Protein 1HY9 (pdb70)

Nearest PDB structures (foldseek):
  1hy9-assembly1_A  TM=1.025E+00  e=4.449E-09  Homo sapiens
  1hy9-assembly1_A  TM=8.790E-01  e=1.823E-05  Homo sapiens
  6e2q-assembly2_B  TM=2.460E-01  e=7.225E+00  Homo sapiens
  1hy9-assembly1_A  TM=9.100E-01  e=3.883E-08  Homo sapiens
  1hy9-assembly1_A  TM=8.271E-01  e=1.217E-05  Homo sapiens

Solvent-accessible surface area: 3141 Å² total; per-residue (Å²): 265,64,155,63,90,162,7,80,53,38,100,50,0,6,46,103,100,91,98,196,73,20,108,66,10,44,20,45,211,82,40,65,54,35,36,150,98,25,61,6,124

Organism: Homo sapiens (NCBI:txid9606)

B-factor: mean 1.32, std 1.23, range [0.26, 9.0]

Radius of gyration: 9.58 Å; Cα contacts (8 Å, |Δi|>4): 85; chains: 1; bounding box: 18×28×23 Å

Secondary structure (DSSP, 8-state):
----PBP-SSS-SEEE-SSSEEE--BPPTT--B-TTT-SB-

Foldseek 3Di:
DPAAAAAEQAGQQWAQDPPDTGGHHAYDVPWHQPSVVSGTD

InterPro domains:
  IPR009106 CART satiety factor [PF06373] (48-116)
  IPR009106 CART satiety factor [PTHR16655] (1-116)
  IPR036722 CART, C-terminal domain superfamily [G3DSA:4.10.40.30] (76-116)
  IPR036722 CART, C-terminal domain superfamily [SSF64546] (76-116)

Sequence (41 aa):
YGQVPMCDAGEQCAVRKGARIGKLCDCPRGTSCNSFLLKCLYGQVPMCDAGEQCAVRKGARIGKLCDCPRGTSCNSFLLKCLYGQVPMCDAGEQCAVRKGARIGKLCDCPRGTSCNSFLLKCLYGQVPMCDAGEQCAVRKGARIGKLCDCPRGTSCNSFLLKCLYGQVPMCDAGEQCAVRKGARIGKLCDCPRGTSCNSFLLKCLYGQVPMCDAGEQCAVRKGARIGKLCDCPRGTSCNSFLLKCLYGQVPMCDAGEQCAVRKGARIGKLCDCPRGTSCNSFLLKCLYGQVPMCDAGEQCAVRKGARIGKLCDCPRGTSCNSFLLKCLYGQVPMCDAGEQCAVRKGARIGKLCDCPRGTSCNSFLLKCLYGQVPMCDAGEQCAVRKGARIGKLCDCPRGTSCNSFLLKCL

CATH classification: 4.10.40.30

Structure (mmCIF, N/CA/C/O backbone):
data_1HY9
#
_entry.id   1HY9
#
_cell.length_a   ?
_cell.length_b   ?
_cell.length_c   ?
_cell.angle_alpha   ?
_cell.angle_beta   ?
_cell.angle_gamma   ?
#
loop_
_atom_site.group_PDB
_atom_site.id
_atom_site.type_symbol
_atom_site.label_atom_id
_atom_site.label_alt_id
_atom_site.label_comp_id
_atom_site.label_asym_id
_atom_site.label_entity_id
_atom_site.label_seq_id
_atom_site.pdbx_PDB_ins_code
_atom_site.Cartn_x
_atom_site.Cartn_y
_atom_site.Cartn_z
_atom_site.occupancy
_atom_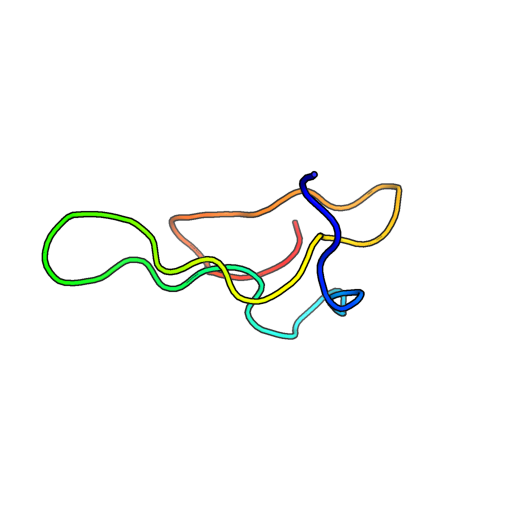site.B_iso_or_equiv
_atom_site.auth_seq_id
_atom_site.auth_comp_id
_atom_site.auth_asym_id
_atom_site.auth_atom_id
_atom_site.pdbx_PDB_model_num
ATOM 1 N N . TYR A 1 1 ? 9.975 -5.399 -15.066 1.00 4.14 49 TYR A N 1
ATOM 2 C CA . TYR A 1 1 ? 9.228 -4.109 -14.981 1.00 3.83 49 TYR A CA 1
ATOM 3 C C . TYR A 1 1 ? 8.015 -4.268 -14.050 1.00 3.21 49 TYR A C 1
ATOM 4 O O . TYR A 1 1 ? 7.092 -5.002 -14.347 1.00 3.59 49 TYR A O 1
ATOM 24 N N . GLY A 1 2 ? 8.007 -3.579 -12.929 1.00 2.70 50 GLY A N 1
ATOM 25 C CA . GLY A 1 2 ? 6.846 -3.679 -11.980 1.00 2.43 50 GLY A CA 1
ATOM 26 C C . GLY A 1 2 ? 7.217 -4.476 -10.717 1.00 2.14 50 GLY A C 1
ATOM 27 O O . GLY A 1 2 ? 6.389 -4.677 -9.851 1.00 2.79 50 GLY A O 1
ATOM 31 N N . GLN A 1 3 ? 8.446 -4.927 -10.601 1.00 1.74 51 GLN A N 1
ATOM 32 C CA . GLN A 1 3 ? 8.855 -5.707 -9.388 1.00 1.63 51 GLN A CA 1
ATOM 33 C C . GLN A 1 3 ? 8.784 -4.811 -8.145 1.00 1.31 51 GLN A C 1
ATOM 34 O O . GLN A 1 3 ? 9.278 -3.697 -8.142 1.00 1.69 51 GLN A O 1
ATOM 48 N N . VAL A 1 4 ? 8.174 -5.293 -7.093 1.00 1.27 52 VAL A N 1
ATOM 49 C CA . VAL A 1 4 ? 8.062 -4.479 -5.840 1.00 1.07 52 VAL A CA 1
ATOM 50 C C . VAL A 1 4 ? 8.201 -5.382 -4.608 1.00 0.87 52 VAL A C 1
ATOM 51 O O . VAL A 1 4 ? 7.987 -6.579 -4.691 1.00 0.81 52 VAL A O 1
ATOM 64 N N . PRO A 1 5 ? 8.541 -4.773 -3.494 1.00 0.82 53 PRO A N 1
ATOM 65 C CA . PRO A 1 5 ? 8.696 -5.482 -2.201 1.00 0.70 53 PRO A CA 1
ATOM 66 C C . PRO A 1 5 ? 7.336 -6.052 -1.773 1.00 0.58 53 PRO A C 1
ATOM 67 O O . PRO A 1 5 ? 6.312 -5.394 -1.888 1.00 0.86 53 PRO A O 1
ATOM 78 N N . MET A 1 6 ? 7.315 -7.268 -1.288 1.00 0.55 54 MET A N 1
ATOM 79 C CA . MET A 1 6 ? 6.023 -7.890 -0.856 1.00 0.55 54 MET A CA 1
ATOM 80 C C . MET A 1 6 ? 5.451 -7.098 0.329 1.00 0.50 54 MET A C 1
ATOM 81 O O . MET A 1 6 ? 6.117 -6.898 1.331 1.00 0.70 54 MET A O 1
ATOM 95 N N . CYS A 1 7 ? 4.230 -6.630 0.214 1.00 0.45 55 CYS A N 1
ATOM 96 C CA . CYS A 1 7 ? 3.615 -5.832 1.327 1.00 0.58 55 CYS A CA 1
ATOM 97 C C . CYS A 1 7 ? 2.858 -6.744 2.303 1.00 0.60 55 CYS A C 1
ATOM 98 O O . CYS A 1 7 ? 2.339 -7.782 1.931 1.00 1.19 55 CYS A O 1
ATOM 105 N N . ASP A 1 8 ? 2.779 -6.344 3.549 1.00 0.57 56 ASP A N 1
ATOM 106 C CA . ASP A 1 8 ? 2.044 -7.156 4.569 1.00 0.53 56 ASP A CA 1
ATOM 107 C C . ASP A 1 8 ? 0.550 -6.754 4.557 1.00 0.49 56 ASP A C 1
ATOM 108 O O . ASP A 1 8 ? 0.144 -5.847 3.855 1.00 0.52 56 ASP A O 1
ATOM 117 N N . ALA A 1 9 ? -0.265 -7.436 5.322 1.00 0.52 57 ALA A N 1
ATOM 118 C CA . ALA A 1 9 ? -1.731 -7.120 5.365 1.00 0.57 57 ALA A CA 1
ATOM 119 C C . ALA A 1 9 ? -1.969 -5.734 6.003 1.00 0.59 57 ALA A C 1
ATOM 120 O O . ALA A 1 9 ? -2.688 -4.913 5.460 1.00 1.25 57 ALA A O 1
ATOM 127 N N . GLY A 1 10 ? -1.373 -5.470 7.144 1.00 0.59 58 GLY A N 1
ATOM 128 C CA . GLY A 1 10 ? -1.565 -4.140 7.820 1.00 0.62 58 GLY A CA 1
ATOM 129 C C . GLY A 1 10 ? -0.525 -3.126 7.319 1.00 0.58 58 GLY A C 1
ATOM 130 O O . GLY A 1 10 ? -0.814 -1.941 7.192 1.00 1.09 58 GLY A O 1
ATOM 134 N N . GLU A 1 11 ? 0.680 -3.577 7.048 1.00 0.51 59 GLU A N 1
ATOM 135 C CA . GLU A 1 11 ? 1.764 -2.659 6.564 1.00 0.42 59 GLU A CA 1
ATOM 136 C C . GLU A 1 11 ? 1.229 -1.718 5.470 1.00 0.36 59 GLU A C 1
ATOM 137 O O . GLU A 1 11 ? 0.320 -2.052 4.726 1.00 0.45 59 GLU A O 1
ATOM 149 N N . GLN A 1 12 ? 1.786 -0.538 5.372 1.00 0.36 60 GLN A N 1
ATOM 150 C CA . GLN A 1 12 ? 1.317 0.440 4.346 1.00 0.37 60 GLN A CA 1
ATOM 151 C C . GLN A 1 12 ? 1.777 0.019 2.943 1.00 0.34 60 GLN A C 1
ATOM 152 O O . GLN A 1 12 ? 2.958 -0.070 2.660 1.00 0.38 60 GLN A O 1
ATOM 166 N N . CYS A 1 13 ? 0.841 -0.224 2.055 1.00 0.33 61 CYS A N 1
ATOM 167 C CA . CYS A 1 13 ? 1.203 -0.626 0.656 1.00 0.35 61 CYS A CA 1
ATOM 168 C C . CYS A 1 13 ? 1.219 0.603 -0.272 1.00 0.33 61 CYS A C 1
ATOM 169 O O . CYS A 1 13 ? 1.688 0.535 -1.402 1.00 0.33 61 CYS A O 1
ATOM 176 N N . ALA A 1 14 ? 0.719 1.722 0.191 1.00 0.33 62 ALA A N 1
ATOM 177 C CA . ALA A 1 14 ? 0.691 2.962 -0.649 1.00 0.34 62 ALA A CA 1
ATOM 178 C C . ALA A 1 14 ? 0.260 4.160 0.214 1.00 0.38 62 ALA A C 1
ATOM 179 O O . ALA A 1 14 ? -0.674 4.067 0.990 1.00 0.45 62 ALA A O 1
ATOM 186 N N . VAL A 1 15 ? 0.937 5.278 0.098 1.00 0.39 63 VAL A N 1
ATOM 187 C CA . VAL A 1 15 ? 0.560 6.469 0.934 1.00 0.42 63 VAL A CA 1
ATOM 188 C C . VAL A 1 15 ? -0.317 7.448 0.141 1.00 0.26 63 VAL A C 1
ATOM 189 O O . VAL A 1 15 ? 0.059 7.920 -0.923 1.00 0.50 63 VAL A O 1
ATOM 202 N N . ARG A 1 16 ? -1.466 7.780 0.675 1.00 0.45 64 ARG A N 1
ATOM 203 C CA . ARG A 1 16 ? -2.375 8.754 -0.004 1.00 0.39 64 ARG A CA 1
ATOM 204 C C . ARG A 1 16 ? -2.180 10.129 0.648 1.00 0.39 64 ARG A C 1
ATOM 205 O O . ARG A 1 16 ? -2.657 10.389 1.743 1.00 0.59 64 ARG A O 1
ATOM 226 N N . LYS A 1 17 ? -1.465 11.003 -0.012 1.00 0.48 65 LYS A N 1
ATOM 227 C CA . LYS A 1 17 ? -1.205 12.358 0.559 1.00 0.63 65 LYS A CA 1
ATOM 228 C C . LYS A 1 17 ? -0.735 13.311 -0.548 1.00 0.86 65 LYS A C 1
ATOM 229 O O . LYS A 1 17 ? -0.249 12.886 -1.585 1.00 1.70 65 LYS A O 1
ATOM 248 N N . GLY A 1 18 ? -0.892 14.595 -0.338 1.00 1.04 66 GLY A N 1
ATOM 249 C CA . GLY A 1 18 ? -0.473 15.594 -1.370 1.00 1.27 66 GLY A CA 1
ATOM 250 C C . GLY A 1 18 ? -1.451 15.551 -2.544 1.00 1.25 66 GLY A C 1
ATOM 251 O O . GLY A 1 18 ? -2.235 16.459 -2.739 1.00 1.76 66 GLY A O 1
ATOM 255 N N . ALA A 1 19 ? -1.414 14.495 -3.317 1.00 1.22 67 ALA A N 1
ATOM 256 C CA . ALA A 1 19 ? -2.343 14.373 -4.482 1.00 1.42 67 ALA A CA 1
ATOM 257 C C . ALA A 1 19 ? -2.354 12.925 -4.990 1.00 0.91 67 ALA A C 1
ATOM 258 O O . ALA A 1 19 ? -3.385 12.280 -5.032 1.00 1.34 67 ALA A O 1
ATOM 265 N N . ARG A 1 20 ? -1.209 12.412 -5.384 1.00 0.53 68 ARG A N 1
ATOM 266 C CA . ARG A 1 20 ? -1.144 11.008 -5.904 1.00 0.80 68 ARG A CA 1
ATOM 267 C C . ARG A 1 20 ? -0.798 10.021 -4.772 1.00 0.71 68 ARG A C 1
ATOM 268 O O . ARG A 1 20 ? -0.470 10.409 -3.654 1.00 1.00 68 ARG A O 1
ATOM 289 N N . ILE A 1 21 ? -0.872 8.744 -5.062 1.00 0.51 69 ILE A N 1
ATOM 290 C CA . ILE A 1 21 ? -0.559 7.706 -4.031 1.00 0.43 69 ILE A CA 1
ATOM 291 C C . ILE A 1 21 ? 0.933 7.354 -4.078 1.00 0.46 69 ILE A C 1
ATOM 292 O O . ILE A 1 21 ? 1.549 7.340 -5.127 1.00 0.60 69 ILE A O 1
ATOM 308 N N . GLY A 1 22 ? 1.510 7.058 -2.940 1.00 0.44 70 GLY A N 1
ATOM 309 C CA . GLY A 1 22 ? 2.959 6.685 -2.890 1.00 0.52 70 GLY A CA 1
ATOM 310 C C . GLY A 1 22 ? 3.065 5.167 -2.774 1.00 0.56 70 GLY A C 1
ATOM 311 O O . GLY A 1 22 ? 2.870 4.617 -1.711 1.00 1.02 70 GLY A O 1
ATOM 315 N N . LYS A 1 23 ? 3.344 4.491 -3.863 1.00 0.40 71 LYS A N 1
ATOM 316 C CA . LYS A 1 23 ? 3.439 2.995 -3.834 1.00 0.38 71 LYS A CA 1
ATOM 317 C C . LYS A 1 23 ? 4.576 2.537 -2.905 1.00 0.36 71 LYS A C 1
ATOM 318 O O . LYS A 1 23 ? 5.666 3.077 -2.929 1.00 0.45 71 LYS A O 1
ATOM 337 N N . LEU A 1 24 ? 4.322 1.537 -2.091 1.00 0.34 72 LEU A N 1
ATOM 338 C CA . LEU A 1 24 ? 5.377 1.024 -1.158 1.00 0.38 72 LEU A CA 1
ATOM 339 C C . LEU A 1 24 ? 5.633 -0.464 -1.445 1.00 0.38 72 LEU A C 1
ATOM 340 O O . LEU A 1 24 ? 6.751 -0.876 -1.699 1.00 0.61 72 LEU A O 1
ATOM 356 N N . CYS A 1 25 ? 4.597 -1.270 -1.401 1.00 0.42 73 CYS A N 1
ATOM 357 C CA . CYS A 1 25 ? 4.747 -2.740 -1.662 1.00 0.41 73 CYS A CA 1
ATOM 358 C C . CYS A 1 25 ? 3.420 -3.301 -2.192 1.00 0.39 73 CYS A C 1
ATOM 359 O O . CYS A 1 25 ? 2.374 -2.687 -2.042 1.00 0.57 73 CYS A O 1
ATOM 366 N N . ASP A 1 26 ? 3.441 -4.458 -2.807 1.00 0.34 74 ASP A N 1
ATOM 367 C CA . ASP A 1 26 ? 2.171 -5.045 -3.341 1.00 0.42 74 ASP A CA 1
ATOM 368 C C . ASP A 1 26 ? 1.443 -5.827 -2.235 1.00 0.42 74 ASP A C 1
ATOM 369 O O . ASP A 1 26 ? 2.058 -6.415 -1.359 1.00 0.88 74 ASP A O 1
ATOM 378 N N . CYS A 1 27 ? 0.136 -5.828 -2.270 1.00 0.54 75 CYS A N 1
ATOM 379 C CA . CYS A 1 27 ? -0.653 -6.555 -1.226 1.00 0.58 75 CYS A CA 1
ATOM 380 C C . CYS A 1 27 ? -0.631 -8.070 -1.484 1.00 0.54 75 CYS A C 1
ATOM 381 O O . CYS A 1 27 ? -0.695 -8.512 -2.615 1.00 0.54 75 CYS A O 1
ATOM 388 N N . PRO A 1 28 ? -0.544 -8.819 -0.407 1.00 0.56 76 PRO A N 1
ATOM 389 C CA . PRO A 1 28 ? -0.507 -10.305 -0.436 1.00 0.58 76 PRO A CA 1
ATOM 390 C C . PRO A 1 28 ? -1.765 -10.864 -1.127 1.00 0.51 76 PRO A C 1
ATOM 391 O O . PRO A 1 28 ? -2.849 -10.310 -1.003 1.00 0.51 76 PRO A O 1
ATOM 402 N N . ARG A 1 29 ? -1.614 -11.951 -1.862 1.00 0.53 77 ARG A N 1
ATOM 403 C CA . ARG A 1 29 ? -2.775 -12.572 -2.589 1.00 0.54 77 ARG A CA 1
ATOM 404 C C . ARG A 1 29 ? -4.014 -12.607 -1.684 1.00 0.49 77 ARG A C 1
ATOM 405 O O . ARG A 1 29 ? -3.978 -13.126 -0.579 1.00 0.53 77 ARG A O 1
ATOM 426 N N . GLY A 1 30 ? -5.105 -12.043 -2.142 1.00 0.55 78 GLY A N 1
ATOM 427 C CA . GLY A 1 30 ? -6.354 -12.017 -1.316 1.00 0.62 78 GLY A CA 1
ATOM 428 C C . GLY A 1 30 ? -6.544 -10.625 -0.699 1.00 0.55 78 GLY A C 1
ATOM 429 O O . GLY A 1 30 ? -7.613 -10.298 -0.224 1.00 0.60 78 GLY A O 1
ATOM 433 N N . THR A 1 31 ? -5.519 -9.800 -0.703 1.00 0.49 79 THR A N 1
ATOM 434 C CA . THR A 1 31 ? -5.647 -8.429 -0.118 1.00 0.47 79 THR A CA 1
ATOM 435 C C . THR A 1 31 ? -5.344 -7.374 -1.190 1.00 0.61 79 THR A C 1
ATOM 436 O O . THR A 1 31 ? -4.426 -7.512 -1.982 1.00 1.16 79 THR A O 1
ATOM 447 N N . SER A 1 32 ? -6.120 -6.326 -1.220 1.00 0.38 80 SER A N 1
ATOM 448 C CA . SER A 1 32 ? -5.917 -5.241 -2.228 1.00 0.46 80 SER A CA 1
ATOM 449 C C . SER A 1 32 ? -5.284 -4.006 -1.557 1.00 0.52 80 SER A C 1
ATOM 450 O O . SER A 1 32 ? -5.049 -3.982 -0.364 1.00 1.46 80 SER A O 1
ATOM 458 N N . CYS A 1 33 ? -5.005 -2.981 -2.324 1.00 0.58 81 CYS A N 1
ATOM 459 C CA . CYS A 1 33 ? -4.383 -1.749 -1.743 1.00 0.43 81 CYS A CA 1
ATOM 460 C C . CYS A 1 33 ? -5.462 -0.686 -1.501 1.00 0.41 81 CYS A C 1
ATOM 461 O O . CYS A 1 33 ? -5.964 -0.076 -2.431 1.00 0.52 81 CYS A O 1
ATOM 468 N N . ASN A 1 34 ? -5.818 -0.457 -0.259 1.00 0.37 82 ASN A N 1
ATOM 469 C CA . ASN A 1 34 ? -6.861 0.570 0.052 1.00 0.50 82 ASN A CA 1
ATOM 470 C C . ASN A 1 34 ? -6.213 1.963 0.098 1.00 0.46 82 ASN A C 1
ATOM 471 O O . ASN A 1 34 ? -5.445 2.270 0.993 1.00 0.44 82 ASN A O 1
ATOM 482 N N . SER A 1 35 ? -6.516 2.807 -0.863 1.00 0.52 83 SER A N 1
ATOM 483 C CA . SER A 1 35 ? -5.923 4.187 -0.891 1.00 0.53 83 SER A CA 1
ATOM 484 C C . SER A 1 35 ? -6.514 5.056 0.234 1.00 0.56 83 SER A C 1
ATOM 485 O O . SER A 1 35 ? -5.948 6.072 0.593 1.00 0.64 83 SER A O 1
ATOM 493 N N . PHE A 1 36 ? -7.636 4.664 0.796 1.00 0.57 84 PHE A N 1
ATOM 494 C CA . PHE A 1 36 ? -8.255 5.463 1.904 1.00 0.61 84 PHE A CA 1
ATOM 495 C C . PHE A 1 36 ? -7.643 5.031 3.242 1.00 0.56 84 PHE A C 1
ATOM 496 O O . PHE A 1 36 ? -7.229 5.850 4.042 1.00 0.56 84 PHE A O 1
ATOM 513 N N . LEU A 1 37 ? -7.604 3.742 3.482 1.00 0.54 85 LEU A N 1
ATOM 514 C CA . LEU A 1 37 ? -7.045 3.205 4.764 1.00 0.54 85 LEU A CA 1
ATOM 515 C C . LEU A 1 37 ? -5.521 3.017 4.661 1.00 0.41 85 LEU A C 1
ATOM 516 O O . LEU A 1 37 ? -4.835 2.969 5.667 1.00 0.41 85 LEU A O 1
ATOM 532 N N . LEU A 1 38 ? -4.994 2.887 3.461 1.00 0.34 86 LEU A N 1
ATOM 533 C CA . LEU A 1 38 ? -3.515 2.677 3.282 1.00 0.29 86 LEU A CA 1
ATOM 534 C C . LEU A 1 38 ? -3.116 1.310 3.875 1.00 0.28 86 LEU A C 1
ATOM 535 O O . LEU A 1 38 ? -2.006 1.110 4.350 1.00 0.36 86 LEU A O 1
ATOM 551 N N . LYS A 1 39 ? -4.023 0.362 3.829 1.00 0.31 87 LYS A N 1
ATOM 552 C CA . LYS A 1 39 ? -3.748 -1.010 4.360 1.00 0.39 87 LYS A CA 1
ATOM 553 C C . LYS A 1 39 ? -4.021 -2.035 3.249 1.00 0.51 87 LYS A C 1
ATOM 554 O O . LYS A 1 39 ? -4.631 -1.715 2.236 1.00 1.07 87 LYS A O 1
ATOM 573 N N . CYS A 1 40 ? -3.588 -3.261 3.420 1.00 0.36 88 CYS A N 1
ATOM 574 C CA . CYS A 1 40 ? -3.838 -4.291 2.366 1.00 0.41 88 CYS A CA 1
ATOM 575 C C . CYS A 1 40 ? -5.219 -4.920 2.581 1.00 0.45 88 CYS A C 1
ATOM 576 O O . CYS A 1 40 ? -5.344 -6.007 3.115 1.00 0.68 88 CYS A O 1
ATOM 583 N N . LEU A 1 41 ? -6.255 -4.238 2.156 1.00 0.44 89 LEU A N 1
ATOM 584 C CA . LEU A 1 41 ? -7.642 -4.770 2.307 1.00 0.58 89 LEU A CA 1
ATOM 585 C C . LEU A 1 41 ? -8.169 -5.175 0.921 1.00 0.94 89 LEU A C 1
ATOM 586 O O . LEU A 1 41 ? -8.538 -4.296 0.150 1.00 1.57 89 LEU A O 1
ATOM 603 N N . TYR A 1 1 ? 15.607 -6.229 -6.865 1.00 4.14 49 TYR A N 2
ATOM 604 C CA . TYR A 1 1 ? 14.494 -5.230 -6.827 1.00 3.83 49 TYR A CA 2
ATOM 605 C C . TYR A 1 1 ? 13.411 -5.626 -7.849 1.00 3.21 49 TYR A C 2
ATOM 606 O O . TYR A 1 1 ? 12.463 -6.310 -7.511 1.00 3.59 49 TYR A O 2
ATOM 626 N N . GLY A 1 2 ? 13.547 -5.208 -9.092 1.00 2.70 50 GLY A N 2
ATOM 627 C CA . GLY A 1 2 ? 12.528 -5.562 -10.134 1.00 2.43 50 GLY A CA 2
ATOM 628 C C . GLY A 1 2 ? 11.242 -4.765 -9.894 1.00 2.14 50 GLY A C 2
ATOM 629 O O . GLY A 1 2 ? 10.914 -3.866 -10.645 1.00 2.79 50 GLY A O 2
ATOM 633 N N . GLN A 1 3 ? 10.523 -5.091 -8.851 1.00 1.74 51 GLN A N 2
ATOM 634 C CA . GLN A 1 3 ? 9.253 -4.363 -8.537 1.00 1.63 51 GLN A CA 2
ATOM 635 C C . GLN A 1 3 ? 9.232 -3.978 -7.045 1.00 1.31 51 GLN A C 2
ATOM 636 O O . GLN A 1 3 ? 10.206 -4.158 -6.333 1.00 1.69 51 GLN A O 2
ATOM 650 N N . VAL A 1 4 ? 8.133 -3.440 -6.568 1.00 1.27 52 VAL A N 2
ATOM 651 C CA . VAL A 1 4 ? 8.050 -3.038 -5.128 1.00 1.07 52 VAL A CA 2
ATOM 652 C C . VAL A 1 4 ? 8.040 -4.288 -4.228 1.00 0.87 52 VAL A C 2
ATOM 653 O O . VAL A 1 4 ? 7.573 -5.339 -4.626 1.00 0.81 52 VAL A O 2
ATOM 666 N N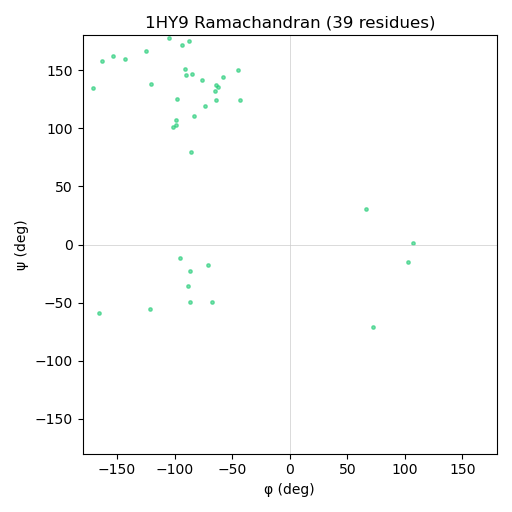 . PRO A 1 5 ? 8.557 -4.129 -3.031 1.00 0.82 53 PRO A N 2
ATOM 667 C CA . PRO A 1 5 ? 8.631 -5.219 -2.026 1.00 0.70 53 PRO A CA 2
ATOM 668 C C . PRO A 1 5 ? 7.224 -5.749 -1.714 1.00 0.58 53 PRO A C 2
ATOM 669 O O . PRO A 1 5 ? 6.303 -4.991 -1.451 1.00 0.86 53 PRO A O 2
ATOM 680 N N . MET A 1 6 ? 7.055 -7.049 -1.744 1.00 0.55 54 MET A N 2
ATOM 681 C CA . MET A 1 6 ? 5.719 -7.655 -1.453 1.00 0.55 54 MET A CA 2
ATOM 682 C C . MET A 1 6 ? 5.328 -7.371 0.005 1.00 0.50 54 MET A C 2
ATOM 683 O O . MET A 1 6 ? 6.058 -7.687 0.927 1.00 0.70 54 MET A O 2
ATOM 697 N N . CYS A 1 7 ? 4.177 -6.786 0.216 1.00 0.45 55 CYS A N 2
ATOM 698 C CA . CYS A 1 7 ? 3.720 -6.490 1.609 1.00 0.58 55 CYS A CA 2
ATOM 699 C C . CYS A 1 7 ? 2.898 -7.676 2.145 1.00 0.60 55 CYS A C 2
ATOM 700 O O . CYS A 1 7 ? 2.611 -8.615 1.423 1.00 1.19 55 CYS A O 2
ATOM 707 N N . ASP A 1 8 ? 2.502 -7.632 3.395 1.00 0.57 56 ASP A N 2
ATOM 708 C CA . ASP A 1 8 ? 1.678 -8.743 3.966 1.00 0.53 56 ASP A CA 2
ATOM 709 C C . ASP A 1 8 ? 0.202 -8.306 4.043 1.00 0.49 56 ASP A C 2
ATOM 710 O O . ASP A 1 8 ? -0.192 -7.307 3.458 1.00 0.52 56 ASP A O 2
ATOM 719 N N . ALA A 1 9 ? -0.618 -9.040 4.755 1.00 0.52 57 ALA A N 2
ATOM 720 C CA . ALA A 1 9 ? -2.060 -8.667 4.871 1.00 0.57 57 ALA A CA 2
ATOM 721 C C . ALA A 1 9 ? -2.245 -7.687 6.042 1.00 0.59 57 ALA A C 2
ATOM 722 O O . ALA A 1 9 ? -1.938 -7.993 7.180 1.00 1.25 57 ALA A O 2
ATOM 729 N N . GLY A 1 10 ? -2.749 -6.509 5.759 1.00 0.59 58 GLY A N 2
ATOM 730 C CA . GLY A 1 10 ? -2.971 -5.484 6.830 1.00 0.62 58 GLY A CA 2
ATOM 731 C C . GLY A 1 10 ? -1.746 -4.564 6.976 1.00 0.58 58 GLY A C 2
ATOM 732 O O . GLY A 1 10 ? -1.586 -3.908 7.987 1.00 1.09 58 GLY A O 2
ATOM 736 N N . GLU A 1 11 ? -0.884 -4.505 5.981 1.00 0.51 59 GLU A N 2
ATOM 737 C CA . GLU A 1 11 ? 0.327 -3.623 6.080 1.00 0.42 59 GLU A CA 2
ATOM 738 C C . GLU A 1 11 ? 0.171 -2.385 5.178 1.00 0.36 59 GLU A C 2
ATOM 739 O O . GLU A 1 11 ? -0.506 -2.419 4.164 1.00 0.45 59 GLU A O 2
ATOM 751 N N . GLN A 1 12 ? 0.802 -1.291 5.546 1.00 0.36 60 GLN A N 2
ATOM 752 C CA . GLN A 1 12 ? 0.713 -0.031 4.732 1.00 0.37 60 GLN A CA 2
ATOM 753 C C . GLN A 1 12 ? 1.506 -0.192 3.423 1.00 0.34 60 GLN A C 2
ATOM 754 O O . GLN A 1 12 ? 2.694 -0.450 3.435 1.00 0.38 60 GLN A O 2
ATOM 768 N N . CYS A 1 13 ? 0.849 -0.048 2.292 1.00 0.33 61 CYS A N 2
ATOM 769 C CA . CYS A 1 13 ? 1.558 -0.203 0.975 1.00 0.35 61 CYS A CA 2
ATOM 770 C C . CYS A 1 13 ? 1.507 1.097 0.153 1.00 0.33 61 CYS A C 2
ATOM 771 O O . CYS A 1 13 ? 2.060 1.165 -0.934 1.00 0.33 61 CYS A O 2
ATOM 778 N N . ALA A 1 14 ? 0.866 2.127 0.648 1.00 0.33 62 ALA A N 2
ATOM 779 C CA . ALA A 1 14 ? 0.792 3.408 -0.126 1.00 0.34 62 ALA A CA 2
ATOM 780 C C . ALA A 1 14 ? 0.342 4.568 0.782 1.00 0.38 62 ALA A C 2
ATOM 781 O O . ALA A 1 14 ? -0.225 4.357 1.840 1.00 0.45 62 ALA A O 2
ATOM 788 N N . VAL A 1 15 ? 0.586 5.793 0.360 1.00 0.39 63 VAL A N 2
ATOM 789 C CA . VAL A 1 15 ? 0.172 6.989 1.170 1.00 0.42 63 VAL A CA 2
ATOM 790 C C . VAL A 1 15 ? -0.575 7.984 0.268 1.00 0.26 63 VAL A C 2
ATOM 791 O O . VAL A 1 15 ? -0.186 8.223 -0.867 1.00 0.50 63 VAL A O 2
ATOM 804 N N . ARG A 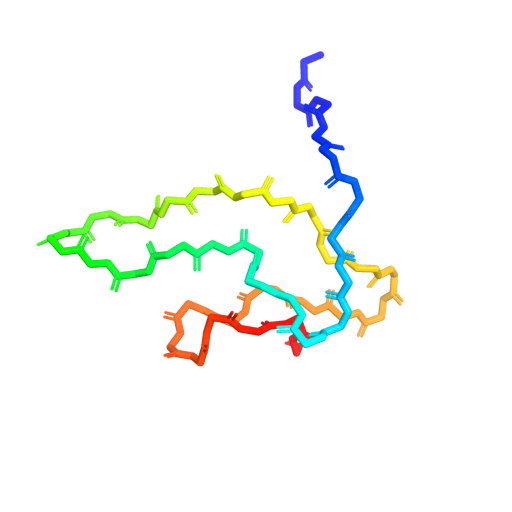1 16 ? -1.647 8.559 0.761 1.00 0.45 64 ARG A N 2
ATOM 805 C CA . ARG A 1 16 ? -2.431 9.537 -0.059 1.00 0.39 64 ARG A CA 2
ATOM 806 C C . ARG A 1 16 ? -1.918 10.965 0.194 1.00 0.39 64 ARG A C 2
ATOM 807 O O . ARG A 1 16 ? -2.183 11.553 1.226 1.00 0.59 64 ARG A O 2
ATOM 828 N N . LYS A 1 17 ? -1.188 11.525 -0.745 1.00 0.48 65 LYS A N 2
ATOM 829 C CA . LYS A 1 17 ? -0.660 12.918 -0.562 1.00 0.63 65 LYS A CA 2
ATOM 830 C C . LYS A 1 17 ? -0.344 13.552 -1.930 1.00 0.86 65 LYS A C 2
ATOM 831 O O . LYS A 1 17 ? 0.659 13.244 -2.554 1.00 1.70 65 LYS A O 2
ATOM 850 N N . GLY A 1 18 ? -1.192 14.438 -2.398 1.00 1.04 66 GLY A N 2
ATOM 851 C CA . GLY A 1 18 ? -0.953 15.106 -3.725 1.00 1.27 66 GLY A CA 2
ATOM 852 C C . GLY A 1 18 ? -1.646 14.325 -4.852 1.00 1.25 66 GLY A C 2
ATOM 853 O O . GLY A 1 18 ? -2.488 13.480 -4.611 1.00 1.76 66 GLY A O 2
ATOM 857 N N . ALA A 1 19 ? -1.291 14.603 -6.087 1.00 1.22 67 ALA A N 2
ATOM 858 C CA . ALA A 1 19 ? -1.922 13.887 -7.246 1.00 1.42 67 ALA A CA 2
ATOM 859 C C . ALA A 1 19 ? -1.151 12.590 -7.568 1.00 0.91 67 ALA A C 2
ATOM 860 O O . ALA A 1 19 ? -1.012 12.205 -8.722 1.00 1.34 67 ALA A O 2
ATOM 867 N N . ARG A 1 20 ? -0.661 11.905 -6.563 1.00 0.53 68 ARG A N 2
ATOM 868 C CA . ARG A 1 20 ? 0.088 10.632 -6.804 1.00 0.80 68 ARG A CA 2
ATOM 869 C C . ARG A 1 20 ? 0.186 9.838 -5.498 1.00 0.71 68 ARG A C 2
ATOM 870 O O . ARG A 1 20 ? 0.706 10.322 -4.504 1.00 1.00 68 ARG A O 2
ATOM 891 N N . ILE A 1 21 ? -0.308 8.628 -5.491 1.00 0.51 69 ILE A N 2
ATOM 892 C CA . ILE A 1 21 ? -0.251 7.797 -4.250 1.00 0.43 69 ILE A CA 2
ATOM 893 C C . ILE A 1 21 ? 1.206 7.398 -3.963 1.00 0.46 69 ILE A C 2
ATOM 894 O O . ILE A 1 21 ? 1.926 6.950 -4.841 1.00 0.60 69 ILE A O 2
ATOM 910 N N . GLY A 1 22 ? 1.640 7.560 -2.736 1.00 0.44 70 GLY A N 2
ATOM 911 C CA . GLY A 1 22 ? 3.048 7.198 -2.374 1.00 0.52 70 GLY A CA 2
ATOM 912 C C . GLY A 1 22 ? 3.160 5.684 -2.203 1.00 0.56 70 GLY A C 2
ATOM 913 O O . GLY A 1 22 ? 3.064 5.171 -1.107 1.00 1.02 70 GLY A O 2
ATOM 917 N N . LYS A 1 23 ? 3.354 4.978 -3.287 1.00 0.40 71 LYS A N 2
ATOM 918 C CA . LYS A 1 23 ? 3.469 3.485 -3.230 1.00 0.38 71 LYS A CA 2
ATOM 919 C C . LYS A 1 23 ? 4.607 3.063 -2.280 1.00 0.36 71 LYS A C 2
ATOM 920 O O . LYS A 1 23 ? 5.723 3.532 -2.388 1.00 0.45 71 LYS A O 2
ATOM 939 N N . LEU A 1 24 ? 4.326 2.166 -1.362 1.00 0.34 72 LEU A N 2
ATOM 940 C CA . LEU A 1 24 ? 5.385 1.689 -0.411 1.00 0.38 72 LEU A CA 2
ATOM 941 C C . LEU A 1 24 ? 5.734 0.222 -0.718 1.00 0.38 72 LEU A C 2
ATOM 942 O O . LEU A 1 24 ? 6.890 -0.149 -0.786 1.00 0.61 72 LEU A O 2
ATOM 958 N N . CYS A 1 25 ? 4.735 -0.614 -0.901 1.00 0.42 73 CYS A N 2
ATOM 959 C CA . CYS A 1 25 ? 4.984 -2.067 -1.204 1.00 0.41 73 CYS A CA 2
ATOM 960 C C . CYS A 1 25 ? 3.802 -2.636 -2.011 1.00 0.39 73 CYS A C 2
ATOM 961 O O . CYS A 1 25 ? 2.893 -1.910 -2.395 1.00 0.57 73 CYS A O 2
ATOM 968 N N . ASP A 1 26 ? 3.808 -3.919 -2.286 1.00 0.34 74 ASP A N 2
ATOM 969 C CA . ASP A 1 26 ? 2.686 -4.526 -3.074 1.00 0.42 74 ASP A CA 2
ATOM 970 C C . ASP A 1 26 ? 1.802 -5.394 -2.159 1.00 0.42 74 ASP A C 2
ATOM 971 O O . ASP A 1 26 ? 2.292 -6.089 -1.287 1.00 0.88 74 ASP A O 2
ATOM 980 N N . CYS A 1 27 ? 0.502 -5.349 -2.354 1.00 0.54 75 CYS A N 2
ATOM 981 C CA . CYS A 1 27 ? -0.430 -6.158 -1.496 1.00 0.58 75 CYS A CA 2
ATOM 982 C C . CYS A 1 27 ? -0.484 -7.616 -1.976 1.00 0.54 75 CYS A C 2
ATOM 983 O O . CYS A 1 27 ? -0.629 -7.872 -3.157 1.00 0.54 75 CYS A O 2
ATOM 990 N N . PRO A 1 28 ? -0.377 -8.530 -1.034 1.00 0.56 76 PRO A N 2
ATOM 991 C CA . PRO A 1 28 ? -0.419 -9.991 -1.299 1.00 0.58 76 PRO A CA 2
ATOM 992 C C . PRO A 1 28 ? -1.746 -10.379 -1.970 1.00 0.51 76 PRO A C 2
ATOM 993 O O . PRO A 1 28 ? -2.799 -9.845 -1.647 1.00 0.51 76 PRO A O 2
ATOM 1004 N N . ARG A 1 29 ? -1.689 -11.312 -2.898 1.00 0.53 77 ARG A N 2
ATOM 1005 C CA . ARG A 1 29 ? -2.924 -11.776 -3.621 1.00 0.54 77 ARG A CA 2
ATOM 1006 C C . ARG A 1 29 ? -4.068 -12.005 -2.620 1.00 0.49 77 ARG A C 2
ATOM 1007 O O . ARG A 1 29 ? -3.973 -12.834 -1.728 1.00 0.53 77 ARG A O 2
ATOM 1028 N N . GLY A 1 30 ? -5.142 -11.268 -2.759 1.00 0.55 78 GLY A N 2
ATOM 1029 C CA . GLY A 1 30 ? -6.299 -11.418 -1.818 1.00 0.62 78 GLY A CA 2
ATOM 1030 C C . GLY A 1 30 ? -6.433 -10.156 -0.955 1.00 0.55 78 GLY A C 2
ATOM 1031 O O . GLY A 1 30 ? -7.489 -9.875 -0.422 1.00 0.60 78 GLY A O 2
ATOM 1035 N N . THR A 1 31 ? -5.369 -9.395 -0.816 1.00 0.49 79 THR A N 2
ATOM 1036 C CA . THR A 1 31 ? -5.422 -8.144 0.011 1.00 0.47 79 THR A CA 2
ATOM 1037 C C . THR A 1 31 ? -5.310 -6.910 -0.898 1.00 0.61 79 THR A C 2
ATOM 1038 O O . THR A 1 31 ? -4.564 -6.900 -1.864 1.00 1.16 79 THR A O 2
ATOM 1049 N N . SER A 1 32 ? -6.050 -5.873 -0.595 1.00 0.38 80 SER A N 2
ATOM 1050 C CA . SER A 1 32 ? -6.012 -4.629 -1.430 1.00 0.46 80 SER A CA 2
ATOM 1051 C C . SER A 1 32 ? -5.422 -3.466 -0.614 1.00 0.52 80 SER A C 2
ATOM 1052 O O . SER A 1 32 ? -5.580 -3.399 0.592 1.00 1.46 80 SER A O 2
ATOM 1060 N N . CYS A 1 33 ? -4.753 -2.538 -1.265 1.00 0.58 81 CYS A N 2
ATOM 1061 C CA . CYS A 1 33 ? -4.167 -1.374 -0.522 1.00 0.43 81 CYS A CA 2
ATOM 1062 C C . CYS A 1 33 ? -5.294 -0.403 -0.167 1.00 0.41 81 CYS A C 2
ATOM 1063 O O . CYS A 1 33 ? -5.594 0.519 -0.906 1.00 0.52 81 CYS A O 2
ATOM 1070 N N . ASN A 1 34 ? -5.929 -0.624 0.960 1.00 0.37 82 ASN A N 2
ATOM 1071 C CA . ASN A 1 34 ? -7.060 0.253 1.398 1.00 0.50 82 ASN A CA 2
ATOM 1072 C C . ASN A 1 34 ? -6.675 1.732 1.253 1.00 0.46 82 ASN A C 2
ATOM 1073 O O . ASN A 1 34 ? -5.757 2.209 1.889 1.00 0.44 82 ASN A O 2
ATOM 1084 N N . SER A 1 35 ? -7.374 2.456 0.415 1.00 0.52 83 SER A N 2
ATOM 1085 C CA . SER A 1 35 ? -7.055 3.908 0.214 1.00 0.53 83 SER A CA 2
ATOM 1086 C C . SER A 1 35 ? -7.494 4.731 1.439 1.00 0.56 83 SER A C 2
ATOM 1087 O O . SER A 1 35 ? -7.000 5.823 1.667 1.00 0.64 83 SER A O 2
ATOM 1095 N N . PHE A 1 36 ? -8.413 4.223 2.226 1.00 0.57 84 PHE A N 2
ATOM 1096 C CA . PHE A 1 36 ? -8.883 4.977 3.433 1.00 0.61 84 PHE A CA 2
ATOM 1097 C C . PHE A 1 36 ? -7.969 4.667 4.632 1.00 0.56 84 PHE A C 2
ATOM 1098 O O . PHE A 1 36 ? -7.627 5.545 5.401 1.00 0.56 84 PHE A O 2
ATOM 1115 N N . LEU A 1 37 ? -7.579 3.422 4.795 1.00 0.54 85 LEU A N 2
ATOM 1116 C CA . LEU A 1 37 ? -6.690 3.037 5.944 1.00 0.54 85 LEU A CA 2
ATOM 1117 C C . LEU A 1 37 ? -5.223 2.941 5.484 1.00 0.41 85 LEU A C 2
ATOM 1118 O O . LEU A 1 37 ? -4.317 2.825 6.301 1.00 0.41 85 LEU A O 2
ATOM 1134 N N . LEU A 1 38 ? -4.985 2.968 4.189 1.00 0.34 86 LEU A N 2
ATOM 1135 C CA . LEU A 1 38 ? -3.592 2.858 3.656 1.00 0.29 86 LEU A CA 2
ATOM 1136 C C . LEU A 1 38 ? -2.983 1.523 4.126 1.00 0.28 86 LEU A C 2
ATOM 1137 O O . LEU A 1 38 ? -1.932 1.487 4.751 1.00 0.36 86 LEU A O 2
ATOM 1153 N N . LYS A 1 39 ? -3.645 0.421 3.849 1.00 0.31 87 LYS A N 2
ATOM 1154 C CA . LYS A 1 39 ? -3.118 -0.912 4.297 1.00 0.39 87 LYS A CA 2
ATOM 1155 C C . LYS A 1 39 ? -3.557 -2.024 3.332 1.00 0.51 87 LYS A C 2
ATOM 1156 O O . LYS A 1 39 ? -4.634 -1.975 2.760 1.00 1.07 87 LYS A O 2
ATOM 1175 N N . CYS A 1 40 ? -2.730 -3.032 3.158 1.00 0.36 88 CYS A N 2
ATOM 1176 C CA . CYS A 1 40 ? -3.090 -4.165 2.245 1.00 0.41 88 CYS A CA 2
ATOM 1177 C C . CYS A 1 40 ? -4.106 -5.070 2.944 1.00 0.45 88 CYS A C 2
ATOM 1178 O O . CYS A 1 40 ? -3.748 -6.073 3.537 1.00 0.68 88 CYS A O 2
ATOM 1185 N N . LEU A 1 41 ? -5.363 -4.724 2.881 1.00 0.44 89 LEU A N 2
ATOM 1186 C CA . LEU A 1 41 ? -6.408 -5.561 3.542 1.00 0.58 89 LEU A CA 2
ATOM 1187 C C . LEU A 1 41 ? -6.966 -6.577 2.537 1.00 0.94 89 LEU A C 2
ATOM 1188 O O . LEU A 1 41 ? -6.808 -7.762 2.782 1.00 1.57 89 LEU A O 2
ATOM 1205 N N . TYR A 1 1 ? 6.973 -6.193 -13.711 1.00 4.14 49 TYR A N 3
ATOM 1206 C CA . TYR A 1 1 ? 6.904 -4.795 -14.248 1.00 3.83 49 TYR A CA 3
ATOM 1207 C C . TYR A 1 1 ? 7.277 -3.805 -13.127 1.00 3.21 49 TYR A C 3
ATOM 1208 O O . TYR A 1 1 ? 7.972 -4.162 -12.191 1.00 3.59 49 TYR A O 3
ATOM 1228 N N . GLY A 1 2 ? 6.825 -2.568 -13.211 1.00 2.70 50 GLY A N 3
ATOM 1229 C CA . GLY A 1 2 ? 7.150 -1.563 -12.145 1.00 2.43 50 GLY A CA 3
ATOM 1230 C C . GLY A 1 2 ? 6.447 -1.960 -10.843 1.00 2.14 50 GLY A C 3
ATOM 1231 O O . GLY A 1 2 ? 5.401 -1.436 -10.508 1.00 2.79 50 GLY A O 3
ATOM 1235 N N . GLN A 1 3 ? 7.010 -2.895 -10.122 1.00 1.74 51 GLN A N 3
ATOM 1236 C CA . GLN A 1 3 ? 6.382 -3.357 -8.848 1.00 1.63 51 GLN A CA 3
ATOM 1237 C C . GLN A 1 3 ? 7.238 -2.947 -7.642 1.00 1.31 51 GLN A C 3
ATOM 1238 O O . GLN A 1 3 ? 8.296 -2.355 -7.778 1.00 1.69 51 GLN A O 3
ATOM 1252 N N . VAL A 1 4 ? 6.777 -3.269 -6.464 1.00 1.27 52 VAL A N 3
ATOM 1253 C CA . VAL A 1 4 ? 7.528 -2.924 -5.217 1.00 1.07 52 VAL A CA 3
ATOM 1254 C C . VAL A 1 4 ? 7.599 -4.170 -4.321 1.00 0.87 52 VAL A C 3
ATOM 1255 O O . VAL A 1 4 ? 6.936 -5.156 -4.589 1.00 0.81 52 VAL A O 3
ATOM 1268 N N . PRO A 1 5 ? 8.393 -4.102 -3.274 1.00 0.82 53 PRO A N 3
ATOM 1269 C CA . PRO A 1 5 ? 8.546 -5.225 -2.321 1.00 0.70 53 PRO A CA 3
ATOM 1270 C C . PRO A 1 5 ? 7.156 -5.640 -1.820 1.00 0.58 53 PRO A C 3
ATOM 1271 O O . PRO A 1 5 ? 6.397 -4.829 -1.324 1.00 0.86 53 PRO A O 3
ATOM 1282 N N . MET A 1 6 ? 6.803 -6.891 -1.983 1.00 0.55 54 MET A N 3
ATOM 1283 C CA . MET A 1 6 ? 5.447 -7.360 -1.553 1.00 0.55 54 MET A CA 3
ATOM 1284 C C . MET A 1 6 ? 5.204 -7.023 -0.074 1.00 0.50 54 MET A C 3
ATOM 1285 O O . MET A 1 6 ? 6.033 -7.276 0.781 1.00 0.70 54 MET A O 3
ATOM 1299 N N . CYS A 1 7 ? 4.062 -6.454 0.221 1.00 0.45 55 CYS A N 3
ATOM 1300 C CA . CYS A 1 7 ? 3.727 -6.090 1.635 1.00 0.58 55 CYS A CA 3
ATOM 1301 C C . CYS A 1 7 ? 3.026 -7.268 2.322 1.00 0.60 55 CYS A C 3
ATOM 1302 O O . CYS A 1 7 ? 2.806 -8.304 1.721 1.00 1.19 55 CYS A O 3
ATOM 1309 N N . ASP A 1 8 ? 2.663 -7.109 3.571 1.00 0.57 56 ASP A N 3
ATOM 1310 C CA . ASP A 1 8 ? 1.964 -8.209 4.299 1.00 0.53 56 ASP A CA 3
ATOM 1311 C C . ASP A 1 8 ? 0.458 -7.898 4.402 1.00 0.49 56 ASP A C 3
ATOM 1312 O O . ASP A 1 8 ? -0.024 -6.912 3.862 1.00 0.52 56 ASP A O 3
ATOM 1321 N N . ALA A 1 9 ? -0.290 -8.736 5.080 1.00 0.52 57 ALA A N 3
ATOM 1322 C CA . ALA A 1 9 ? -1.761 -8.502 5.213 1.00 0.57 57 ALA A CA 3
ATOM 1323 C C . ALA A 1 9 ? -2.032 -7.452 6.302 1.00 0.59 57 ALA A C 3
ATOM 1324 O O . ALA A 1 9 ? -1.511 -7.524 7.402 1.00 1.25 57 ALA A O 3
ATOM 1331 N N . GLY A 1 10 ? -2.843 -6.469 5.994 1.00 0.59 58 GLY A N 3
ATOM 1332 C CA . GLY A 1 10 ? -3.157 -5.397 6.990 1.00 0.62 58 GLY A CA 3
ATOM 1333 C C . GLY A 1 10 ? -1.985 -4.408 7.101 1.00 0.58 58 GLY A C 3
ATOM 1334 O O . GLY A 1 10 ? -1.963 -3.567 7.985 1.00 1.09 58 GLY A O 3
ATOM 1338 N N . GLU A 1 11 ? -1.011 -4.485 6.220 1.00 0.51 59 GLU A N 3
ATOM 1339 C CA . GLU A 1 11 ? 0.139 -3.532 6.300 1.00 0.42 59 GLU A CA 3
ATOM 1340 C C . GLU A 1 11 ? -0.042 -2.391 5.283 1.00 0.36 59 GLU A C 3
ATOM 1341 O O . GLU A 1 11 ? -0.728 -2.534 4.288 1.00 0.45 59 GLU A O 3
ATOM 1353 N N . GLN A 1 12 ? 0.563 -1.256 5.544 1.00 0.36 60 GLN A N 3
ATOM 1354 C CA . GLN A 1 12 ? 0.435 -0.079 4.629 1.00 0.37 60 GLN A CA 3
ATOM 1355 C C . GLN A 1 12 ? 1.199 -0.334 3.324 1.00 0.34 60 GLN A C 3
ATOM 1356 O O . GLN A 1 12 ? 2.358 -0.703 3.333 1.00 0.38 60 GLN A O 3
ATOM 1370 N N . CYS A 1 13 ? 0.551 -0.137 2.205 1.00 0.33 61 CYS A N 3
ATOM 1371 C CA . CYS A 1 13 ? 1.231 -0.368 0.889 1.00 0.35 61 CYS A CA 3
ATOM 1372 C C . CYS A 1 13 ? 1.332 0.938 0.085 1.00 0.33 61 CYS A C 3
ATOM 1373 O O . CYS A 1 13 ? 1.652 0.919 -1.093 1.00 0.33 61 CYS A O 3
ATOM 1380 N N . ALA A 1 14 ? 1.079 2.073 0.700 1.00 0.33 62 ALA A N 3
ATOM 1381 C CA . ALA A 1 14 ? 1.166 3.367 -0.045 1.00 0.34 62 ALA A CA 3
ATOM 1382 C C . ALA A 1 14 ? 1.025 4.564 0.916 1.00 0.38 62 ALA A C 3
ATOM 1383 O O . ALA A 1 14 ? 0.468 4.452 1.997 1.00 0.45 62 ALA A O 3
ATOM 1390 N N . VAL A 1 15 ? 1.523 5.711 0.517 1.00 0.39 63 VAL A N 3
ATOM 1391 C CA . VAL A 1 15 ? 1.423 6.932 1.381 1.00 0.42 63 VAL A CA 3
ATOM 1392 C C . VAL A 1 15 ? 0.509 7.970 0.704 1.00 0.26 63 VAL A C 3
ATOM 1393 O O . VAL A 1 15 ? 0.602 8.215 -0.492 1.00 0.50 63 VAL A O 3
ATOM 1406 N N . ARG A 1 16 ? -0.377 8.579 1.460 1.00 0.45 64 ARG A N 3
ATOM 1407 C CA . ARG A 1 16 ? -1.303 9.597 0.871 1.00 0.39 64 ARG A CA 3
ATOM 1408 C C . ARG A 1 16 ? -0.704 11.003 1.026 1.00 0.39 64 ARG A C 3
ATOM 1409 O O . ARG A 1 16 ? -0.946 11.694 2.005 1.00 0.59 64 ARG A O 3
ATOM 1430 N N . LYS A 1 17 ? 0.060 11.435 0.055 1.00 0.48 65 LYS A N 3
ATOM 1431 C CA . LYS A 1 17 ? 0.668 12.802 0.115 1.00 0.63 65 LYS A CA 3
ATOM 1432 C C . LYS A 1 17 ? 0.403 13.516 -1.218 1.00 0.86 65 LYS A C 3
ATOM 1433 O O . LYS A 1 17 ? 1.170 13.403 -2.166 1.00 1.70 65 LYS A O 3
ATOM 1452 N N . GLY A 1 18 ? -0.693 14.233 -1.298 1.00 1.04 66 GLY A N 3
ATOM 1453 C CA . GLY A 1 18 ? -1.050 14.952 -2.562 1.00 1.27 66 GLY A CA 3
ATOM 1454 C C . GLY A 1 18 ? -2.081 14.134 -3.355 1.00 1.25 66 GLY A C 3
ATOM 1455 O O . GLY A 1 18 ? -2.664 13.190 -2.850 1.00 1.76 66 GLY A O 3
ATOM 1459 N N . ALA A 1 19 ? -2.306 14.492 -4.597 1.00 1.22 67 ALA A N 3
ATOM 1460 C CA . ALA A 1 19 ? -3.295 13.744 -5.441 1.00 1.42 67 ALA A CA 3
ATOM 1461 C C . ALA A 1 19 ? -2.690 12.414 -5.931 1.00 0.91 67 ALA A C 3
ATOM 1462 O O . ALA A 1 19 ? -3.408 11.489 -6.272 1.00 1.34 67 ALA A O 3
ATOM 1469 N N . ARG A 1 20 ? -1.381 12.310 -5.973 1.00 0.53 68 ARG A N 3
ATOM 1470 C CA . ARG A 1 20 ? -0.736 11.044 -6.438 1.00 0.80 68 ARG A CA 3
ATOM 1471 C C . ARG A 1 20 ? -0.325 10.204 -5.220 1.00 0.71 68 ARG A C 3
ATOM 1472 O O . ARG A 1 20 ? 0.523 10.601 -4.434 1.00 1.00 68 ARG A O 3
ATOM 1493 N N . ILE A 1 21 ? -0.932 9.053 -5.058 1.00 0.51 69 ILE A N 3
ATOM 1494 C CA . ILE A 1 21 ? -0.614 8.166 -3.890 1.00 0.43 69 ILE A CA 3
ATOM 1495 C C . ILE A 1 21 ? 0.807 7.590 -4.033 1.00 0.46 69 ILE A C 3
ATOM 1496 O O . ILE A 1 21 ? 1.248 7.266 -5.121 1.00 0.60 69 ILE A O 3
ATOM 1512 N N . GLY A 1 22 ? 1.523 7.464 -2.936 1.00 0.44 70 GLY A N 3
ATOM 1513 C CA . GLY A 1 22 ? 2.918 6.914 -2.997 1.00 0.52 70 GLY A CA 3
ATOM 1514 C C . GLY A 1 22 ? 2.910 5.417 -2.670 1.00 0.56 70 GLY A C 3
ATOM 1515 O O . GLY A 1 22 ? 2.941 5.039 -1.517 1.00 1.02 70 GLY A O 3
ATOM 1519 N N . LYS A 1 23 ? 2.878 4.570 -3.675 1.00 0.40 71 LYS A N 3
ATOM 1520 C CA . LYS A 1 23 ? 2.878 3.086 -3.429 1.00 0.38 71 LYS A CA 3
ATOM 1521 C C . LYS A 1 23 ? 4.159 2.681 -2.676 1.00 0.36 71 LYS A C 3
ATOM 1522 O O . LYS A 1 23 ? 5.235 3.183 -2.947 1.00 0.45 71 LYS A O 3
ATOM 1541 N N . LEU A 1 24 ? 4.043 1.782 -1.725 1.00 0.34 72 LEU A N 3
ATOM 1542 C CA . LEU A 1 24 ? 5.244 1.345 -0.937 1.00 0.38 72 LEU A CA 3
ATOM 1543 C C . LEU A 1 24 ? 5.531 -0.138 -1.185 1.00 0.38 72 LEU A C 3
ATOM 1544 O O . LEU A 1 24 ? 6.662 -0.532 -1.407 1.00 0.61 72 LEU A O 3
ATOM 1560 N N . CYS A 1 25 ? 4.522 -0.967 -1.122 1.00 0.42 73 CYS A N 3
ATOM 1561 C CA . CYS A 1 25 ? 4.729 -2.433 -1.325 1.00 0.41 73 CYS A CA 3
ATOM 1562 C C . CYS A 1 25 ? 3.486 -3.048 -1.979 1.00 0.39 73 CYS A C 3
ATOM 1563 O O . CYS A 1 25 ? 2.379 -2.602 -1.757 1.00 0.57 73 CYS A O 3
ATOM 1570 N N . ASP A 1 26 ? 3.657 -4.068 -2.781 1.00 0.34 74 ASP A N 3
ATOM 1571 C CA . ASP A 1 26 ? 2.476 -4.704 -3.443 1.00 0.42 74 ASP A CA 3
ATOM 1572 C C . ASP A 1 26 ? 1.721 -5.571 -2.417 1.00 0.42 74 ASP A C 3
ATOM 1573 O O . ASP A 1 26 ? 2.315 -6.332 -1.671 1.00 0.88 74 ASP A O 3
ATOM 1582 N N . CYS A 1 27 ? 0.415 -5.431 -2.356 1.00 0.54 75 CYS A N 3
ATOM 1583 C CA . CYS A 1 27 ? -0.395 -6.216 -1.363 1.00 0.58 75 CYS A CA 3
ATOM 1584 C C . CYS A 1 27 ? -0.341 -7.715 -1.674 1.00 0.54 75 CYS A C 3
ATOM 1585 O O . CYS A 1 27 ? -0.457 -8.114 -2.819 1.00 0.54 75 CYS A O 3
ATOM 1592 N N . PRO A 1 28 ? -0.186 -8.505 -0.631 1.00 0.56 76 PRO A N 3
ATOM 1593 C CA . PRO A 1 28 ? -0.135 -9.986 -0.722 1.00 0.58 76 PRO A CA 3
ATOM 1594 C C . PRO A 1 28 ? -1.440 -10.527 -1.325 1.00 0.51 76 PRO A C 3
ATOM 1595 O O . PRO A 1 28 ? -2.510 -9.959 -1.135 1.00 0.51 76 PRO A O 3
ATOM 1606 N N . ARG A 1 29 ? -1.351 -11.627 -2.038 1.00 0.53 77 ARG A N 3
ATOM 1607 C CA . ARG A 1 29 ? -2.564 -12.250 -2.663 1.00 0.54 77 ARG A CA 3
ATOM 1608 C C . ARG A 1 29 ? -3.714 -12.307 -1.646 1.00 0.49 77 ARG A C 3
ATOM 1609 O O . ARG A 1 29 ? -3.581 -12.864 -0.568 1.00 0.53 77 ARG A O 3
ATOM 1630 N N . GLY A 1 30 ? -4.842 -11.731 -1.984 1.00 0.55 78 GLY A N 3
ATOM 1631 C CA . GLY A 1 30 ? -6.010 -11.743 -1.046 1.00 0.62 78 GLY A CA 3
ATOM 1632 C C . GLY A 1 30 ? -6.192 -10.363 -0.401 1.00 0.55 78 GLY A C 3
ATOM 1633 O O . GLY A 1 30 ? -7.292 -9.985 -0.050 1.00 0.60 78 GLY A O 3
ATOM 1637 N N . THR A 1 31 ? -5.128 -9.608 -0.240 1.00 0.49 79 THR A N 3
ATOM 1638 C CA . THR A 1 31 ? -5.252 -8.249 0.389 1.00 0.47 79 THR A CA 3
ATOM 1639 C C . THR A 1 31 ? -5.221 -7.158 -0.693 1.00 0.61 79 THR A C 3
ATOM 1640 O O . THR A 1 31 ? -4.527 -7.268 -1.689 1.00 1.16 79 THR A O 3
ATOM 1651 N N . SER A 1 32 ? -5.981 -6.111 -0.501 1.00 0.38 80 SER A N 3
ATOM 1652 C CA . SER A 1 32 ? -6.037 -4.999 -1.499 1.00 0.46 80 SER A CA 3
ATOM 1653 C C . SER A 1 32 ? -5.416 -3.711 -0.925 1.00 0.52 80 SER A C 3
ATOM 1654 O O . SER A 1 32 ? -5.358 -3.514 0.277 1.00 1.46 80 SER A O 3
ATOM 1662 N N . CYS A 1 33 ? -4.966 -2.828 -1.789 1.00 0.58 81 CYS A N 3
ATOM 1663 C CA . CYS A 1 33 ? -4.360 -1.536 -1.325 1.00 0.43 81 CYS A CA 3
ATOM 1664 C C . CYS A 1 33 ? -5.476 -0.502 -1.132 1.00 0.41 81 CYS A C 3
ATOM 1665 O O . CYS A 1 33 ? -5.711 0.334 -1.988 1.00 0.52 81 CYS A O 3
ATOM 1672 N N . ASN A 1 34 ? -6.174 -0.552 -0.019 1.00 0.37 82 ASN A N 3
ATOM 1673 C CA . ASN A 1 34 ? -7.282 0.431 0.220 1.00 0.50 82 ASN A CA 3
ATOM 1674 C C . ASN A 1 34 ? -6.750 1.867 0.060 1.00 0.46 82 ASN A C 3
ATOM 1675 O O . ASN A 1 34 ? -5.814 2.267 0.719 1.00 0.44 82 ASN A O 3
ATOM 1686 N N . SER A 1 35 ? -7.340 2.638 -0.822 1.00 0.52 83 SER A N 3
ATOM 1687 C CA . SER A 1 35 ? -6.867 4.049 -1.047 1.00 0.53 83 SER A CA 3
ATOM 1688 C C . SER A 1 35 ? -7.278 4.970 0.118 1.00 0.56 83 SER A C 3
ATOM 1689 O O . SER A 1 35 ? -6.758 6.062 0.262 1.00 0.64 83 SER A O 3
ATOM 1697 N N . PHE A 1 36 ? -8.203 4.542 0.949 1.00 0.57 84 PHE A N 3
ATOM 1698 C CA . PHE A 1 36 ? -8.644 5.388 2.104 1.00 0.61 84 PHE A CA 3
ATOM 1699 C C . PHE A 1 36 ? -7.680 5.192 3.281 1.00 0.56 84 PHE A C 3
ATOM 1700 O O . PHE A 1 36 ? -7.186 6.148 3.851 1.00 0.56 84 PHE A O 3
ATOM 1717 N N . LEU A 1 37 ? -7.407 3.961 3.645 1.00 0.54 85 LEU A N 3
ATOM 1718 C CA . LEU A 1 37 ? -6.466 3.698 4.789 1.00 0.54 85 LEU A CA 3
ATOM 1719 C C . LEU A 1 37 ? -5.064 3.318 4.266 1.00 0.41 85 LEU A C 3
ATOM 1720 O O . LEU A 1 37 ? -4.105 3.319 5.015 1.00 0.41 85 LEU A O 3
ATOM 1736 N N . LEU A 1 38 ? -4.938 3.004 2.990 1.00 0.34 86 LEU A N 3
ATOM 1737 C CA . LEU A 1 38 ? -3.602 2.632 2.395 1.00 0.29 86 LEU A CA 3
ATOM 1738 C C . LEU A 1 38 ? -3.044 1.345 3.036 1.00 0.28 86 LEU A C 3
ATOM 1739 O O . LEU A 1 38 ? -1.846 1.110 3.022 1.00 0.36 86 LEU A O 3
ATOM 1755 N N . LYS A 1 39 ? -3.897 0.509 3.583 1.00 0.31 87 LYS A N 3
ATOM 1756 C CA . LYS A 1 39 ? -3.419 -0.760 4.220 1.00 0.39 87 LYS A CA 3
ATOM 1757 C C . LYS A 1 39 ? -3.798 -1.971 3.343 1.00 0.51 87 LYS A C 3
ATOM 1758 O O . LYS A 1 39 ? -4.857 -2.007 2.740 1.00 1.07 87 LYS A O 3
ATOM 1777 N N . CYS A 1 40 ? -2.929 -2.956 3.268 1.00 0.36 88 CYS A N 3
ATOM 1778 C CA . CYS A 1 40 ? -3.211 -4.175 2.437 1.00 0.41 88 CYS A CA 3
ATOM 1779 C C . CYS A 1 40 ? -4.314 -5.013 3.099 1.00 0.45 88 CYS A C 3
ATOM 1780 O O . CYS A 1 40 ? -4.038 -5.921 3.867 1.00 0.68 88 CYS A O 3
ATOM 1787 N N . LEU A 1 41 ? -5.556 -4.718 2.807 1.00 0.44 89 LEU A N 3
ATOM 1788 C CA . LEU A 1 41 ? -6.683 -5.491 3.417 1.00 0.58 89 LEU A CA 3
ATOM 1789 C C . LEU A 1 41 ? -7.480 -6.214 2.324 1.00 0.94 89 LEU A C 3
ATOM 1790 O O . LEU A 1 41 ? -7.694 -7.405 2.471 1.00 1.57 89 LEU A O 3
ATOM 1807 N N . TYR A 1 1 ? 12.923 -6.372 -7.756 1.00 4.14 49 TYR A N 4
ATOM 1808 C CA . TYR A 1 1 ? 13.395 -5.201 -8.559 1.00 3.83 49 TYR A CA 4
ATOM 1809 C C . TYR A 1 1 ? 12.273 -4.737 -9.507 1.00 3.21 49 TYR A C 4
ATOM 1810 O O . TYR A 1 1 ? 11.342 -5.474 -9.778 1.00 3.59 49 TYR A O 4
ATOM 1830 N N . GLY A 1 2 ? 12.355 -3.522 -10.002 1.00 2.70 50 GLY A N 4
ATOM 1831 C CA . GLY A 1 2 ? 11.295 -3.001 -10.927 1.00 2.43 50 GLY A CA 4
ATOM 1832 C C . GLY A 1 2 ? 10.069 -2.576 -10.115 1.00 2.14 50 GLY A C 4
ATOM 1833 O O . GLY A 1 2 ? 9.752 -1.405 -10.026 1.00 2.79 50 GLY A O 4
ATOM 1837 N N . GLN A 1 3 ? 9.382 -3.519 -9.518 1.00 1.74 51 GLN A N 4
ATOM 1838 C CA . GLN A 1 3 ? 8.173 -3.178 -8.701 1.00 1.63 51 GLN A CA 4
ATOM 1839 C C . GLN A 1 3 ? 8.552 -3.068 -7.214 1.00 1.31 51 GLN A C 4
ATOM 1840 O O . GLN A 1 3 ? 9.668 -3.365 -6.819 1.00 1.69 51 GLN A O 4
ATOM 1854 N N . VAL A 1 4 ? 7.619 -2.646 -6.392 1.00 1.27 52 VAL A N 4
ATOM 1855 C CA . VAL A 1 4 ? 7.888 -2.511 -4.921 1.00 1.07 52 VAL A CA 4
ATOM 1856 C C . VAL A 1 4 ? 7.910 -3.901 -4.260 1.00 0.87 52 VAL A C 4
ATOM 1857 O O . VAL A 1 4 ? 7.374 -4.854 -4.802 1.00 0.81 52 VAL A O 4
ATOM 1870 N N . PRO A 1 5 ? 8.518 -3.969 -3.094 1.00 0.82 53 PRO A N 4
ATOM 1871 C CA . PRO A 1 5 ? 8.621 -5.222 -2.303 1.00 0.70 53 PRO A CA 4
ATOM 1872 C C . PRO A 1 5 ? 7.217 -5.725 -1.938 1.00 0.58 53 PRO A C 4
ATOM 1873 O O . PRO A 1 5 ? 6.267 -4.964 -1.883 1.00 0.86 53 PRO A O 4
ATOM 1884 N N . MET A 1 6 ? 7.071 -7.000 -1.684 1.00 0.55 54 MET A N 4
ATOM 1885 C CA . MET A 1 6 ? 5.722 -7.537 -1.321 1.00 0.55 54 MET A CA 4
ATOM 1886 C C . MET A 1 6 ? 5.414 -7.208 0.147 1.00 0.50 54 MET A C 4
ATOM 1887 O O . MET A 1 6 ? 6.211 -7.466 1.030 1.00 0.70 54 MET A O 4
ATOM 1901 N N . CYS A 1 7 ? 4.261 -6.641 0.405 1.00 0.45 55 CYS A N 4
ATOM 1902 C CA . CYS A 1 7 ? 3.877 -6.292 1.809 1.00 0.58 55 CYS A CA 4
ATOM 1903 C C . CYS A 1 7 ? 3.101 -7.453 2.447 1.00 0.60 55 CYS A C 4
ATOM 1904 O O . CYS A 1 7 ? 2.796 -8.440 1.801 1.00 1.19 55 CYS A O 4
ATOM 1911 N N . ASP A 1 8 ? 2.767 -7.333 3.709 1.00 0.57 56 ASP A N 4
ATOM 1912 C CA . ASP A 1 8 ? 1.999 -8.419 4.390 1.00 0.53 56 ASP A CA 4
ATOM 1913 C C . ASP A 1 8 ? 0.503 -8.057 4.439 1.00 0.49 56 ASP A C 4
ATOM 1914 O O . ASP A 1 8 ? 0.074 -7.030 3.928 1.00 0.52 56 ASP A O 4
ATOM 1923 N N . ALA A 1 9 ? -0.292 -8.902 5.049 1.00 0.52 57 ALA A N 4
ATOM 1924 C CA . ALA A 1 9 ? -1.758 -8.637 5.139 1.00 0.57 57 ALA A CA 4
ATOM 1925 C C . ALA A 1 9 ? -2.028 -7.525 6.164 1.00 0.59 57 ALA A C 4
ATOM 1926 O O . ALA A 1 9 ? -1.499 -7.529 7.261 1.00 1.25 57 ALA A O 4
ATOM 1933 N N . GLY A 1 10 ? -2.861 -6.574 5.810 1.00 0.59 58 GLY A N 4
ATOM 1934 C CA . GLY A 1 10 ? -3.192 -5.456 6.750 1.00 0.62 58 GLY A CA 4
ATOM 1935 C C . GLY A 1 10 ? -1.981 -4.537 6.964 1.00 0.58 58 GLY A C 4
ATOM 1936 O O . GLY A 1 10 ? -1.875 -3.880 7.990 1.00 1.09 58 GLY A O 4
ATOM 1940 N N . GLU A 1 11 ? -1.071 -4.463 6.017 1.00 0.51 59 GLU A N 4
ATOM 1941 C CA . GLU A 1 11 ? 0.113 -3.564 6.196 1.00 0.42 59 GLU A CA 4
ATOM 1942 C C . GLU A 1 11 ? 0.098 -2.421 5.164 1.00 0.36 59 GLU A C 4
ATOM 1943 O O . GLU A 1 11 ? -0.482 -2.533 4.098 1.00 0.45 59 GLU A O 4
ATOM 1955 N N . GLN A 1 12 ? 0.720 -1.313 5.499 1.00 0.36 60 GLN A N 4
ATOM 1956 C CA . GLN A 1 12 ? 0.753 -0.119 4.590 1.00 0.37 60 GLN A CA 4
ATOM 1957 C C . GLN A 1 12 ? 1.426 -0.469 3.255 1.00 0.34 60 GLN A C 4
ATOM 1958 O O . GLN A 1 12 ? 2.586 -0.828 3.207 1.00 0.38 60 GLN A O 4
ATOM 1972 N N . CYS A 1 13 ? 0.694 -0.364 2.171 1.00 0.33 61 CYS A N 4
ATOM 1973 C CA . CYS A 1 13 ? 1.273 -0.689 0.828 1.00 0.35 61 CYS A CA 4
ATOM 1974 C C . CYS A 1 13 ? 1.490 0.584 -0.005 1.00 0.33 61 CYS A C 4
ATOM 1975 O O . CYS A 1 13 ? 2.204 0.562 -0.994 1.00 0.33 61 CYS A O 4
ATOM 1982 N N . ALA A 1 14 ? 0.886 1.683 0.379 1.00 0.33 62 ALA A N 4
ATOM 1983 C CA . ALA A 1 14 ? 1.046 2.954 -0.395 1.00 0.34 62 ALA A CA 4
ATOM 1984 C C . ALA A 1 14 ? 0.713 4.175 0.488 1.00 0.38 62 ALA A C 4
ATOM 1985 O O . ALA A 1 14 ? -0.012 4.075 1.466 1.00 0.45 62 ALA A O 4
ATOM 1992 N N . VAL A 1 15 ? 1.234 5.326 0.135 1.00 0.39 63 VAL A N 4
ATOM 1993 C CA . VAL A 1 15 ? 0.960 6.574 0.919 1.00 0.42 63 VAL A CA 4
ATOM 1994 C C . VAL A 1 15 ? 0.104 7.531 0.074 1.00 0.26 63 VAL A C 4
ATOM 1995 O O . VAL A 1 15 ? 0.149 7.506 -1.145 1.00 0.50 63 VAL A O 4
ATOM 2008 N N . ARG A 1 16 ? -0.663 8.382 0.711 1.00 0.45 64 ARG A N 4
ATOM 2009 C CA . ARG A 1 16 ? -1.512 9.351 -0.052 1.00 0.39 64 ARG A CA 4
ATOM 2010 C C . ARG A 1 16 ? -0.895 10.756 0.043 1.00 0.39 64 ARG A C 4
ATOM 2011 O O . ARG A 1 16 ? -0.950 11.407 1.071 1.00 0.59 64 ARG A O 4
ATOM 2032 N N . LYS A 1 17 ? -0.318 11.230 -1.034 1.00 0.48 65 LYS A N 4
ATOM 2033 C CA . LYS A 1 17 ? 0.300 12.596 -1.026 1.00 0.63 65 LYS A CA 4
ATOM 2034 C C . LYS A 1 17 ? -0.690 13.610 -1.626 1.00 0.86 65 LYS A C 4
ATOM 2035 O O . LYS A 1 17 ? -0.413 14.277 -2.612 1.00 1.70 65 LYS A O 4
ATOM 2054 N N . GLY A 1 18 ? -1.844 13.734 -1.009 1.00 1.04 66 GLY A N 4
ATOM 2055 C CA . GLY A 1 18 ? -2.884 14.705 -1.481 1.00 1.27 66 GLY A CA 4
ATOM 2056 C C . GLY A 1 18 ? -3.257 14.465 -2.952 1.00 1.25 66 GLY A C 4
ATOM 2057 O O . GLY A 1 18 ? -4.099 13.644 -3.261 1.00 1.76 66 GLY A O 4
ATOM 2061 N N . ALA A 1 19 ? -2.649 15.204 -3.851 1.00 1.22 67 ALA A N 4
ATOM 2062 C CA . ALA A 1 19 ? -2.969 15.068 -5.311 1.00 1.42 67 ALA A CA 4
ATOM 2063 C C . ALA A 1 19 ? -2.367 13.787 -5.919 1.00 0.91 67 ALA A C 4
ATOM 2064 O O . ALA A 1 19 ? -2.712 13.414 -7.030 1.00 1.34 67 ALA A O 4
ATOM 2071 N N . ARG A 1 20 ? -1.474 13.113 -5.229 1.00 0.53 68 ARG A N 4
ATOM 2072 C CA . ARG A 1 20 ? -0.869 11.870 -5.810 1.00 0.80 68 ARG A CA 4
ATOM 2073 C C . ARG A 1 20 ? -0.724 10.776 -4.739 1.00 0.71 68 ARG A C 4
ATOM 2074 O O . ARG A 1 20 ? -0.874 11.018 -3.556 1.00 1.00 68 ARG A O 4
ATOM 2095 N N . ILE A 1 21 ? -0.431 9.572 -5.163 1.00 0.51 69 ILE A N 4
ATOM 2096 C CA . ILE A 1 21 ? -0.270 8.431 -4.203 1.00 0.43 69 ILE A CA 4
ATOM 2097 C C . ILE A 1 21 ? 1.180 7.915 -4.254 1.00 0.46 69 ILE A C 4
ATOM 2098 O O . ILE A 1 21 ? 1.924 8.197 -5.186 1.00 0.60 69 ILE A O 4
ATOM 2114 N N . GLY A 1 22 ? 1.598 7.171 -3.257 1.00 0.44 70 GLY A N 4
ATOM 2115 C CA . GLY A 1 22 ? 3.000 6.636 -3.239 1.00 0.52 70 GLY A CA 4
ATOM 2116 C C . GLY A 1 22 ? 2.989 5.145 -2.896 1.00 0.56 70 GLY A C 4
ATOM 2117 O O . GLY A 1 22 ? 2.758 4.774 -1.764 1.00 1.02 70 GLY A O 4
ATOM 2121 N N . LYS A 1 23 ? 3.249 4.289 -3.859 1.00 0.40 71 LYS A N 4
ATOM 2122 C CA . LYS A 1 23 ? 3.265 2.815 -3.579 1.00 0.38 71 LYS A CA 4
ATOM 2123 C C . LYS A 1 23 ? 4.518 2.458 -2.762 1.00 0.36 71 LYS A C 4
ATOM 2124 O O . LYS A 1 23 ? 5.606 2.929 -3.038 1.00 0.45 71 LYS A O 4
ATOM 2143 N N . LEU A 1 24 ? 4.361 1.635 -1.756 1.00 0.34 72 LEU A N 4
ATOM 2144 C CA . LEU A 1 24 ? 5.527 1.241 -0.899 1.00 0.38 72 LEU A CA 4
ATOM 2145 C C . LEU A 1 24 ? 5.817 -0.256 -1.077 1.00 0.38 72 LEU A C 4
ATOM 2146 O O . LEU A 1 24 ? 6.956 -0.667 -1.196 1.00 0.61 72 LEU A O 4
ATOM 2162 N N . CYS A 1 25 ? 4.789 -1.070 -1.089 1.00 0.42 73 CYS A N 4
ATOM 2163 C CA . CYS A 1 25 ? 4.982 -2.546 -1.252 1.00 0.41 73 CYS A CA 4
ATOM 2164 C C . CYS A 1 25 ? 3.730 -3.157 -1.894 1.00 0.39 73 CYS A C 4
ATOM 2165 O O . CYS A 1 25 ? 2.664 -2.569 -1.875 1.00 0.57 73 CYS A O 4
ATOM 2172 N N . ASP A 1 26 ? 3.846 -4.327 -2.465 1.00 0.34 74 ASP A N 4
ATOM 2173 C CA . ASP A 1 26 ? 2.656 -4.958 -3.110 1.00 0.42 74 ASP A CA 4
ATOM 2174 C C . ASP A 1 26 ? 1.818 -5.697 -2.058 1.00 0.42 74 ASP A C 4
ATOM 2175 O O . ASP A 1 26 ? 2.346 -6.294 -1.137 1.00 0.88 74 ASP A O 4
ATOM 2184 N N . CYS A 1 27 ? 0.515 -5.663 -2.193 1.00 0.54 75 CYS A N 4
ATOM 2185 C CA . CYS A 1 27 ? -0.363 -6.365 -1.204 1.00 0.58 75 CYS A CA 4
ATOM 2186 C C . CYS A 1 27 ? -0.459 -7.851 -1.560 1.00 0.54 75 CYS A C 4
ATOM 2187 O O . CYS A 1 27 ? -0.682 -8.196 -2.707 1.00 0.54 75 CYS A O 4
ATOM 2194 N N . PRO A 1 28 ? -0.303 -8.688 -0.563 1.00 0.56 76 PRO A N 4
ATOM 2195 C CA . PRO A 1 28 ? -0.382 -10.161 -0.716 1.00 0.58 76 PRO A CA 4
ATOM 2196 C C .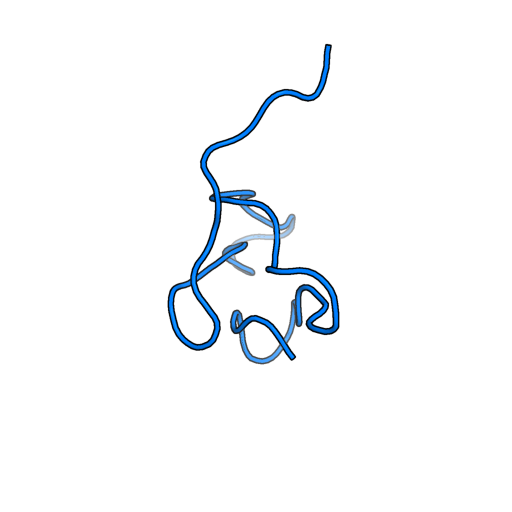 PRO A 1 28 ? -1.752 -10.559 -1.284 1.00 0.51 76 PRO A C 4
ATOM 2197 O O . PRO A 1 28 ? -2.773 -10.006 -0.899 1.00 0.51 76 PRO A O 4
ATOM 2208 N N . ARG A 1 29 ? -1.777 -11.514 -2.193 1.00 0.53 77 ARG A N 4
ATOM 2209 C CA . ARG A 1 29 ? -3.075 -11.970 -2.798 1.00 0.54 77 ARG A CA 4
ATOM 2210 C C . ARG A 1 29 ? -4.111 -12.165 -1.686 1.00 0.49 77 ARG A C 4
ATOM 2211 O O . ARG A 1 29 ? -3.876 -12.860 -0.713 1.00 0.53 77 ARG A O 4
ATOM 2232 N N . GLY A 1 30 ? -5.242 -11.518 -1.809 1.00 0.55 78 GLY A N 4
ATOM 2233 C CA . GLY A 1 30 ? -6.291 -11.611 -0.748 1.00 0.62 78 GLY A CA 4
ATOM 2234 C C . GLY A 1 30 ? -6.390 -10.250 -0.050 1.00 0.55 78 GLY A C 4
ATOM 2235 O O . GLY A 1 30 ? -7.432 -9.871 0.444 1.00 0.60 78 GLY A O 4
ATOM 2239 N N . THR A 1 31 ? -5.306 -9.506 -0.029 1.00 0.49 79 THR A N 4
ATOM 2240 C CA . THR A 1 31 ? -5.317 -8.153 0.609 1.00 0.47 79 THR A CA 4
ATOM 2241 C C . THR A 1 31 ? -5.213 -7.086 -0.490 1.00 0.61 79 THR A C 4
ATOM 2242 O O . THR A 1 31 ? -4.395 -7.186 -1.393 1.00 1.16 79 THR A O 4
ATOM 2253 N N . SER A 1 32 ? -6.044 -6.075 -0.436 1.00 0.38 80 SER A N 4
ATOM 2254 C CA . SER A 1 32 ? -6.009 -5.010 -1.489 1.00 0.46 80 SER A CA 4
ATOM 2255 C C . SER A 1 32 ? -5.352 -3.728 -0.957 1.00 0.52 80 SER A C 4
ATOM 2256 O O . SER A 1 32 ? -5.240 -3.513 0.238 1.00 1.46 80 SER A O 4
ATOM 2264 N N . CYS A 1 33 ? -4.922 -2.871 -1.853 1.00 0.58 81 CYS A N 4
ATOM 2265 C CA . CYS A 1 33 ? -4.268 -1.587 -1.437 1.00 0.43 81 CYS A CA 4
ATOM 2266 C C . CYS A 1 33 ? -5.346 -0.528 -1.175 1.00 0.41 81 CYS A C 4
ATOM 2267 O O . CYS A 1 33 ? -5.735 0.209 -2.066 1.00 0.52 81 CYS A O 4
ATOM 2274 N N . ASN A 1 34 ? -5.832 -0.444 0.042 1.00 0.37 82 ASN A N 4
ATOM 2275 C CA . ASN A 1 34 ? -6.887 0.570 0.368 1.00 0.50 82 ASN A CA 4
ATOM 2276 C C . ASN A 1 34 ? -6.294 1.987 0.280 1.00 0.46 82 ASN A C 4
ATOM 2277 O O . ASN A 1 34 ? -5.500 2.388 1.109 1.00 0.44 82 ASN A O 4
ATOM 2288 N N . SER A 1 35 ? -6.675 2.749 -0.720 1.00 0.52 83 SER A N 4
ATOM 2289 C CA . SER A 1 35 ? -6.137 4.145 -0.868 1.00 0.53 83 SER A CA 4
ATOM 2290 C C . SER A 1 35 ? -6.634 5.037 0.282 1.00 0.56 83 SER A C 4
ATOM 2291 O O . SER A 1 35 ? -5.998 6.017 0.643 1.00 0.64 83 SER A O 4
ATOM 2299 N N . PHE A 1 36 ? -7.763 4.713 0.864 1.00 0.57 84 PHE A N 4
ATOM 2300 C CA . PHE A 1 36 ? -8.293 5.542 1.990 1.00 0.61 84 PHE A CA 4
ATOM 2301 C C . PHE A 1 36 ? -7.534 5.189 3.275 1.00 0.56 84 PHE A C 4
ATOM 2302 O O . PHE A 1 36 ? -6.971 6.050 3.929 1.00 0.56 84 PHE A O 4
ATOM 2319 N N . LEU A 1 37 ? -7.513 3.930 3.633 1.00 0.54 85 LEU A N 4
ATOM 2320 C CA . LEU A 1 37 ? -6.801 3.493 4.879 1.00 0.54 85 LEU A CA 4
ATOM 2321 C C . LEU A 1 37 ? -5.287 3.359 4.636 1.00 0.41 85 LEU A C 4
ATOM 2322 O O . LEU A 1 37 ? -4.506 3.437 5.565 1.00 0.41 85 LEU A O 4
ATOM 2338 N N . LEU A 1 38 ? -4.874 3.142 3.406 1.00 0.34 86 LEU A N 4
ATOM 2339 C CA . LEU A 1 38 ? -3.414 2.984 3.084 1.00 0.29 86 LEU A CA 4
ATOM 2340 C C . LEU A 1 38 ? -2.867 1.697 3.735 1.00 0.28 86 LEU A C 4
ATOM 2341 O O . LEU A 1 38 ? -1.787 1.683 4.299 1.00 0.36 86 LEU A O 4
ATOM 2357 N N . LYS A 1 39 ? -3.605 0.615 3.649 1.00 0.31 87 LYS A N 4
ATOM 2358 C CA . LYS A 1 39 ? -3.147 -0.681 4.251 1.00 0.39 87 LYS A CA 4
ATOM 2359 C C . LYS A 1 39 ? -3.588 -1.853 3.349 1.00 0.51 87 LYS A C 4
ATOM 2360 O O . LYS A 1 39 ? -4.573 -1.759 2.633 1.00 1.07 87 LYS A O 4
ATOM 2379 N N . CYS A 1 40 ? -2.858 -2.949 3.365 1.00 0.36 88 CYS A N 4
ATOM 2380 C CA . CYS A 1 40 ? -3.225 -4.122 2.500 1.00 0.41 88 CYS A CA 4
ATOM 2381 C C . CYS A 1 40 ? -4.458 -4.833 3.072 1.00 0.45 88 CYS A C 4
ATOM 2382 O O . CYS A 1 40 ? -4.345 -5.775 3.841 1.00 0.68 88 CYS A O 4
ATOM 2389 N N . LEU A 1 41 ? -5.628 -4.394 2.692 1.00 0.44 89 LEU A N 4
ATOM 2390 C CA . LEU A 1 41 ? -6.879 -5.032 3.187 1.00 0.58 89 LEU A CA 4
ATOM 2391 C C . LEU A 1 41 ? -7.939 -4.971 2.074 1.00 0.94 89 LEU A C 4
ATOM 2392 O O . LEU A 1 41 ? -8.073 -5.958 1.369 1.00 1.57 89 LEU A O 4
ATOM 2409 N N . TYR A 1 1 ? 8.399 -8.647 -12.062 1.00 4.14 49 TYR A N 5
ATOM 2410 C CA . TYR A 1 1 ? 8.079 -7.599 -13.082 1.00 3.83 49 TYR A CA 5
ATOM 2411 C C . TYR A 1 1 ? 8.173 -6.213 -12.426 1.00 3.21 49 TYR A C 5
ATOM 2412 O O . TYR A 1 1 ? 8.813 -6.054 -11.401 1.00 3.59 49 TYR A O 5
ATOM 2432 N N . GLY A 1 2 ? 7.537 -5.213 -12.997 1.00 2.70 50 GLY A N 5
ATOM 2433 C CA . GLY A 1 2 ? 7.583 -3.841 -12.394 1.00 2.43 50 GLY A CA 5
ATOM 2434 C C . GLY A 1 2 ? 6.767 -3.837 -11.100 1.00 2.14 50 GLY A C 5
ATOM 2435 O O . GLY A 1 2 ? 5.687 -3.280 -11.037 1.00 2.79 50 GLY A O 5
ATOM 2439 N N . GLN A 1 3 ? 7.271 -4.476 -10.075 1.00 1.74 51 GLN A N 5
ATOM 2440 C CA . GLN A 1 3 ? 6.530 -4.541 -8.777 1.00 1.63 51 GLN A CA 5
ATOM 2441 C C . GLN A 1 3 ? 7.388 -3.959 -7.639 1.00 1.31 51 GLN A C 5
ATOM 2442 O O . GLN A 1 3 ? 8.469 -3.437 -7.857 1.00 1.69 51 GLN A O 5
ATOM 2456 N N . VAL A 1 4 ? 6.901 -4.051 -6.428 1.00 1.27 52 VAL A N 5
ATOM 2457 C CA . VAL A 1 4 ? 7.648 -3.517 -5.243 1.00 1.07 52 VAL A CA 5
ATOM 2458 C C . VAL A 1 4 ? 7.734 -4.624 -4.171 1.00 0.87 52 VAL A C 5
ATOM 2459 O O . VAL A 1 4 ? 7.129 -5.671 -4.329 1.00 0.81 52 VAL A O 5
ATOM 2472 N N . PRO A 1 5 ? 8.473 -4.382 -3.105 1.00 0.82 53 PRO A N 5
ATOM 2473 C CA . PRO A 1 5 ? 8.626 -5.370 -2.009 1.00 0.70 53 PRO A CA 5
ATOM 2474 C C . PRO A 1 5 ? 7.243 -5.833 -1.521 1.00 0.58 53 PRO A C 5
ATOM 2475 O O . PRO A 1 5 ? 6.368 -5.032 -1.246 1.00 0.86 53 PRO A O 5
ATOM 2486 N N . MET A 1 6 ? 7.039 -7.125 -1.442 1.00 0.55 54 MET A N 5
ATOM 2487 C CA . MET A 1 6 ? 5.713 -7.669 -1.004 1.00 0.55 54 MET A CA 5
ATOM 2488 C C . MET A 1 6 ? 5.373 -7.200 0.419 1.00 0.50 54 MET A C 5
ATOM 2489 O O . MET A 1 6 ? 6.161 -7.340 1.338 1.00 0.70 54 MET A O 5
ATOM 2503 N N . CYS A 1 7 ? 4.195 -6.656 0.600 1.00 0.45 55 CYS A N 5
ATOM 2504 C CA . CYS A 1 7 ? 3.767 -6.185 1.954 1.00 0.58 55 CYS A CA 5
ATOM 2505 C C . CYS A 1 7 ? 3.032 -7.312 2.687 1.00 0.60 55 CYS A C 5
ATOM 2506 O O . CYS A 1 7 ? 2.528 -8.241 2.074 1.00 1.19 55 CYS A O 5
ATOM 2513 N N . ASP A 1 8 ? 2.952 -7.234 3.990 1.00 0.57 56 ASP A N 5
ATOM 2514 C CA . ASP A 1 8 ? 2.235 -8.293 4.760 1.00 0.53 56 ASP A CA 5
ATOM 2515 C C . ASP A 1 8 ? 0.711 -8.072 4.654 1.00 0.49 56 ASP A C 5
ATOM 2516 O O . ASP A 1 8 ? 0.246 -7.210 3.922 1.00 0.52 56 ASP A O 5
ATOM 2525 N N . ALA A 1 9 ? -0.070 -8.849 5.366 1.00 0.52 57 ALA A N 5
ATOM 2526 C CA . ALA A 1 9 ? -1.557 -8.695 5.296 1.00 0.57 57 ALA A CA 5
ATOM 2527 C C . ALA A 1 9 ? -2.031 -7.653 6.319 1.00 0.59 57 ALA A C 5
ATOM 2528 O O . ALA A 1 9 ? -1.904 -7.837 7.517 1.00 1.25 57 ALA A O 5
ATOM 2535 N N . GLY A 1 10 ? -2.587 -6.562 5.848 1.00 0.59 58 GLY A N 5
ATOM 2536 C CA . GLY A 1 10 ? -3.087 -5.495 6.774 1.00 0.62 58 GLY A CA 5
ATOM 2537 C C . GLY A 1 10 ? -2.009 -4.427 7.009 1.00 0.58 58 GLY A C 5
ATOM 2538 O O . GLY A 1 10 ? -2.126 -3.623 7.920 1.00 1.09 58 GLY A O 5
ATOM 2542 N N . GLU A 1 11 ? -0.966 -4.396 6.205 1.00 0.51 59 GLU A N 5
ATOM 2543 C CA . GLU A 1 11 ? 0.106 -3.366 6.400 1.00 0.42 59 GLU A CA 5
ATOM 2544 C C . GLU A 1 11 ? -0.025 -2.248 5.350 1.00 0.36 59 GLU A C 5
ATOM 2545 O O . GLU A 1 11 ? -0.707 -2.399 4.350 1.00 0.45 59 GLU A O 5
ATOM 2557 N N . GLN A 1 12 ? 0.622 -1.124 5.580 1.00 0.36 60 GLN A N 5
ATOM 2558 C CA . GLN A 1 12 ? 0.544 0.028 4.619 1.00 0.37 60 GLN A CA 5
ATOM 2559 C C . GLN A 1 12 ? 1.294 -0.307 3.323 1.00 0.34 60 GLN A C 5
ATOM 2560 O O . GLN A 1 12 ? 2.422 -0.758 3.347 1.00 0.38 60 GLN A O 5
ATOM 2574 N N . CYS A 1 13 ? 0.667 -0.087 2.193 1.00 0.33 61 CYS A N 5
ATOM 2575 C CA . CYS A 1 13 ? 1.328 -0.396 0.882 1.00 0.35 61 CYS A CA 5
ATOM 2576 C C . CYS A 1 13 ? 1.374 0.849 -0.025 1.00 0.33 61 CYS A C 5
ATOM 2577 O O . CYS A 1 13 ? 1.671 0.747 -1.205 1.00 0.33 61 CYS A O 5
ATOM 2584 N N . ALA A 1 14 ? 1.096 2.021 0.504 1.00 0.33 62 ALA A N 5
ATOM 2585 C CA . ALA A 1 14 ? 1.130 3.259 -0.341 1.00 0.34 62 ALA A CA 5
ATOM 2586 C C . ALA A 1 14 ? 1.160 4.515 0.549 1.00 0.38 62 ALA A C 5
ATOM 2587 O O . ALA A 1 14 ? 0.721 4.492 1.684 1.00 0.45 62 ALA A O 5
ATOM 2594 N N . VAL A 1 15 ? 1.678 5.611 0.039 1.00 0.39 63 VAL A N 5
ATOM 2595 C CA . VAL A 1 15 ? 1.743 6.880 0.841 1.00 0.42 63 VAL A CA 5
ATOM 2596 C C . VAL A 1 15 ? 0.797 7.932 0.237 1.00 0.26 63 VAL A C 5
ATOM 2597 O O . VAL A 1 15 ? 0.770 8.142 -0.966 1.00 0.50 63 VAL A O 5
ATOM 2610 N N . ARG A 1 16 ? 0.023 8.592 1.067 1.00 0.45 64 ARG A N 5
ATOM 2611 C CA . ARG A 1 16 ? -0.926 9.636 0.562 1.00 0.39 64 ARG A CA 5
ATOM 2612 C C . ARG A 1 16 ? -0.206 10.988 0.459 1.00 0.39 64 ARG A C 5
ATOM 2613 O O . ARG A 1 16 ? 0.272 11.522 1.444 1.00 0.59 64 ARG A O 5
ATOM 2634 N N . LYS A 1 17 ? -0.133 11.546 -0.724 1.00 0.48 65 LYS A N 5
ATOM 2635 C CA . LYS A 1 17 ? 0.549 12.867 -0.901 1.00 0.63 65 LYS A CA 5
ATOM 2636 C C . LYS A 1 17 ? -0.367 13.811 -1.692 1.00 0.86 65 LYS A C 5
ATOM 2637 O O . LYS A 1 17 ? -0.557 13.654 -2.888 1.00 1.70 65 LYS A O 5
ATOM 2656 N N . GLY A 1 18 ? -0.939 14.790 -1.028 1.00 1.04 66 GLY A N 5
ATOM 2657 C CA . GLY A 1 18 ? -1.849 15.759 -1.721 1.00 1.27 66 GLY A CA 5
ATOM 2658 C C . GLY A 1 18 ? -2.968 15.007 -2.444 1.00 1.25 66 GLY A C 5
ATOM 2659 O O . GLY A 1 18 ? -3.799 14.368 -1.826 1.00 1.76 66 GLY A O 5
ATOM 2663 N N . ALA A 1 19 ? -2.994 15.079 -3.751 1.00 1.22 67 ALA A N 5
ATOM 2664 C CA . ALA A 1 19 ? -4.057 14.371 -4.525 1.00 1.42 67 ALA A CA 5
ATOM 2665 C C . ALA A 1 19 ? -3.462 13.152 -5.259 1.00 0.91 67 ALA A C 5
ATOM 2666 O O . ALA A 1 19 ? -3.975 12.724 -6.283 1.00 1.34 67 ALA A O 5
ATOM 2673 N N . ARG A 1 20 ? -2.390 12.585 -4.747 1.00 0.53 68 ARG A N 5
ATOM 2674 C CA . ARG A 1 20 ? -1.770 11.394 -5.414 1.00 0.80 68 ARG A CA 5
ATOM 2675 C C . ARG A 1 20 ? -1.302 10.382 -4.351 1.00 0.71 68 ARG A C 5
ATOM 2676 O O . ARG A 1 20 ? -1.036 10.735 -3.213 1.00 1.00 68 ARG A O 5
ATOM 2697 N N . ILE A 1 21 ? -1.212 9.123 -4.718 1.00 0.51 69 ILE A N 5
ATOM 2698 C CA . ILE A 1 21 ? -0.779 8.072 -3.741 1.00 0.43 69 ILE A CA 5
ATOM 2699 C C . ILE A 1 21 ? 0.543 7.429 -4.203 1.00 0.46 69 ILE A C 5
ATOM 2700 O O . ILE A 1 21 ? 0.747 7.176 -5.378 1.00 0.60 69 ILE A O 5
ATOM 2716 N N . GLY A 1 22 ? 1.440 7.166 -3.278 1.00 0.44 70 GLY A N 5
ATOM 2717 C CA . GLY A 1 22 ? 2.756 6.537 -3.636 1.00 0.52 70 GLY A CA 5
ATOM 2718 C C . GLY A 1 22 ? 2.768 5.068 -3.206 1.00 0.56 70 GLY A C 5
ATOM 2719 O O . GLY A 1 22 ? 2.847 4.775 -2.034 1.00 1.02 70 GLY A O 5
ATOM 2723 N N . LYS A 1 23 ? 2.697 4.146 -4.141 1.00 0.40 71 LYS A N 5
ATOM 2724 C CA . LYS A 1 23 ? 2.712 2.684 -3.771 1.00 0.38 71 LYS A CA 5
ATOM 2725 C C . LYS A 1 23 ? 4.014 2.354 -3.015 1.00 0.36 71 LYS A C 5
ATOM 2726 O O . LYS A 1 23 ? 5.064 2.903 -3.305 1.00 0.45 71 LYS A O 5
ATOM 2745 N N . LEU A 1 24 ? 3.951 1.473 -2.041 1.00 0.34 72 LEU A N 5
ATOM 2746 C CA . LEU A 1 24 ? 5.182 1.119 -1.256 1.00 0.38 72 LEU A CA 5
ATOM 2747 C C . LEU A 1 24 ? 5.489 -0.376 -1.396 1.00 0.38 72 LEU A C 5
ATOM 2748 O O . LEU A 1 24 ? 6.515 -0.760 -1.925 1.00 0.61 72 LEU A O 5
ATOM 2764 N N . CYS A 1 25 ? 4.612 -1.223 -0.915 1.00 0.42 73 CYS A N 5
ATOM 2765 C CA . CYS A 1 25 ? 4.850 -2.700 -1.003 1.00 0.41 73 CYS A CA 5
ATOM 2766 C C . CYS A 1 25 ? 3.635 -3.387 -1.643 1.00 0.39 73 CYS A C 5
ATOM 2767 O O . CYS A 1 25 ? 2.505 -2.969 -1.454 1.00 0.57 73 CYS A O 5
ATOM 2774 N N . ASP A 1 26 ? 3.862 -4.436 -2.402 1.00 0.34 74 ASP A N 5
ATOM 2775 C CA . ASP A 1 26 ? 2.733 -5.155 -3.073 1.00 0.42 74 ASP A CA 5
ATOM 2776 C C . ASP A 1 26 ? 1.891 -5.906 -2.029 1.00 0.42 74 ASP A C 5
ATOM 2777 O O . ASP A 1 26 ? 2.415 -6.561 -1.144 1.00 0.88 74 ASP A O 5
ATOM 2786 N N . CYS A 1 27 ? 0.587 -5.798 -2.123 1.00 0.54 75 CYS A N 5
ATOM 2787 C CA . CYS A 1 27 ? -0.311 -6.483 -1.135 1.00 0.58 75 CYS A CA 5
ATOM 2788 C C . CYS A 1 27 ? -0.365 -7.992 -1.406 1.00 0.54 75 CYS A C 5
ATOM 2789 O O . CYS A 1 27 ? -0.393 -8.414 -2.549 1.00 0.54 75 CYS A O 5
ATOM 2796 N N . PRO A 1 28 ? -0.390 -8.760 -0.337 1.00 0.56 76 PRO A N 5
ATOM 2797 C CA . PRO A 1 28 ? -0.458 -10.245 -0.393 1.00 0.58 76 PRO A CA 5
ATOM 2798 C C . PRO A 1 28 ? -1.737 -10.698 -1.120 1.00 0.51 76 PRO A C 5
ATOM 2799 O O . PRO A 1 28 ? -2.764 -10.034 -1.066 1.00 0.51 76 PRO A O 5
ATOM 2810 N N . ARG A 1 29 ? -1.662 -11.823 -1.797 1.00 0.53 77 ARG A N 5
ATOM 2811 C CA . ARG A 1 29 ? -2.834 -12.381 -2.565 1.00 0.54 77 ARG A CA 5
ATOM 2812 C C . ARG A 1 29 ? -4.165 -12.157 -1.824 1.00 0.49 77 ARG A C 5
ATOM 2813 O O . ARG A 1 29 ? -4.319 -12.517 -0.668 1.00 0.53 77 ARG A O 5
ATOM 2834 N N . GLY A 1 30 ? -5.136 -11.581 -2.492 1.00 0.55 78 GLY A N 5
ATOM 2835 C CA . GLY A 1 30 ? -6.472 -11.350 -1.851 1.00 0.62 78 GLY A CA 5
ATOM 2836 C C . GLY A 1 30 ? -6.524 -9.975 -1.177 1.00 0.55 78 GLY A C 5
ATOM 2837 O O . GLY A 1 30 ? -7.496 -9.257 -1.313 1.00 0.60 78 GLY A O 5
ATOM 2841 N N . THR A 1 31 ? -5.499 -9.603 -0.447 1.00 0.49 79 THR A N 5
ATOM 2842 C CA . THR A 1 31 ? -5.512 -8.269 0.238 1.00 0.47 79 THR A CA 5
ATOM 2843 C C . THR A 1 31 ? -5.298 -7.151 -0.791 1.00 0.61 79 THR A C 5
ATOM 2844 O O . THR A 1 31 ? -4.399 -7.208 -1.614 1.00 1.16 79 THR A O 5
ATOM 2855 N N . SER A 1 32 ? -6.119 -6.136 -0.746 1.00 0.38 80 SER A N 5
ATOM 2856 C CA . SER A 1 32 ? -5.989 -5.002 -1.711 1.00 0.46 80 SER A CA 5
ATOM 2857 C C . SER A 1 32 ? -5.410 -3.772 -0.993 1.00 0.52 80 SER A C 5
ATOM 2858 O O . SER A 1 32 ? -5.594 -3.591 0.197 1.00 1.46 80 SER A O 5
ATOM 2866 N N . CYS A 1 33 ? -4.724 -2.918 -1.716 1.00 0.58 81 CYS A N 5
ATOM 2867 C CA . CYS A 1 33 ? -4.141 -1.690 -1.090 1.00 0.43 81 CYS A CA 5
ATOM 2868 C C . CYS A 1 33 ? -5.221 -0.611 -1.016 1.00 0.41 81 CYS A C 5
ATOM 2869 O O . CYS A 1 33 ? -5.471 0.097 -1.976 1.00 0.52 81 CYS A O 5
ATOM 2876 N N . ASN A 1 34 ? -5.869 -0.485 0.115 1.00 0.37 82 ASN A N 5
ATOM 2877 C CA . ASN A 1 34 ? -6.944 0.545 0.262 1.00 0.50 82 ASN A CA 5
ATOM 2878 C C . ASN A 1 34 ? -6.360 1.944 0.017 1.00 0.46 82 ASN A C 5
ATOM 2879 O O . ASN A 1 34 ? -5.488 2.391 0.729 1.00 0.44 82 ASN A O 5
ATOM 2890 N N . SER A 1 35 ? -6.835 2.632 -0.987 1.00 0.52 83 SER A N 5
ATOM 2891 C CA . SER A 1 35 ? -6.312 4.005 -1.295 1.00 0.53 83 SER A CA 5
ATOM 2892 C C . SER A 1 35 ? -6.526 4.943 -0.095 1.00 0.56 83 SER A C 5
ATOM 2893 O O . SER A 1 35 ? -5.666 5.739 0.247 1.00 0.64 83 SER A O 5
ATOM 2901 N N . PHE A 1 36 ? -7.668 4.858 0.533 1.00 0.57 84 PHE A N 5
ATOM 2902 C CA . PHE A 1 36 ? -7.972 5.742 1.702 1.00 0.61 84 PHE A CA 5
ATOM 2903 C C . PHE A 1 36 ? -7.109 5.355 2.911 1.00 0.56 84 PHE A C 5
ATOM 2904 O O . PHE A 1 36 ? -6.430 6.188 3.488 1.00 0.56 84 PHE A O 5
ATOM 2921 N N . LEU A 1 37 ? -7.142 4.105 3.298 1.00 0.54 85 LEU A N 5
ATOM 2922 C CA . LEU A 1 37 ? -6.344 3.643 4.486 1.00 0.54 85 LEU A CA 5
ATOM 2923 C C . LEU A 1 37 ? -4.866 3.428 4.107 1.00 0.41 85 LEU A C 5
ATOM 2924 O O . LEU A 1 37 ? -3.989 3.515 4.946 1.00 0.41 85 LEU A O 5
ATOM 2940 N N . LEU A 1 38 ? -4.595 3.133 2.853 1.00 0.34 86 LEU A N 5
ATOM 2941 C CA . LEU A 1 38 ? -3.187 2.894 2.376 1.00 0.29 86 LEU A CA 5
ATOM 2942 C C . LEU A 1 38 ? -2.644 1.546 2.905 1.00 0.28 86 LEU A C 5
ATOM 2943 O O . LEU A 1 38 ? -1.465 1.259 2.776 1.00 0.36 86 LEU A O 5
ATOM 2959 N N . LYS A 1 39 ? -3.486 0.718 3.485 1.00 0.31 87 LYS A N 5
ATOM 2960 C CA . LYS A 1 39 ? -3.015 -0.604 4.016 1.00 0.39 87 LYS A CA 5
ATOM 2961 C C . LYS A 1 39 ? -3.596 -1.759 3.181 1.00 0.51 87 LYS A C 5
ATOM 2962 O O . LYS A 1 39 ? -4.667 -1.652 2.603 1.00 1.07 87 LYS A O 5
ATOM 2981 N N . CYS A 1 40 ? -2.889 -2.865 3.120 1.00 0.36 88 CYS A N 5
ATOM 2982 C CA . CYS A 1 40 ? -3.375 -4.048 2.331 1.00 0.41 88 CYS A CA 5
ATOM 2983 C C . CYS A 1 40 ? -4.546 -4.721 3.056 1.00 0.45 88 CYS A C 5
ATOM 2984 O O . CYS A 1 40 ? -4.362 -5.383 4.062 1.00 0.68 88 CYS A O 5
ATOM 2991 N N . LEU A 1 41 ? -5.740 -4.566 2.542 1.00 0.44 89 LEU A N 5
ATOM 2992 C CA . LEU A 1 41 ? -6.933 -5.199 3.181 1.00 0.58 89 LEU A CA 5
ATOM 2993 C C . LEU A 1 41 ? -7.331 -6.448 2.381 1.00 0.94 89 LEU A C 5
ATOM 2994 O O . LEU A 1 41 ? -7.172 -7.536 2.905 1.00 1.57 89 LEU A O 5
ATOM 3011 N N . TYR A 1 1 ? 1.324 -5.974 -8.840 1.00 4.14 49 TYR A N 6
ATOM 3012 C CA . TYR A 1 1 ? 0.582 -4.698 -9.095 1.00 3.83 49 TYR A CA 6
ATOM 3013 C C . TYR A 1 1 ? 1.573 -3.587 -9.481 1.00 3.21 49 TYR A C 6
ATOM 3014 O O . TYR A 1 1 ? 1.375 -2.893 -10.459 1.00 3.59 49 TYR A O 6
ATOM 3034 N N . GLY A 1 2 ? 2.636 -3.419 -8.721 1.00 2.70 50 GLY A N 6
ATOM 3035 C CA . GLY A 1 2 ? 3.648 -2.357 -9.046 1.00 2.43 50 GLY A CA 6
ATOM 3036 C C . GLY A 1 2 ? 5.061 -2.856 -8.702 1.00 2.14 50 GLY A C 6
ATOM 3037 O O . GLY A 1 2 ? 5.231 -3.899 -8.095 1.00 2.79 50 GLY A O 6
ATOM 3041 N N . GLN A 1 3 ? 6.075 -2.115 -9.083 1.00 1.74 51 GLN A N 6
ATOM 3042 C CA . GLN A 1 3 ? 7.485 -2.541 -8.782 1.00 1.63 51 GLN A CA 6
ATOM 3043 C C . GLN A 1 3 ? 7.841 -2.197 -7.322 1.00 1.31 51 GLN A C 6
ATOM 3044 O O . GLN A 1 3 ? 8.618 -1.297 -7.048 1.00 1.69 51 GLN A O 6
ATOM 3058 N N . VAL A 1 4 ? 7.275 -2.913 -6.382 1.00 1.27 52 VAL A N 6
ATOM 3059 C CA . VAL A 1 4 ? 7.567 -2.641 -4.934 1.00 1.07 52 VAL A CA 6
ATOM 3060 C C . VAL A 1 4 ? 7.670 -3.962 -4.159 1.00 0.87 52 VAL A C 6
ATOM 3061 O O . VAL A 1 4 ? 7.175 -4.982 -4.608 1.00 0.81 52 VAL A O 6
ATOM 3074 N N . PRO A 1 5 ? 8.298 -3.900 -3.007 1.00 0.82 53 PRO A N 6
ATOM 3075 C CA . PRO A 1 5 ? 8.475 -5.075 -2.124 1.00 0.70 53 PRO A CA 6
ATOM 3076 C C . PRO A 1 5 ? 7.100 -5.636 -1.739 1.00 0.58 53 PRO A C 6
ATOM 3077 O O . PRO A 1 5 ? 6.189 -4.899 -1.395 1.00 0.86 53 PRO A O 6
ATOM 3088 N N . MET A 1 6 ? 6.939 -6.932 -1.812 1.00 0.55 54 MET A N 6
ATOM 3089 C CA . MET A 1 6 ? 5.623 -7.555 -1.470 1.00 0.55 54 MET A CA 6
ATOM 3090 C C . MET A 1 6 ? 5.252 -7.233 -0.014 1.00 0.50 54 MET A C 6
ATOM 3091 O O . MET A 1 6 ? 6.019 -7.466 0.902 1.00 0.70 54 MET A O 6
ATOM 3105 N N . CYS A 1 7 ? 4.080 -6.692 0.192 1.00 0.45 55 CYS A N 6
ATOM 3106 C CA . CYS A 1 7 ? 3.626 -6.337 1.573 1.00 0.58 55 CYS A CA 6
ATOM 3107 C C . CYS A 1 7 ? 2.857 -7.500 2.207 1.00 0.60 55 CYS A C 6
ATOM 3108 O O . CYS A 1 7 ? 2.506 -8.464 1.551 1.00 1.19 55 CYS A O 6
ATOM 3115 N N . ASP A 1 8 ? 2.564 -7.387 3.477 1.00 0.57 56 ASP A N 6
ATOM 3116 C CA . ASP A 1 8 ? 1.781 -8.446 4.180 1.00 0.53 56 ASP A CA 6
ATOM 3117 C C . ASP A 1 8 ? 0.324 -7.963 4.336 1.00 0.49 56 ASP A C 6
ATOM 3118 O O . ASP A 1 8 ? -0.038 -6.888 3.877 1.00 0.52 56 ASP A O 6
ATOM 3127 N N . ALA A 1 9 ? -0.511 -8.736 4.986 1.00 0.52 57 ALA A N 6
ATOM 3128 C CA . ALA A 1 9 ? -1.933 -8.317 5.182 1.00 0.57 57 ALA A CA 6
ATOM 3129 C C . ALA A 1 9 ? -2.019 -7.358 6.382 1.00 0.59 57 ALA A C 6
ATOM 3130 O O . ALA A 1 9 ? -1.683 -7.710 7.497 1.00 1.25 57 ALA A O 6
ATOM 3137 N N . GLY A 1 10 ? -2.470 -6.148 6.154 1.00 0.59 58 GLY A N 6
ATOM 3138 C CA . GLY A 1 10 ? -2.585 -5.154 7.269 1.00 0.62 58 GLY A CA 6
ATOM 3139 C C . GLY A 1 10 ? -1.333 -4.263 7.330 1.00 0.58 58 GLY A C 6
ATOM 3140 O O . GLY A 1 10 ? -1.001 -3.728 8.376 1.00 1.09 58 GLY A O 6
ATOM 3144 N N . GLU A 1 11 ? -0.645 -4.075 6.225 1.00 0.51 59 GLU A N 6
ATOM 3145 C CA . GLU A 1 11 ? 0.570 -3.199 6.240 1.00 0.42 59 GLU A CA 6
ATOM 3146 C C . GLU A 1 11 ? 0.412 -2.023 5.260 1.00 0.36 59 GLU A C 6
ATOM 3147 O O . GLU A 1 11 ? -0.298 -2.112 4.274 1.00 0.45 59 GLU A O 6
ATOM 3159 N N . GLN A 1 12 ? 1.073 -0.920 5.535 1.00 0.36 60 GLN A N 6
ATOM 3160 C CA . GLN A 1 12 ? 0.980 0.285 4.647 1.00 0.37 60 GLN A CA 6
ATOM 3161 C C . GLN A 1 12 ? 1.463 -0.067 3.230 1.00 0.34 60 GLN A C 6
ATOM 3162 O O . GLN A 1 12 ? 2.640 -0.272 2.999 1.00 0.38 60 GLN A O 6
ATOM 3176 N N . CYS A 1 13 ? 0.556 -0.135 2.282 1.00 0.33 61 CYS A N 6
ATOM 3177 C CA . CYS A 1 13 ? 0.951 -0.479 0.875 1.00 0.35 61 CYS A CA 6
ATOM 3178 C C . CYS A 1 13 ? 1.155 0.790 0.034 1.00 0.33 61 CYS A C 6
ATOM 3179 O O . CYS A 1 13 ? 1.826 0.762 -0.987 1.00 0.33 61 CYS A O 6
ATOM 3186 N N . ALA A 1 14 ? 0.584 1.895 0.447 1.00 0.33 62 ALA A N 6
ATOM 3187 C CA . ALA A 1 14 ? 0.730 3.165 -0.331 1.00 0.34 62 ALA A CA 6
ATOM 3188 C C . ALA A 1 14 ? 0.399 4.379 0.554 1.00 0.38 62 ALA A C 6
ATOM 3189 O O . ALA A 1 14 ? -0.246 4.254 1.583 1.00 0.45 62 ALA A O 6
ATOM 3196 N N . VAL A 1 15 ? 0.839 5.549 0.151 1.00 0.39 63 VAL A N 6
ATOM 3197 C CA . VAL A 1 15 ? 0.566 6.792 0.946 1.00 0.42 63 VAL A CA 6
ATOM 3198 C C . VAL A 1 15 ? -0.212 7.805 0.089 1.00 0.26 63 VAL A C 6
ATOM 3199 O O . VAL A 1 15 ? 0.107 8.032 -1.069 1.00 0.50 63 VAL A O 6
ATOM 3212 N N . ARG A 1 16 ? -1.228 8.419 0.649 1.00 0.45 64 ARG A N 6
ATOM 3213 C CA . ARG A 1 16 ? -2.025 9.423 -0.127 1.00 0.39 64 ARG A CA 6
ATOM 3214 C C . ARG A 1 16 ? -1.703 10.841 0.373 1.00 0.39 64 ARG A C 6
ATOM 3215 O O . ARG A 1 16 ? -2.304 11.345 1.306 1.00 0.59 64 ARG A O 6
ATOM 3236 N N . LYS A 1 17 ? -0.753 11.488 -0.257 1.00 0.48 65 LYS A N 6
ATOM 3237 C CA . LYS A 1 17 ? -0.369 12.876 0.150 1.00 0.63 65 LYS A CA 6
ATOM 3238 C C . LYS A 1 17 ? -0.292 13.758 -1.102 1.00 0.86 65 LYS A C 6
ATOM 3239 O O . LYS A 1 17 ? 0.473 13.490 -2.015 1.00 1.70 65 LYS A O 6
ATOM 3258 N N . GLY A 1 18 ? -1.082 14.800 -1.159 1.00 1.04 66 GLY A N 6
ATOM 3259 C CA . GLY A 1 18 ? -1.067 15.697 -2.356 1.00 1.27 66 GLY A CA 6
ATOM 3260 C C . GLY A 1 18 ? -2.029 15.157 -3.420 1.00 1.25 66 GLY A C 6
ATOM 3261 O O . GLY A 1 18 ? -3.232 15.273 -3.290 1.00 1.76 66 GLY A O 6
ATOM 3265 N N . ALA A 1 19 ? -1.504 14.573 -4.475 1.00 1.22 67 ALA A N 6
ATOM 3266 C CA . ALA A 1 19 ? -2.384 14.025 -5.560 1.00 1.42 67 ALA A CA 6
ATOM 3267 C C . ALA A 1 19 ? -1.925 12.612 -5.963 1.00 0.91 67 ALA A C 6
ATOM 3268 O O . ALA A 1 19 ? -2.704 11.678 -5.954 1.00 1.34 67 ALA A O 6
ATOM 3275 N N . ARG A 1 20 ? -0.670 12.449 -6.323 1.00 0.53 68 ARG A N 6
ATOM 3276 C CA . ARG A 1 20 ? -0.168 11.096 -6.734 1.00 0.80 68 ARG A CA 6
ATOM 3277 C C . ARG A 1 20 ? -0.009 10.197 -5.497 1.00 0.71 68 ARG A C 6
ATOM 3278 O O . ARG A 1 20 ? 0.667 10.548 -4.542 1.00 1.00 68 ARG A O 6
ATOM 3299 N N . ILE A 1 21 ? -0.621 9.036 -5.517 1.00 0.51 69 ILE A N 6
ATOM 3300 C CA . ILE A 1 21 ? -0.511 8.094 -4.358 1.00 0.43 69 ILE A CA 6
ATOM 3301 C C . ILE A 1 21 ? 0.907 7.504 -4.328 1.00 0.46 69 ILE A C 6
ATOM 3302 O O . ILE A 1 21 ? 1.467 7.166 -5.360 1.00 0.60 69 ILE A O 6
ATOM 3318 N N . GLY A 1 22 ? 1.492 7.392 -3.157 1.00 0.44 70 GLY A N 6
ATOM 3319 C CA . GLY A 1 22 ? 2.880 6.840 -3.046 1.00 0.52 70 GLY A CA 6
ATOM 3320 C C . GLY A 1 22 ? 2.828 5.341 -2.756 1.00 0.56 70 GLY A C 6
ATOM 3321 O O . GLY A 1 22 ? 2.524 4.937 -1.651 1.00 1.02 70 GLY A O 6
ATOM 3325 N N . LYS A 1 23 ? 3.131 4.517 -3.728 1.00 0.40 71 LYS A N 6
ATOM 3326 C CA . LYS A 1 23 ? 3.106 3.038 -3.495 1.00 0.38 71 LYS A CA 6
ATOM 3327 C C . LYS A 1 23 ? 4.331 2.630 -2.659 1.00 0.36 71 LYS A C 6
ATOM 3328 O O . LYS A 1 23 ? 5.438 3.080 -2.900 1.00 0.45 71 LYS A O 6
ATOM 3347 N N . LEU A 1 24 ? 4.130 1.789 -1.671 1.00 0.34 72 LEU A N 6
ATOM 3348 C CA . LEU A 1 24 ? 5.266 1.348 -0.797 1.00 0.38 72 LEU A CA 6
ATOM 3349 C C . LEU A 1 24 ? 5.521 -0.150 -0.998 1.00 0.38 72 LEU A C 6
ATOM 3350 O O . LEU A 1 24 ? 6.606 -0.558 -1.362 1.00 0.61 72 LEU A O 6
ATOM 3366 N N . CYS A 1 25 ? 4.527 -0.974 -0.763 1.00 0.42 73 CYS A N 6
ATOM 3367 C CA . CYS A 1 25 ? 4.710 -2.449 -0.946 1.00 0.41 73 CYS A CA 6
ATOM 3368 C C . CYS A 1 25 ? 3.465 -3.043 -1.611 1.00 0.39 73 CYS A C 6
ATOM 3369 O O . CYS A 1 25 ? 2.356 -2.578 -1.407 1.00 0.57 73 CYS A O 6
ATOM 3376 N N . ASP A 1 26 ? 3.641 -4.059 -2.414 1.00 0.34 74 ASP A N 6
ATOM 3377 C CA . ASP A 1 26 ? 2.476 -4.681 -3.114 1.00 0.42 74 ASP A CA 6
ATOM 3378 C C . ASP A 1 26 ? 1.701 -5.590 -2.151 1.00 0.42 74 ASP A C 6
ATOM 3379 O O . ASP A 1 26 ? 2.271 -6.417 -1.460 1.00 0.88 74 ASP A O 6
ATOM 3388 N N . CYS A 1 27 ? 0.401 -5.430 -2.098 1.00 0.54 75 CYS A N 6
ATOM 3389 C CA . CYS A 1 27 ? -0.434 -6.268 -1.177 1.00 0.58 75 CYS A CA 6
ATOM 3390 C C . CYS A 1 27 ? -0.450 -7.728 -1.663 1.00 0.54 75 CYS A C 6
ATOM 3391 O O . CYS A 1 27 ? -0.509 -7.980 -2.852 1.00 0.54 75 CYS A O 6
ATOM 3398 N N . PRO A 1 28 ? -0.392 -8.646 -0.719 1.00 0.56 76 PRO A N 6
ATOM 3399 C CA . PRO A 1 28 ? -0.394 -10.108 -0.995 1.00 0.58 76 PRO A CA 6
ATOM 3400 C C . PRO A 1 28 ? -1.692 -10.533 -1.704 1.00 0.51 76 PRO A C 6
ATOM 3401 O O . PRO A 1 28 ? -2.721 -9.881 -1.589 1.00 0.51 76 PRO A O 6
ATOM 3412 N N . ARG A 1 29 ? -1.648 -11.633 -2.424 1.00 0.53 77 ARG A N 6
ATOM 3413 C CA . ARG A 1 29 ? -2.868 -12.133 -3.142 1.00 0.54 77 ARG A CA 6
ATOM 3414 C C . ARG A 1 29 ? -4.055 -12.208 -2.167 1.00 0.49 77 ARG A C 6
ATOM 3415 O O . ARG A 1 29 ? -3.921 -12.651 -1.036 1.00 0.53 77 ARG A O 6
ATOM 3436 N N . GLY A 1 30 ? -5.213 -11.766 -2.590 1.00 0.55 78 GLY A N 6
ATOM 3437 C CA . GLY A 1 30 ? -6.412 -11.793 -1.692 1.00 0.62 78 GLY A CA 6
ATOM 3438 C C . GLY A 1 30 ? -6.565 -10.431 -1.010 1.00 0.55 78 GLY A C 6
ATOM 3439 O O . GLY A 1 30 ? -7.655 -9.908 -0.890 1.00 0.60 78 GLY A O 6
ATOM 3443 N N . THR A 1 31 ? -5.473 -9.852 -0.575 1.00 0.49 79 THR A N 6
ATOM 3444 C CA . THR A 1 31 ? -5.532 -8.512 0.089 1.00 0.47 79 THR A CA 6
ATOM 3445 C C . THR A 1 31 ? -5.648 -7.411 -0.979 1.00 0.61 79 THR A C 6
ATOM 3446 O O . THR A 1 31 ? -5.550 -7.667 -2.172 1.00 1.16 79 THR A O 6
ATOM 3457 N N . SER A 1 32 ? -5.858 -6.189 -0.562 1.00 0.38 80 SER A N 6
ATOM 3458 C CA . SER A 1 32 ? -5.988 -5.065 -1.541 1.00 0.46 80 SER A CA 6
ATOM 3459 C C . SER A 1 32 ? -5.280 -3.808 -1.018 1.00 0.52 80 SER A C 6
ATOM 3460 O O . SER A 1 32 ? -5.062 -3.641 0.174 1.00 1.46 80 SER A O 6
ATOM 3468 N N . CYS A 1 33 ? -4.928 -2.915 -1.910 1.00 0.58 81 CYS A N 6
ATOM 3469 C CA . CYS A 1 33 ? -4.244 -1.654 -1.493 1.00 0.43 81 CYS A CA 6
ATOM 3470 C C . CYS A 1 33 ? -5.303 -0.644 -1.037 1.00 0.41 81 CYS A C 6
ATOM 3471 O O . CYS A 1 33 ? -5.652 0.277 -1.758 1.00 0.52 81 CYS A O 6
ATOM 3478 N N . ASN A 1 34 ? -5.828 -0.826 0.153 1.00 0.37 82 ASN A N 6
ATOM 3479 C CA . ASN A 1 34 ? -6.879 0.104 0.671 1.00 0.50 82 ASN A CA 6
ATOM 3480 C C . ASN A 1 34 ? -6.356 1.551 0.628 1.00 0.46 82 ASN A C 6
ATOM 3481 O O . ASN A 1 34 ? -5.561 1.959 1.451 1.00 0.44 82 ASN A O 6
ATOM 3492 N N . SER A 1 35 ? -6.798 2.324 -0.335 1.00 0.52 83 SER A N 6
ATOM 3493 C CA . SER A 1 35 ? -6.331 3.748 -0.459 1.00 0.53 83 SER A CA 6
ATOM 3494 C C . SER A 1 35 ? -6.917 4.614 0.667 1.00 0.56 83 SER A C 6
ATOM 3495 O O . SER A 1 35 ? -6.315 5.595 1.071 1.00 0.64 83 SER A O 6
ATOM 3503 N N . PHE A 1 36 ? -8.076 4.270 1.178 1.00 0.57 84 PHE A N 6
ATOM 3504 C CA . PHE A 1 36 ? -8.687 5.088 2.282 1.00 0.61 84 PHE A CA 6
ATOM 3505 C C . PHE A 1 36 ? -7.907 4.845 3.583 1.00 0.56 84 PHE A C 6
ATOM 3506 O O . PHE A 1 36 ? -7.543 5.778 4.284 1.00 0.56 84 PHE A O 6
ATOM 3523 N N . LEU A 1 37 ? -7.660 3.595 3.907 1.00 0.54 85 LEU A N 6
ATOM 3524 C CA . LEU A 1 37 ? -6.913 3.252 5.163 1.00 0.54 85 LEU A CA 6
ATOM 3525 C C . LEU A 1 37 ? -5.392 3.232 4.904 1.00 0.41 85 LEU A C 6
ATOM 3526 O O . LEU A 1 37 ? -4.611 3.479 5.802 1.00 0.41 85 LEU A O 6
ATOM 3542 N N . LEU A 1 38 ? -4.980 2.938 3.683 1.00 0.34 86 LEU A N 6
ATOM 3543 C CA . LEU A 1 38 ? -3.517 2.893 3.314 1.00 0.29 86 LEU A CA 6
ATOM 3544 C C . LEU A 1 38 ? -2.857 1.581 3.783 1.00 0.28 86 LEU A C 6
ATOM 3545 O O . LEU A 1 38 ? -1.659 1.411 3.642 1.00 0.36 86 LEU A O 6
ATOM 3561 N N . LYS A 1 39 ? -3.615 0.652 4.326 1.00 0.31 87 LYS A N 6
ATOM 3562 C CA . LYS A 1 39 ? -3.017 -0.643 4.791 1.00 0.39 87 LYS A CA 6
ATOM 3563 C C . LYS A 1 39 ? -3.463 -1.795 3.866 1.00 0.51 87 LYS A C 6
ATOM 3564 O O . LYS A 1 39 ? -4.606 -1.857 3.448 1.00 1.07 87 LYS A O 6
ATOM 3583 N N . CYS A 1 40 ? -2.557 -2.695 3.539 1.00 0.36 88 CYS A N 6
ATOM 3584 C CA . CYS A 1 40 ? -2.895 -3.854 2.634 1.00 0.41 88 CYS A CA 6
ATOM 3585 C C . CYS A 1 40 ? -4.058 -4.660 3.221 1.00 0.45 88 CYS A C 6
ATOM 3586 O O . CYS A 1 40 ? -3.876 -5.457 4.126 1.00 0.68 88 CYS A O 6
ATOM 3593 N N . LEU A 1 41 ? -5.240 -4.463 2.700 1.00 0.44 89 LEU A N 6
ATOM 3594 C CA . LEU A 1 41 ? -6.437 -5.202 3.196 1.00 0.58 89 LEU A CA 6
ATOM 3595 C C . LEU A 1 41 ? -7.416 -5.398 2.030 1.00 0.94 89 LEU A C 6
ATOM 3596 O O . LEU A 1 41 ? -7.898 -4.406 1.501 1.00 1.57 89 LEU A O 6
ATOM 3613 N N . TYR A 1 1 ? 2.822 -3.847 -15.360 1.00 4.14 49 TYR A N 7
ATOM 3614 C CA . TYR A 1 1 ? 2.452 -3.346 -13.995 1.00 3.83 49 TYR A CA 7
ATOM 3615 C C . TYR A 1 1 ? 3.727 -3.112 -13.169 1.00 3.21 49 TYR A C 7
ATOM 3616 O O . TYR A 1 1 ? 4.675 -3.870 -13.256 1.00 3.59 49 TYR A O 7
ATOM 3636 N N . GLY A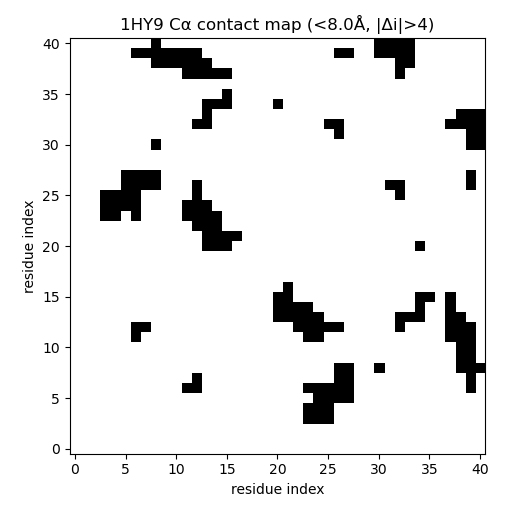 1 2 ? 3.750 -2.073 -12.365 1.00 2.70 50 GLY A N 7
ATOM 3637 C CA . GLY A 1 2 ? 4.956 -1.792 -11.523 1.00 2.43 50 GLY A CA 7
ATOM 3638 C C . GLY A 1 2 ? 4.854 -2.595 -10.226 1.00 2.14 50 GLY A C 7
ATOM 3639 O O . GLY A 1 2 ? 4.304 -2.128 -9.238 1.00 2.79 50 GLY A O 7
ATOM 3643 N N . GLN A 1 3 ? 5.364 -3.802 -10.224 1.00 1.74 51 GLN A N 7
ATOM 3644 C CA . GLN A 1 3 ? 5.289 -4.654 -8.998 1.00 1.63 51 GLN A CA 7
ATOM 3645 C C . GLN A 1 3 ? 6.443 -4.324 -8.043 1.00 1.31 51 GLN A C 7
ATOM 3646 O O . GLN A 1 3 ? 7.588 -4.194 -8.441 1.00 1.69 51 GLN A O 7
ATOM 3660 N N . VAL A 1 4 ? 6.134 -4.206 -6.781 1.00 1.27 52 VAL A N 7
ATOM 3661 C CA . VAL A 1 4 ? 7.178 -3.905 -5.755 1.00 1.07 52 VAL A CA 7
ATOM 3662 C C . VAL A 1 4 ? 7.159 -5.052 -4.714 1.00 0.87 52 VAL A C 7
ATOM 3663 O O . VAL A 1 4 ? 6.391 -5.989 -4.866 1.00 0.81 52 VAL A O 7
ATOM 3676 N N . PRO A 1 5 ? 7.996 -4.983 -3.694 1.00 0.82 53 PRO A N 7
ATOM 3677 C CA . PRO A 1 5 ? 8.063 -6.043 -2.654 1.00 0.70 53 PRO A CA 7
ATOM 3678 C C . PRO A 1 5 ? 6.671 -6.292 -2.060 1.00 0.58 53 PRO A C 7
ATOM 3679 O O . PRO A 1 5 ? 5.945 -5.363 -1.739 1.00 0.86 53 PRO A O 7
ATOM 3690 N N . MET A 1 6 ? 6.292 -7.542 -1.929 1.00 0.55 54 MET A N 7
ATOM 3691 C CA . MET A 1 6 ? 4.942 -7.875 -1.376 1.00 0.55 54 MET A CA 7
ATOM 3692 C C . MET A 1 6 ? 4.834 -7.410 0.085 1.00 0.50 54 MET A C 7
ATOM 3693 O O . MET A 1 6 ? 5.683 -7.690 0.909 1.00 0.70 54 MET A O 7
ATOM 3707 N N . CYS A 1 7 ? 3.779 -6.702 0.392 1.00 0.45 55 CYS A N 7
ATOM 3708 C CA . CYS A 1 7 ? 3.558 -6.191 1.785 1.00 0.58 55 CYS A CA 7
ATOM 3709 C C . CYS A 1 7 ? 2.750 -7.207 2.604 1.00 0.60 55 CYS A C 7
ATOM 3710 O O . CYS A 1 7 ? 2.268 -8.198 2.085 1.00 1.19 55 CYS A O 7
ATOM 3717 N N . ASP A 1 8 ? 2.575 -6.947 3.879 1.00 0.57 56 ASP A N 7
ATOM 3718 C CA . ASP A 1 8 ? 1.771 -7.873 4.733 1.00 0.53 56 ASP A CA 7
ATOM 3719 C C . ASP A 1 8 ? 0.311 -7.374 4.784 1.00 0.49 56 ASP A C 7
ATOM 3720 O O . ASP A 1 8 ? -0.086 -6.508 4.018 1.00 0.52 56 ASP A O 7
ATOM 3729 N N . ALA A 1 9 ? -0.493 -7.919 5.667 1.00 0.52 57 ALA A N 7
ATOM 3730 C CA . ALA A 1 9 ? -1.923 -7.489 5.759 1.00 0.57 57 ALA A CA 7
ATOM 3731 C C . ALA A 1 9 ? -2.030 -6.127 6.466 1.00 0.59 57 ALA A C 7
ATOM 3732 O O . ALA A 1 9 ? -2.459 -5.149 5.876 1.00 1.25 57 ALA A O 7
ATOM 3739 N N . GLY A 1 10 ? -1.649 -6.054 7.721 1.00 0.59 58 GLY A N 7
ATOM 3740 C CA . GLY A 1 10 ? -1.739 -4.757 8.470 1.00 0.62 58 GLY A CA 7
ATOM 3741 C C . GLY A 1 10 ? -0.504 -3.892 8.203 1.00 0.58 58 GLY A C 7
ATOM 3742 O O . GLY A 1 10 ? 0.177 -3.481 9.124 1.00 1.09 58 GLY A O 7
ATOM 3746 N N . GLU A 1 11 ? -0.212 -3.604 6.957 1.00 0.51 59 GLU A N 7
ATOM 3747 C CA . GLU A 1 11 ? 0.980 -2.757 6.634 1.00 0.42 59 GLU A CA 7
ATOM 3748 C C . GLU A 1 11 ? 0.595 -1.640 5.651 1.00 0.36 59 GLU A C 7
ATOM 3749 O O . GLU A 1 11 ? -0.455 -1.672 5.032 1.00 0.45 59 GLU A O 7
ATOM 3761 N N . GLN A 1 12 ? 1.443 -0.651 5.505 1.00 0.36 60 GLN A N 7
ATOM 3762 C CA . GLN A 1 12 ? 1.141 0.469 4.563 1.00 0.37 60 GLN A CA 7
ATOM 3763 C C . GLN A 1 12 ? 1.705 0.135 3.173 1.00 0.34 60 GLN A C 7
ATOM 3764 O O . GLN A 1 12 ? 2.901 0.175 2.950 1.00 0.38 60 GLN A O 7
ATOM 3778 N N . CYS A 1 13 ? 0.848 -0.203 2.237 1.00 0.33 61 CYS A N 7
ATOM 3779 C CA . CYS A 1 13 ? 1.329 -0.550 0.854 1.00 0.35 61 CYS A CA 7
ATOM 3780 C C . CYS A 1 13 ? 1.428 0.703 -0.034 1.00 0.33 61 CYS A C 7
ATOM 3781 O O . CYS A 1 13 ? 1.951 0.645 -1.136 1.00 0.33 61 CYS A O 7
ATOM 3788 N N . ALA A 1 14 ? 0.947 1.829 0.435 1.00 0.33 62 ALA A N 7
ATOM 3789 C CA . ALA A 1 14 ? 1.007 3.092 -0.370 1.00 0.34 62 ALA A CA 7
ATOM 3790 C C . ALA A 1 14 ? 0.692 4.298 0.538 1.00 0.38 62 ALA A C 7
ATOM 3791 O O . ALA A 1 14 ? -0.026 4.171 1.511 1.00 0.45 62 ALA A O 7
ATOM 3798 N N . VAL A 1 15 ? 1.232 5.461 0.237 1.00 0.39 63 VAL A N 7
ATOM 3799 C CA . VAL A 1 15 ? 0.968 6.670 1.095 1.00 0.42 63 VAL A CA 7
ATOM 3800 C C . VAL A 1 15 ? 0.077 7.688 0.350 1.00 0.26 63 VAL A C 7
ATOM 3801 O O . VAL A 1 15 ? 0.276 7.971 -0.822 1.00 0.50 63 VAL A O 7
ATOM 3814 N N . ARG A 1 16 ? -0.905 8.239 1.033 1.00 0.45 64 ARG A N 7
ATOM 3815 C CA . ARG A 1 16 ? -1.825 9.238 0.395 1.00 0.39 64 ARG A CA 7
ATOM 3816 C C . ARG A 1 16 ? -1.420 10.668 0.807 1.00 0.39 64 ARG A C 7
ATOM 3817 O O . ARG A 1 16 ? -1.698 11.111 1.911 1.00 0.59 64 ARG A O 7
ATOM 3838 N N . LYS A 1 17 ? -0.782 11.394 -0.080 1.00 0.48 65 LYS A N 7
ATOM 3839 C CA . LYS A 1 17 ? -0.365 12.800 0.242 1.00 0.63 65 LYS A CA 7
ATOM 3840 C C . LYS A 1 17 ? -0.447 13.666 -1.026 1.00 0.86 65 LYS A C 7
ATOM 3841 O O . LYS A 1 17 ? 0.108 13.326 -2.060 1.00 1.70 65 LYS A O 7
ATOM 3860 N N . GLY A 1 18 ? -1.139 14.778 -0.957 1.00 1.04 66 GLY A N 7
ATOM 3861 C CA . GLY A 1 18 ? -1.270 15.671 -2.154 1.00 1.27 66 GLY A CA 7
ATOM 3862 C C . GLY A 1 18 ? -2.401 15.165 -3.054 1.00 1.25 66 GLY A C 7
ATOM 3863 O O . GLY A 1 18 ? -3.507 15.669 -3.013 1.00 1.76 66 GLY A O 7
ATOM 3867 N N . ALA A 1 19 ? -2.129 14.168 -3.860 1.00 1.22 67 ALA A N 7
ATOM 3868 C CA . ALA A 1 19 ? -3.182 13.611 -4.767 1.00 1.42 67 ALA A CA 7
ATOM 3869 C C . ALA A 1 19 ? -2.827 12.166 -5.156 1.00 0.91 67 ALA A C 7
ATOM 3870 O O . ALA A 1 19 ? -3.555 11.240 -4.849 1.00 1.34 67 ALA A O 7
ATOM 3877 N N . ARG A 1 20 ? -1.712 11.971 -5.825 1.00 0.53 68 ARG A N 7
ATOM 3878 C CA . ARG A 1 20 ? -1.304 10.589 -6.234 1.00 0.80 68 ARG A CA 7
ATOM 3879 C C . ARG A 1 20 ? -0.894 9.774 -4.997 1.00 0.71 68 ARG A C 7
ATOM 3880 O O . ARG A 1 20 ? -0.179 10.254 -4.129 1.00 1.00 68 ARG A O 7
ATOM 3901 N N . ILE A 1 21 ? -1.322 8.538 -4.931 1.00 0.51 69 ILE A N 7
ATOM 3902 C CA . ILE A 1 21 ? -0.949 7.666 -3.776 1.00 0.43 69 ILE A CA 7
ATOM 3903 C C . ILE A 1 21 ? 0.474 7.129 -4.002 1.00 0.46 69 ILE A C 7
ATOM 3904 O O . ILE A 1 21 ? 0.799 6.637 -5.071 1.00 0.60 69 ILE A O 7
ATOM 3920 N N . GLY A 1 22 ? 1.323 7.226 -3.010 1.00 0.44 70 GLY A N 7
ATOM 3921 C CA . GLY A 1 22 ? 2.729 6.727 -3.160 1.00 0.52 70 GLY A CA 7
ATOM 3922 C C . GLY A 1 22 ? 2.786 5.244 -2.799 1.00 0.56 70 GLY A C 7
ATOM 3923 O O . GLY A 1 22 ? 2.824 4.897 -1.639 1.00 1.02 70 GLY A O 7
ATOM 3927 N N . LYS A 1 23 ? 2.789 4.369 -3.778 1.00 0.40 71 LYS A N 7
ATOM 3928 C CA . LYS A 1 23 ? 2.845 2.898 -3.480 1.00 0.38 71 LYS A CA 7
ATOM 3929 C C . LYS A 1 23 ? 4.207 2.537 -2.866 1.00 0.36 71 LYS A C 7
ATOM 3930 O O . LYS A 1 23 ? 5.228 3.108 -3.208 1.00 0.45 71 LYS A O 7
ATOM 3949 N N . LEU A 1 24 ? 4.217 1.589 -1.962 1.00 0.34 72 LEU A N 7
ATOM 3950 C CA . LEU A 1 24 ? 5.497 1.170 -1.306 1.00 0.38 72 LEU A CA 7
ATOM 3951 C C . LEU A 1 24 ? 5.691 -0.342 -1.479 1.00 0.38 72 LEU A C 7
ATOM 3952 O O . LEU A 1 24 ? 6.693 -0.793 -2.004 1.00 0.61 72 LEU A O 7
ATOM 3968 N N . CYS A 1 25 ? 4.732 -1.128 -1.043 1.00 0.42 73 CYS A N 7
ATOM 3969 C CA . CYS A 1 25 ? 4.844 -2.617 -1.175 1.00 0.41 73 CYS A CA 7
ATOM 3970 C C . CYS A 1 25 ? 3.548 -3.183 -1.778 1.00 0.39 73 CYS A C 7
ATOM 3971 O O . CYS A 1 25 ? 2.465 -2.684 -1.521 1.00 0.57 73 CYS A O 7
ATOM 3978 N N . ASP A 1 26 ? 3.648 -4.219 -2.579 1.00 0.34 74 ASP A N 7
ATOM 3979 C CA . ASP A 1 26 ? 2.427 -4.811 -3.206 1.00 0.42 74 ASP A CA 7
ATOM 3980 C C . ASP A 1 26 ? 1.693 -5.688 -2.181 1.00 0.42 74 ASP A C 7
ATOM 3981 O O . ASP A 1 26 ? 2.277 -6.549 -1.549 1.00 0.88 74 ASP A O 7
ATOM 3990 N N . CYS A 1 27 ? 0.421 -5.451 -2.002 1.00 0.54 75 CYS A N 7
ATOM 3991 C CA . CYS A 1 27 ? -0.377 -6.236 -1.004 1.00 0.58 75 CYS A CA 7
ATOM 3992 C C . CYS A 1 27 ? -0.325 -7.742 -1.305 1.00 0.54 75 CYS A C 7
ATOM 3993 O O . CYS A 1 27 ? -0.218 -8.148 -2.450 1.00 0.54 75 CYS A O 7
ATOM 4000 N N . PRO A 1 28 ? -0.426 -8.527 -0.252 1.00 0.56 76 PRO A N 7
ATOM 4001 C CA . PRO A 1 28 ? -0.418 -10.011 -0.330 1.00 0.58 76 PRO A CA 7
ATOM 4002 C C . PRO A 1 28 ? -1.539 -10.491 -1.269 1.00 0.51 76 PRO A C 7
ATOM 4003 O O . PRO A 1 28 ? -2.638 -9.953 -1.256 1.00 0.51 76 PRO A O 7
ATOM 4014 N N . ARG A 1 29 ? -1.257 -11.486 -2.089 1.00 0.53 77 ARG A N 7
ATOM 4015 C CA . ARG A 1 29 ? -2.278 -12.013 -3.062 1.00 0.54 77 ARG A CA 7
ATOM 4016 C C . ARG A 1 29 ? -3.673 -12.082 -2.413 1.00 0.49 77 ARG A C 7
ATOM 4017 O O . ARG A 1 29 ? -3.851 -12.614 -1.328 1.00 0.53 77 ARG A O 7
ATOM 4038 N N . GLY A 1 30 ? -4.661 -11.525 -3.071 1.00 0.55 78 GLY A N 7
ATOM 4039 C CA . GLY A 1 30 ? -6.050 -11.524 -2.513 1.00 0.62 78 GLY A CA 7
ATOM 4040 C C . GLY A 1 30 ? -6.343 -10.165 -1.867 1.00 0.55 78 GLY A C 7
ATOM 4041 O O . GLY A 1 30 ? -7.416 -9.616 -2.026 1.00 0.60 78 GLY A O 7
ATOM 4045 N N . THR A 1 31 ? -5.391 -9.623 -1.142 1.00 0.49 79 THR A N 7
ATOM 4046 C CA . THR A 1 31 ? -5.596 -8.293 -0.476 1.00 0.47 79 THR A CA 7
ATOM 4047 C C . THR A 1 31 ? -5.246 -7.152 -1.443 1.00 0.61 79 THR A C 7
ATOM 4048 O O . THR A 1 31 ? -4.383 -7.283 -2.296 1.00 1.16 79 THR A O 7
ATOM 4059 N N . SER A 1 32 ? -5.910 -6.032 -1.303 1.00 0.38 80 SER A N 7
ATOM 4060 C CA . SER A 1 32 ? -5.644 -4.859 -2.191 1.00 0.46 80 SER A CA 7
ATOM 4061 C C . SER A 1 32 ? -5.059 -3.699 -1.369 1.00 0.52 80 SER A C 7
ATOM 4062 O O . SER A 1 32 ? -5.092 -3.703 -0.149 1.00 1.46 80 SER A O 7
ATOM 4070 N N . CYS A 1 33 ? -4.543 -2.694 -2.035 1.00 0.58 81 CYS A N 7
ATOM 4071 C CA . CYS A 1 33 ? -3.973 -1.517 -1.308 1.00 0.43 81 CYS A CA 7
ATOM 4072 C C . CYS A 1 33 ? -5.096 -0.501 -1.063 1.00 0.41 81 CYS A C 7
ATOM 4073 O O . CYS A 1 33 ? -5.432 0.292 -1.927 1.00 0.52 81 CYS A O 7
ATOM 4080 N N . ASN A 1 34 ? -5.688 -0.532 0.107 1.00 0.37 82 ASN A N 7
ATOM 4081 C CA . ASN A 1 34 ? -6.804 0.416 0.424 1.00 0.50 82 ASN A CA 7
ATOM 4082 C C . ASN A 1 34 ? -6.281 1.860 0.406 1.00 0.46 82 ASN A C 7
ATOM 4083 O O . ASN A 1 34 ? -5.907 2.404 1.421 1.00 0.44 82 ASN A O 7
ATOM 4094 N N . SER A 1 35 ? -6.246 2.472 -0.752 1.00 0.52 83 SER A N 7
ATOM 4095 C CA . SER A 1 35 ? -5.734 3.883 -0.889 1.00 0.53 83 SER A CA 7
ATOM 4096 C C . SER A 1 35 ? -6.246 4.799 0.239 1.00 0.56 83 SER A C 7
ATOM 4097 O O . SER A 1 35 ? -5.506 5.619 0.747 1.00 0.64 83 SER A O 7
ATOM 4105 N N . PHE A 1 36 ? -7.499 4.688 0.615 1.00 0.57 84 PHE A N 7
ATOM 4106 C CA . PHE A 1 36 ? -8.053 5.583 1.693 1.00 0.61 84 PHE A CA 7
ATOM 4107 C C . PHE A 1 36 ? -7.435 5.254 3.063 1.00 0.56 84 PHE A C 7
ATOM 4108 O O . PHE A 1 36 ? -7.234 6.136 3.876 1.00 0.56 84 PHE A O 7
ATOM 4125 N N . LEU A 1 37 ? -7.138 4.004 3.327 1.00 0.54 85 LEU A N 7
ATOM 4126 C CA . LEU A 1 37 ? -6.537 3.630 4.654 1.00 0.54 85 LEU A CA 7
ATOM 4127 C C . LEU A 1 37 ? -5.045 3.286 4.493 1.00 0.41 85 LEU A C 7
ATOM 4128 O O . LEU A 1 37 ? -4.320 3.145 5.471 1.00 0.41 85 LEU A O 7
ATOM 4144 N N . LEU A 1 38 ? -4.591 3.121 3.272 1.00 0.34 86 LEU A N 7
ATOM 4145 C CA . LEU A 1 38 ? -3.167 2.756 3.021 1.00 0.29 86 LEU A CA 7
ATOM 4146 C C . LEU A 1 38 ? -2.883 1.395 3.681 1.00 0.28 86 LEU A C 7
ATOM 4147 O O . LEU A 1 38 ? -1.824 1.176 4.249 1.00 0.36 86 LEU A O 7
ATOM 4163 N N . LYS A 1 39 ? -3.830 0.484 3.624 1.00 0.31 87 LYS A N 7
ATOM 4164 C CA . LYS A 1 39 ? -3.634 -0.866 4.252 1.00 0.39 87 LYS A CA 7
ATOM 4165 C C . LYS A 1 39 ? -3.926 -1.966 3.219 1.00 0.51 87 LYS A C 7
ATOM 4166 O O . LYS A 1 39 ? -4.555 -1.725 2.200 1.00 1.07 87 LYS A O 7
ATOM 4185 N N . CYS A 1 40 ? -3.482 -3.174 3.480 1.00 0.36 88 CYS A N 7
ATOM 4186 C CA . CYS A 1 40 ? -3.736 -4.299 2.525 1.00 0.41 88 CYS A CA 7
ATOM 4187 C C . CYS A 1 40 ? -5.015 -5.037 2.933 1.00 0.45 88 CYS A C 7
ATOM 4188 O O . CYS A 1 40 ? -5.018 -5.832 3.855 1.00 0.68 88 CYS A O 7
ATOM 4195 N N . LEU A 1 41 ? -6.099 -4.772 2.247 1.00 0.44 89 LEU A N 7
ATOM 4196 C CA . LEU A 1 41 ? -7.395 -5.445 2.580 1.00 0.58 89 LEU A CA 7
ATOM 4197 C C . LEU A 1 41 ? -7.853 -6.308 1.393 1.00 0.94 89 LEU A C 7
ATOM 4198 O O . LEU A 1 41 ? -7.932 -5.785 0.291 1.00 1.57 89 LEU A O 7
ATOM 4215 N N . TYR A 1 1 ? 9.085 -9.422 -12.541 1.00 4.14 49 TYR A N 8
ATOM 4216 C CA . TYR A 1 1 ? 8.454 -8.234 -13.198 1.00 3.83 49 TYR A CA 8
ATOM 4217 C C . TYR A 1 1 ? 8.774 -6.962 -12.394 1.00 3.21 49 TYR A C 8
ATOM 4218 O O . TYR A 1 1 ? 9.512 -7.002 -11.425 1.00 3.59 49 TYR A O 8
ATOM 4238 N N . GLY A 1 2 ? 8.211 -5.837 -12.784 1.00 2.70 50 GLY A N 8
ATOM 4239 C CA . GLY A 1 2 ? 8.463 -4.560 -12.039 1.00 2.43 50 GLY A CA 8
ATOM 4240 C C . GLY A 1 2 ? 7.698 -4.597 -10.715 1.00 2.14 50 GLY A C 8
ATOM 4241 O O . GLY A 1 2 ? 6.731 -3.883 -10.525 1.00 2.79 50 GLY A O 8
ATOM 4245 N N . GLN A 1 3 ? 8.121 -5.438 -9.808 1.00 1.74 51 GLN A N 8
ATOM 4246 C CA . GLN A 1 3 ? 7.424 -5.552 -8.490 1.00 1.63 51 GLN A CA 8
ATOM 4247 C C . GLN A 1 3 ? 8.384 -5.212 -7.340 1.00 1.31 51 GLN A C 8
ATOM 4248 O O . GLN A 1 3 ? 9.568 -4.992 -7.539 1.00 1.69 51 GLN A O 8
ATOM 4262 N N . VAL A 1 4 ? 7.866 -5.160 -6.143 1.00 1.27 52 VAL A N 8
ATOM 4263 C CA . VAL A 1 4 ? 8.703 -4.826 -4.947 1.00 1.07 52 VAL A CA 8
ATOM 4264 C C . VAL A 1 4 ? 8.468 -5.893 -3.858 1.00 0.87 52 VAL A C 8
ATOM 4265 O O . VAL A 1 4 ? 7.616 -6.750 -4.022 1.00 0.81 52 VAL A O 8
ATOM 4278 N N . PRO A 1 5 ? 9.214 -5.825 -2.769 1.00 0.82 53 PRO A N 8
ATOM 4279 C CA . PRO A 1 5 ? 9.069 -6.790 -1.651 1.00 0.70 53 PRO A CA 8
ATOM 4280 C C . PRO A 1 5 ? 7.595 -6.868 -1.221 1.00 0.58 53 PRO A C 8
ATOM 4281 O O . PRO A 1 5 ? 6.998 -5.889 -0.796 1.00 0.86 53 PRO A O 8
ATOM 4292 N N . MET A 1 6 ? 6.998 -8.027 -1.375 1.00 0.55 54 MET A N 8
ATOM 4293 C CA . MET A 1 6 ? 5.550 -8.210 -1.027 1.00 0.55 54 MET A CA 8
ATOM 4294 C C . MET A 1 6 ? 5.254 -7.730 0.402 1.00 0.50 54 MET A C 8
ATOM 4295 O O . MET A 1 6 ? 6.009 -7.975 1.327 1.00 0.70 54 MET A O 8
ATOM 4309 N N . CYS A 1 7 ? 4.143 -7.060 0.578 1.00 0.45 55 CYS A N 8
ATOM 4310 C CA . CYS A 1 7 ? 3.750 -6.560 1.931 1.00 0.58 55 CYS A CA 8
ATOM 4311 C C . CYS A 1 7 ? 2.898 -7.623 2.639 1.00 0.60 55 CYS A C 8
ATOM 4312 O O . CYS A 1 7 ? 2.494 -8.603 2.039 1.00 1.19 55 CYS A O 8
ATOM 4319 N N . ASP A 1 8 ? 2.610 -7.431 3.902 1.00 0.57 56 ASP A N 8
ATOM 4320 C CA . ASP A 1 8 ? 1.771 -8.424 4.640 1.00 0.53 56 ASP A CA 8
ATOM 4321 C C . ASP A 1 8 ? 0.287 -8.007 4.585 1.00 0.49 56 ASP A C 8
ATOM 4322 O O . ASP A 1 8 ? -0.083 -7.051 3.917 1.00 0.52 56 ASP A O 8
ATOM 4331 N N . ALA A 1 9 ? -0.566 -8.727 5.275 1.00 0.52 57 ALA A N 8
ATOM 4332 C CA . ALA A 1 9 ? -2.024 -8.392 5.265 1.00 0.57 57 ALA A CA 8
ATOM 4333 C C . ALA A 1 9 ? -2.294 -7.175 6.164 1.00 0.59 57 ALA A C 8
ATOM 4334 O O . ALA A 1 9 ? -1.880 -7.125 7.309 1.00 1.25 57 ALA A O 8
ATOM 4341 N N . GLY A 1 10 ? -3.000 -6.197 5.650 1.00 0.59 58 GLY A N 8
ATOM 4342 C CA . GLY A 1 10 ? -3.323 -4.979 6.456 1.00 0.62 58 GLY A CA 8
ATOM 4343 C C . GLY A 1 10 ? -2.061 -4.155 6.740 1.00 0.58 58 GLY A C 8
ATOM 4344 O O . GLY A 1 10 ? -1.974 -3.505 7.763 1.00 1.09 58 GLY A O 8
ATOM 4348 N N . GLU A 1 11 ? -1.091 -4.160 5.850 1.00 0.51 59 GLU A N 8
ATOM 4349 C CA . GLU A 1 11 ? 0.151 -3.349 6.092 1.00 0.42 59 GLU A CA 8
ATOM 4350 C C . GLU A 1 11 ? 0.203 -2.165 5.107 1.00 0.36 59 GLU A C 8
ATOM 4351 O O . GLU A 1 11 ? -0.459 -2.174 4.087 1.00 0.45 59 GLU A O 8
ATOM 4363 N N . GLN A 1 12 ? 0.969 -1.141 5.418 1.00 0.36 60 GLN A N 8
ATOM 4364 C CA . GLN A 1 12 ? 1.047 0.061 4.521 1.00 0.37 60 GLN A CA 8
ATOM 4365 C C . GLN A 1 12 ? 1.639 -0.310 3.156 1.00 0.34 60 GLN A C 8
ATOM 4366 O O . GLN A 1 12 ? 2.742 -0.818 3.061 1.00 0.38 60 GLN A O 8
ATOM 4380 N N . CYS A 1 13 ? 0.910 -0.052 2.096 1.00 0.33 61 CYS A N 8
ATOM 4381 C CA . CYS A 1 13 ? 1.418 -0.383 0.724 1.00 0.35 61 CYS A CA 8
ATOM 4382 C C . CYS A 1 13 ? 1.547 0.880 -0.143 1.00 0.33 61 CYS A C 8
ATOM 4383 O O . CYS A 1 13 ? 2.167 0.851 -1.194 1.00 0.33 61 CYS A O 8
ATOM 4390 N N . ALA A 1 14 ? 0.977 1.981 0.280 1.00 0.33 62 ALA A N 8
ATOM 4391 C CA . ALA A 1 14 ? 1.067 3.236 -0.526 1.00 0.34 62 ALA A CA 8
ATOM 4392 C C . ALA A 1 14 ? 0.772 4.459 0.357 1.00 0.38 62 ALA A C 8
ATOM 4393 O O . ALA A 1 14 ? -0.042 4.398 1.261 1.00 0.45 62 ALA A O 8
ATOM 4400 N N . VAL A 1 15 ? 1.426 5.565 0.094 1.00 0.39 63 VAL A N 8
ATOM 4401 C CA . VAL A 1 15 ? 1.183 6.800 0.909 1.00 0.42 63 VAL A CA 8
ATOM 4402 C C . VAL A 1 15 ? 0.232 7.744 0.155 1.00 0.26 63 VAL A C 8
ATOM 4403 O O . VAL A 1 15 ? 0.230 7.797 -1.065 1.00 0.50 63 VAL A O 8
ATOM 4416 N N . ARG A 1 16 ? -0.572 8.490 0.877 1.00 0.45 64 ARG A N 8
ATOM 4417 C CA . ARG A 1 16 ? -1.527 9.442 0.223 1.00 0.39 64 ARG A CA 8
ATOM 4418 C C . ARG A 1 16 ? -1.061 10.885 0.468 1.00 0.39 64 ARG A C 8
ATOM 4419 O O . ARG A 1 16 ? -0.867 11.301 1.597 1.00 0.59 64 ARG A O 8
ATOM 4440 N N . LYS A 1 17 ? -0.876 11.652 -0.581 1.00 0.48 65 LYS A N 8
ATOM 4441 C CA . LYS A 1 17 ? -0.418 13.071 -0.406 1.00 0.63 65 LYS A CA 8
ATOM 4442 C C . LYS A 1 17 ? -1.141 13.987 -1.407 1.00 0.86 65 LYS A C 8
ATOM 4443 O O . LYS A 1 17 ? -1.016 13.830 -2.612 1.00 1.70 65 LYS A O 8
ATOM 4462 N N . GLY A 1 18 ? -1.889 14.949 -0.905 1.00 1.04 66 GLY A N 8
ATOM 4463 C CA . GLY A 1 18 ? -2.630 15.906 -1.795 1.00 1.27 66 GLY A CA 8
ATOM 4464 C C . GLY A 1 18 ? -3.568 15.141 -2.733 1.00 1.25 66 GLY A C 8
ATOM 4465 O O . GLY A 1 18 ? -4.700 14.849 -2.392 1.00 1.76 66 GLY A O 8
ATOM 4469 N N . ALA A 1 19 ? -3.095 14.819 -3.909 1.00 1.22 67 ALA A N 8
ATOM 4470 C CA . ALA A 1 19 ? -3.932 14.067 -4.891 1.00 1.42 67 ALA A CA 8
ATOM 4471 C C . ALA A 1 19 ? -3.081 12.981 -5.578 1.00 0.91 67 ALA A C 8
ATOM 4472 O O . ALA A 1 19 ? -3.358 12.577 -6.698 1.00 1.34 67 ALA A O 8
ATOM 4479 N N . ARG A 1 20 ? -2.043 12.504 -4.924 1.00 0.53 68 ARG A N 8
ATOM 4480 C CA . ARG A 1 20 ? -1.178 11.449 -5.546 1.00 0.80 68 ARG A CA 8
ATOM 4481 C C . ARG A 1 20 ? -0.958 10.288 -4.562 1.00 0.71 68 ARG A C 8
ATOM 4482 O O . ARG A 1 20 ? -0.927 10.475 -3.356 1.00 1.00 68 ARG A O 8
ATOM 4503 N N . ILE A 1 21 ? -0.802 9.091 -5.080 1.00 0.51 69 ILE A N 8
ATOM 4504 C CA . ILE A 1 21 ? -0.576 7.899 -4.201 1.00 0.43 69 ILE A CA 8
ATOM 4505 C C . ILE A 1 21 ? 0.883 7.432 -4.337 1.00 0.46 69 ILE A C 8
ATOM 4506 O O . ILE A 1 21 ? 1.400 7.295 -5.433 1.00 0.60 69 ILE A O 8
ATOM 4522 N N . GLY A 1 22 ? 1.548 7.192 -3.231 1.00 0.44 70 GLY A N 8
ATOM 4523 C CA . GLY A 1 22 ? 2.976 6.738 -3.279 1.00 0.52 70 GLY A CA 8
ATOM 4524 C C . GLY A 1 22 ? 3.058 5.234 -3.005 1.00 0.56 70 GLY A C 8
ATOM 4525 O O . GLY A 1 22 ? 3.073 4.813 -1.866 1.00 1.02 70 GLY A O 8
ATOM 4529 N N . LYS A 1 23 ? 3.116 4.432 -4.043 1.00 0.40 71 LYS A N 8
ATOM 4530 C CA . LYS A 1 23 ? 3.204 2.942 -3.871 1.00 0.38 71 LYS A CA 8
ATOM 4531 C C . LYS A 1 23 ? 4.489 2.576 -3.103 1.00 0.36 71 LYS A C 8
ATOM 4532 O O . LYS A 1 23 ? 5.550 3.119 -3.358 1.00 0.45 71 LYS A O 8
ATOM 4551 N N . LEU A 1 24 ? 4.396 1.665 -2.158 1.00 0.34 72 LEU A N 8
ATOM 4552 C CA . LEU A 1 24 ? 5.606 1.269 -1.360 1.00 0.38 72 LEU A CA 8
ATOM 4553 C C . LEU A 1 24 ? 5.922 -0.223 -1.570 1.00 0.38 72 LEU A C 8
ATOM 4554 O O . LEU A 1 24 ? 7.007 -0.581 -1.986 1.00 0.61 72 LEU A O 8
ATOM 4570 N N . CYS A 1 25 ? 4.987 -1.091 -1.267 1.00 0.42 73 CYS A N 8
ATOM 4571 C CA . CYS A 1 25 ? 5.227 -2.567 -1.424 1.00 0.41 73 CYS A CA 8
ATOM 4572 C C . CYS A 1 25 ? 4.070 -3.208 -2.202 1.00 0.39 73 CYS A C 8
ATOM 4573 O O . CYS A 1 25 ? 3.166 -2.524 -2.659 1.00 0.57 73 CYS A O 8
ATOM 4580 N N . ASP A 1 26 ? 4.089 -4.510 -2.369 1.00 0.34 74 ASP A N 8
ATOM 4581 C CA . ASP A 1 26 ? 2.987 -5.192 -3.120 1.00 0.42 74 ASP A CA 8
ATOM 4582 C C . ASP A 1 26 ? 2.069 -5.920 -2.124 1.00 0.42 74 ASP A C 8
ATOM 4583 O O . ASP A 1 26 ? 2.528 -6.617 -1.236 1.00 0.88 74 ASP A O 8
ATOM 4592 N N . CYS A 1 27 ? 0.774 -5.741 -2.250 1.00 0.54 75 CYS A N 8
ATOM 4593 C CA . CYS A 1 27 ? -0.184 -6.399 -1.295 1.00 0.58 75 CYS A CA 8
ATOM 4594 C C . CYS A 1 27 ? -0.316 -7.901 -1.587 1.00 0.54 75 CYS A C 8
ATOM 4595 O O . CYS A 1 27 ? -0.406 -8.306 -2.731 1.00 0.54 75 CYS A O 8
ATOM 4602 N N . PRO A 1 28 ? -0.341 -8.683 -0.525 1.00 0.56 76 PRO A N 8
ATOM 4603 C CA . PRO A 1 28 ? -0.483 -10.160 -0.595 1.00 0.58 76 PRO A CA 8
ATOM 4604 C C . PRO A 1 28 ? -1.825 -10.530 -1.242 1.00 0.51 76 PRO A C 8
ATOM 4605 O O . PRO A 1 28 ? -2.822 -9.839 -1.068 1.00 0.51 76 PRO A O 8
ATOM 4616 N N . ARG A 1 29 ? -1.853 -11.618 -1.978 1.00 0.53 77 ARG A N 8
ATOM 4617 C CA . ARG A 1 29 ? -3.115 -12.066 -2.649 1.00 0.54 77 ARG A CA 8
ATOM 4618 C C . ARG A 1 29 ? -4.285 -12.047 -1.647 1.00 0.49 77 ARG A C 8
ATOM 4619 O O . ARG A 1 29 ? -4.181 -12.547 -0.536 1.00 0.53 77 ARG A O 8
ATOM 4640 N N . GLY A 1 30 ? -5.391 -11.454 -2.030 1.00 0.55 78 GLY A N 8
ATOM 4641 C CA . GLY A 1 30 ? -6.570 -11.373 -1.109 1.00 0.62 78 GLY A CA 8
ATOM 4642 C C . GLY A 1 30 ? -6.630 -9.985 -0.456 1.00 0.55 78 GLY A C 8
ATOM 4643 O O . GLY A 1 30 ? -7.677 -9.547 -0.022 1.00 0.60 78 GLY A O 8
ATOM 4647 N N . THR A 1 31 ? -5.515 -9.291 -0.387 1.00 0.49 79 THR A N 8
ATOM 4648 C CA . THR A 1 31 ? -5.496 -7.926 0.233 1.00 0.47 79 THR A CA 8
ATOM 4649 C C . THR A 1 31 ? -5.244 -6.875 -0.856 1.00 0.61 79 THR A C 8
ATOM 4650 O O . THR A 1 31 ? -4.385 -7.044 -1.705 1.00 1.16 79 THR A O 8
ATOM 4661 N N . SER A 1 32 ? -5.985 -5.795 -0.841 1.00 0.38 80 SER A N 8
ATOM 4662 C CA . SER A 1 32 ? -5.791 -4.731 -1.879 1.00 0.46 80 SER A CA 8
ATOM 4663 C C . SER A 1 32 ? -5.120 -3.495 -1.264 1.00 0.52 80 SER A C 8
ATOM 4664 O O . SER A 1 32 ? -5.050 -3.342 -0.058 1.00 1.46 80 SER A O 8
ATOM 4672 N N . CYS A 1 33 ? -4.640 -2.601 -2.096 1.00 0.58 81 CYS A N 8
ATOM 4673 C CA . CYS A 1 33 ? -3.986 -1.359 -1.576 1.00 0.43 81 CYS A CA 8
ATOM 4674 C C . CYS A 1 33 ? -5.075 -0.372 -1.145 1.00 0.41 81 CYS A C 8
ATOM 4675 O O . CYS A 1 33 ? -5.484 0.492 -1.902 1.00 0.52 81 CYS A O 8
ATOM 4682 N N . ASN A 1 34 ? -5.553 -0.510 0.067 1.00 0.37 82 ASN A N 8
ATOM 4683 C CA . ASN A 1 34 ? -6.627 0.399 0.570 1.00 0.50 82 ASN A CA 8
ATOM 4684 C C . ASN A 1 34 ? -6.155 1.858 0.486 1.00 0.46 82 ASN A C 8
ATOM 4685 O O . ASN A 1 34 ? -5.338 2.304 1.264 1.00 0.44 82 ASN A O 8
ATOM 4696 N N . SER A 1 35 ? -6.663 2.598 -0.467 1.00 0.52 83 SER A N 8
ATOM 4697 C CA . SER A 1 35 ? -6.251 4.031 -0.634 1.00 0.53 83 SER A CA 8
ATOM 4698 C C . SER A 1 35 ? -6.755 4.877 0.551 1.00 0.56 83 SER A C 8
ATOM 4699 O O . SER A 1 35 ? -6.143 5.866 0.915 1.00 0.64 83 SER A O 8
ATOM 4707 N N . PHE A 1 36 ? -7.859 4.497 1.152 1.00 0.57 84 PHE A N 8
ATOM 4708 C CA . PHE A 1 36 ? -8.402 5.278 2.312 1.00 0.61 84 PHE A CA 8
ATOM 4709 C C . PHE A 1 36 ? -7.682 4.877 3.608 1.00 0.56 84 PHE A C 8
ATOM 4710 O O . PHE A 1 36 ? -7.510 5.684 4.504 1.00 0.56 84 PHE A O 8
ATOM 4727 N N . LEU A 1 37 ? -7.270 3.637 3.712 1.00 0.54 85 LEU A N 8
ATOM 4728 C CA . LEU A 1 37 ? -6.562 3.165 4.945 1.00 0.54 85 LEU A CA 8
ATOM 4729 C C . LEU A 1 37 ? -5.039 3.134 4.707 1.00 0.41 85 LEU A C 8
ATOM 4730 O O . LEU A 1 37 ? -4.265 3.042 5.642 1.00 0.41 85 LEU A O 8
ATOM 4746 N N . LEU A 1 38 ? -4.613 3.197 3.462 1.00 0.34 86 LEU A N 8
ATOM 4747 C CA . LEU A 1 38 ? -3.153 3.161 3.123 1.00 0.29 86 LEU A CA 8
ATOM 4748 C C . LEU A 1 38 ? -2.537 1.813 3.535 1.00 0.28 86 LEU A C 8
ATOM 4749 O O . LEU A 1 38 ? -1.342 1.713 3.742 1.00 0.36 86 LEU A O 8
ATOM 4765 N N . LYS A 1 39 ? -3.336 0.772 3.642 1.00 0.31 87 LYS A N 8
ATOM 4766 C CA . LYS A 1 39 ? -2.785 -0.563 4.037 1.00 0.39 87 LYS A CA 8
ATOM 4767 C C . LYS A 1 39 ? -3.337 -1.675 3.121 1.00 0.51 87 LYS A C 8
ATOM 4768 O O . LYS A 1 39 ? -4.360 -1.521 2.475 1.00 1.07 87 LYS A O 8
ATOM 4787 N N . CYS A 1 40 ? -2.643 -2.792 3.054 1.00 0.36 88 CYS A N 8
ATOM 4788 C CA . CYS A 1 40 ? -3.085 -3.930 2.180 1.00 0.41 88 CYS A CA 8
ATOM 4789 C C . CYS A 1 40 ? -4.328 -4.605 2.770 1.00 0.45 88 CYS A C 8
ATOM 4790 O O . CYS A 1 40 ? -4.233 -5.565 3.520 1.00 0.68 88 CYS A O 8
ATOM 4797 N N . LEU A 1 41 ? -5.487 -4.120 2.418 1.00 0.44 89 LEU A N 8
ATOM 4798 C CA . LEU A 1 41 ? -6.754 -4.718 2.923 1.00 0.58 89 LEU A CA 8
ATOM 4799 C C . LEU A 1 41 ? -7.780 -4.744 1.780 1.00 0.94 89 LEU A C 8
ATOM 4800 O O . LEU A 1 41 ? -7.874 -5.773 1.132 1.00 1.57 89 LEU A O 8
ATOM 4817 N N . TYR A 1 1 ? 10.693 -1.618 -11.605 1.00 4.14 49 TYR A N 9
ATOM 4818 C CA . TYR A 1 1 ? 9.694 -0.597 -11.153 1.00 3.83 49 TYR A CA 9
ATOM 4819 C C . TYR A 1 1 ? 8.290 -1.225 -11.114 1.00 3.21 49 TYR A C 9
ATOM 4820 O O . TYR A 1 1 ? 8.053 -2.273 -11.691 1.00 3.59 49 TYR A O 9
ATOM 4840 N N . GLY A 1 2 ? 7.358 -0.587 -10.440 1.00 2.70 50 GLY A N 9
ATOM 4841 C CA . GLY A 1 2 ? 5.961 -1.131 -10.358 1.00 2.43 50 GLY A CA 9
ATOM 4842 C C . GLY A 1 2 ? 5.891 -2.260 -9.325 1.00 2.14 50 GLY A C 9
ATOM 4843 O O . GLY A 1 2 ? 5.174 -2.169 -8.338 1.00 2.79 50 GLY A O 9
ATOM 4847 N N . GLN A 1 3 ? 6.633 -3.321 -9.545 1.00 1.74 51 GLN A N 9
ATOM 4848 C CA . GLN A 1 3 ? 6.625 -4.463 -8.582 1.00 1.63 51 GLN A CA 9
ATOM 4849 C C . GLN A 1 3 ? 7.499 -4.119 -7.369 1.00 1.31 51 GLN A C 9
ATOM 4850 O O . GLN A 1 3 ? 8.539 -3.491 -7.491 1.00 1.69 51 GLN A O 9
ATOM 4864 N N . VAL A 1 4 ? 7.068 -4.520 -6.203 1.00 1.27 52 VAL A N 9
ATOM 4865 C CA . VAL A 1 4 ? 7.832 -4.226 -4.947 1.00 1.07 52 VAL A CA 9
ATOM 4866 C C . VAL A 1 4 ? 7.730 -5.426 -3.996 1.00 0.87 52 VAL A C 9
ATOM 4867 O O . VAL A 1 4 ? 6.984 -6.355 -4.258 1.00 0.81 52 VAL A O 9
ATOM 4880 N N . PRO A 1 5 ? 8.452 -5.366 -2.893 1.00 0.82 53 PRO A N 9
ATOM 4881 C CA . PRO A 1 5 ? 8.418 -6.433 -1.869 1.00 0.70 53 PRO A CA 9
ATOM 4882 C C . PRO A 1 5 ? 6.966 -6.635 -1.423 1.00 0.58 53 PRO A C 9
ATOM 4883 O O . PRO A 1 5 ? 6.253 -5.683 -1.151 1.00 0.86 53 PRO A O 9
ATOM 4894 N N . MET A 1 6 ? 6.513 -7.863 -1.387 1.00 0.55 54 MET A N 9
ATOM 4895 C CA . MET A 1 6 ? 5.094 -8.137 -1.003 1.00 0.55 54 MET A CA 9
ATOM 4896 C C . MET A 1 6 ? 4.765 -7.516 0.369 1.00 0.50 54 MET A C 9
ATOM 4897 O O . MET A 1 6 ? 5.451 -7.729 1.352 1.00 0.70 54 MET A O 9
ATOM 4911 N N . CYS A 1 7 ? 3.707 -6.744 0.416 1.00 0.45 55 CYS A N 9
ATOM 4912 C CA . CYS A 1 7 ? 3.271 -6.070 1.683 1.00 0.58 55 CYS A CA 9
ATOM 4913 C C . CYS A 1 7 ? 2.270 -6.948 2.454 1.00 0.60 55 CYS A C 9
ATOM 4914 O O . CYS A 1 7 ? 2.111 -8.123 2.176 1.00 1.19 55 CYS A O 9
ATOM 4921 N N . ASP A 1 8 ? 1.584 -6.358 3.414 1.00 0.57 56 ASP A N 9
ATOM 4922 C CA . ASP A 1 8 ? 0.567 -7.109 4.219 1.00 0.53 56 ASP A CA 9
ATOM 4923 C C . ASP A 1 8 ? -0.516 -6.137 4.733 1.00 0.49 56 ASP A C 9
ATOM 4924 O O . ASP A 1 8 ? -0.479 -4.947 4.465 1.00 0.52 56 ASP A O 9
ATOM 4933 N N . ALA A 1 9 ? -1.472 -6.635 5.484 1.00 0.52 57 ALA A N 9
ATOM 4934 C CA . ALA A 1 9 ? -2.554 -5.756 6.039 1.00 0.57 57 ALA A CA 9
ATOM 4935 C C . ALA A 1 9 ? -1.965 -4.825 7.113 1.00 0.59 57 ALA A C 9
ATOM 4936 O O . ALA A 1 9 ? -2.503 -3.763 7.396 1.00 1.25 57 ALA A O 9
ATOM 4943 N N . GLY A 1 10 ? -0.865 -5.219 7.718 1.00 0.59 58 GLY A N 9
ATOM 4944 C CA . GLY A 1 10 ? -0.228 -4.381 8.780 1.00 0.62 58 GLY A CA 9
ATOM 4945 C C . GLY A 1 10 ? 0.590 -3.246 8.149 1.00 0.58 58 GLY A C 9
ATOM 4946 O O . GLY A 1 10 ? 0.342 -2.081 8.419 1.00 1.09 58 GLY A O 9
ATOM 4950 N N . GLU A 1 11 ? 1.565 -3.580 7.333 1.00 0.51 59 GLU A N 9
ATOM 4951 C CA . GLU A 1 11 ? 2.431 -2.531 6.691 1.00 0.42 59 GLU A CA 9
ATOM 4952 C C . GLU A 1 11 ? 1.624 -1.654 5.715 1.00 0.36 59 GLU A C 9
ATOM 4953 O O . GLU A 1 11 ? 0.513 -1.977 5.326 1.00 0.45 59 GLU A O 9
ATOM 4965 N N . GLN A 1 12 ? 2.203 -0.550 5.309 1.00 0.36 60 GLN A N 9
ATOM 4966 C CA . GLN A 1 12 ? 1.528 0.380 4.348 1.00 0.37 60 GLN A CA 9
ATOM 4967 C C . GLN A 1 12 ? 1.890 -0.029 2.913 1.00 0.34 60 GLN A C 9
ATOM 4968 O O . GLN A 1 12 ? 3.049 -0.051 2.539 1.00 0.38 60 GLN A O 9
ATOM 4982 N N . CYS A 1 13 ? 0.913 -0.355 2.102 1.00 0.33 61 CYS A N 9
ATOM 4983 C CA . CYS A 1 13 ? 1.219 -0.766 0.690 1.00 0.35 61 CYS A CA 9
ATOM 4984 C C . CYS A 1 13 ? 1.413 0.468 -0.205 1.00 0.33 61 CYS A C 9
ATOM 4985 O O . CYS A 1 13 ? 1.989 0.380 -1.278 1.00 0.33 61 CYS A O 9
ATOM 4992 N N . ALA A 1 14 ? 0.952 1.615 0.232 1.00 0.33 62 ALA A N 9
ATOM 4993 C CA . ALA A 1 14 ? 1.106 2.866 -0.575 1.00 0.34 62 ALA A CA 9
ATOM 4994 C C . ALA A 1 14 ? 0.692 4.088 0.262 1.00 0.38 62 ALA A C 9
ATOM 4995 O O . ALA A 1 14 ? -0.192 4.006 1.097 1.00 0.45 62 ALA A O 9
ATOM 5002 N N . VAL A 1 15 ? 1.317 5.221 0.036 1.00 0.39 63 VAL A N 9
ATOM 5003 C CA . VAL A 1 15 ? 0.951 6.456 0.805 1.00 0.42 63 VAL A CA 9
ATOM 5004 C C . VAL A 1 15 ? 0.001 7.321 -0.035 1.00 0.26 63 VAL A C 9
ATOM 5005 O O . VAL A 1 15 ? 0.096 7.366 -1.250 1.00 0.50 63 VAL A O 9
ATOM 5018 N N . ARG A 1 16 ? -0.913 8.004 0.609 1.00 0.45 64 ARG A N 9
ATOM 5019 C CA . ARG A 1 16 ? -1.888 8.871 -0.128 1.00 0.39 64 ARG A CA 9
ATOM 5020 C C . ARG A 1 16 ? -1.927 10.265 0.523 1.00 0.39 64 ARG A C 9
ATOM 5021 O O . ARG A 1 16 ? -2.667 10.501 1.465 1.00 0.59 64 ARG A O 9
ATOM 5042 N N . LYS A 1 17 ? -1.139 11.185 0.022 1.00 0.48 65 LYS A N 9
ATOM 5043 C CA . LYS A 1 17 ? -1.123 12.568 0.598 1.00 0.63 65 LYS A CA 9
ATOM 5044 C C . LYS A 1 17 ? -1.470 13.584 -0.500 1.00 0.86 65 LYS A C 9
ATOM 5045 O O . LYS A 1 17 ? -0.723 13.779 -1.445 1.00 1.70 65 LYS A O 9
ATOM 5064 N N . GLY A 1 18 ? -2.612 14.221 -0.386 1.00 1.04 66 GLY A N 9
ATOM 5065 C CA . GLY A 1 18 ? -3.037 15.217 -1.421 1.00 1.27 66 GLY A CA 9
ATOM 5066 C C . GLY A 1 18 ? -3.334 14.491 -2.737 1.00 1.25 66 GLY A C 9
ATOM 5067 O O . GLY A 1 18 ? -3.960 13.447 -2.750 1.00 1.76 66 GLY A O 9
ATOM 5071 N N . ALA A 1 19 ? -2.886 15.031 -3.841 1.00 1.22 67 ALA A N 9
ATOM 5072 C CA . ALA A 1 19 ? -3.140 14.374 -5.162 1.00 1.42 67 ALA A CA 9
ATOM 5073 C C . ALA A 1 19 ? -1.908 13.543 -5.577 1.00 0.91 67 ALA A C 9
ATOM 5074 O O . ALA A 1 19 ? -1.401 13.667 -6.680 1.00 1.34 67 ALA A O 9
ATOM 5081 N N . ARG A 1 20 ? -1.422 12.696 -4.701 1.00 0.53 68 ARG A N 9
ATOM 5082 C CA . ARG A 1 20 ? -0.229 11.860 -5.042 1.00 0.80 68 ARG A CA 9
ATOM 5083 C C . ARG A 1 20 ? -0.228 10.561 -4.218 1.00 0.71 68 ARG A C 9
ATOM 5084 O O . ARG A 1 20 ? -0.237 10.584 -2.997 1.00 1.00 68 ARG A O 9
ATOM 5105 N N . ILE A 1 21 ? -0.203 9.430 -4.885 1.00 0.51 69 ILE A N 9
ATOM 5106 C CA . ILE A 1 21 ? -0.182 8.120 -4.162 1.00 0.43 69 ILE A CA 9
ATOM 5107 C C . ILE A 1 21 ? 1.208 7.485 -4.329 1.00 0.46 69 ILE A C 9
ATOM 5108 O O . ILE A 1 21 ? 1.715 7.360 -5.430 1.00 0.60 69 ILE A O 9
ATOM 5124 N N . GLY A 1 22 ? 1.826 7.097 -3.241 1.00 0.44 70 GLY A N 9
ATOM 5125 C CA . GLY A 1 22 ? 3.192 6.483 -3.318 1.00 0.52 70 GLY A CA 9
ATOM 5126 C C . GLY A 1 22 ? 3.120 5.002 -2.949 1.00 0.56 70 GLY A C 9
ATOM 5127 O O . GLY A 1 22 ? 3.004 4.657 -1.789 1.00 1.02 70 GLY A O 9
ATOM 5131 N N . LYS A 1 23 ? 3.202 4.127 -3.924 1.00 0.40 71 LYS A N 9
ATOM 5132 C CA . LYS A 1 23 ? 3.153 2.660 -3.634 1.00 0.38 71 LYS A CA 9
ATOM 5133 C C . LYS A 1 23 ? 4.416 2.249 -2.862 1.00 0.36 71 LYS A C 9
ATOM 5134 O O . LYS A 1 23 ? 5.499 2.750 -3.113 1.00 0.45 71 LYS A O 9
ATOM 5153 N N . LEU A 1 24 ? 4.281 1.353 -1.916 1.00 0.34 72 LEU A N 9
ATOM 5154 C CA . LEU A 1 24 ? 5.466 0.918 -1.108 1.00 0.38 72 LEU A CA 9
ATOM 5155 C C . LEU A 1 24 ? 5.726 -0.585 -1.309 1.00 0.38 72 LEU A C 9
ATOM 5156 O O . LEU A 1 24 ? 6.827 -0.992 -1.626 1.00 0.61 72 LEU A O 9
ATOM 5172 N N . CYS A 1 25 ? 4.721 -1.409 -1.119 1.00 0.42 73 CYS A N 9
ATOM 5173 C CA . CYS A 1 25 ? 4.905 -2.889 -1.284 1.00 0.41 73 CYS A CA 9
ATOM 5174 C C . CYS A 1 25 ? 3.663 -3.503 -1.952 1.00 0.39 73 CYS A C 9
ATOM 5175 O O . CYS A 1 25 ? 2.554 -3.025 -1.778 1.00 0.57 73 CYS A O 9
ATOM 5182 N N . ASP A 1 26 ? 3.844 -4.558 -2.716 1.00 0.34 74 ASP A N 9
ATOM 5183 C CA . ASP A 1 26 ? 2.688 -5.215 -3.411 1.00 0.42 74 ASP A CA 9
ATOM 5184 C C . ASP A 1 26 ? 1.794 -5.921 -2.381 1.00 0.42 74 ASP A C 9
ATOM 5185 O O . ASP A 1 26 ? 2.273 -6.626 -1.515 1.00 0.88 74 ASP A O 9
ATOM 5194 N N . CYS A 1 27 ? 0.499 -5.735 -2.464 1.00 0.54 75 CYS A N 9
ATOM 5195 C CA . CYS A 1 27 ? -0.419 -6.396 -1.476 1.00 0.58 75 CYS A CA 9
ATOM 5196 C C . CYS A 1 27 ? -0.453 -7.914 -1.703 1.00 0.54 75 CYS A C 9
ATOM 5197 O O . CYS A 1 27 ? -0.449 -8.370 -2.834 1.00 0.54 75 CYS A O 9
ATOM 5204 N N . PRO A 1 28 ? -0.502 -8.653 -0.614 1.00 0.56 76 PRO A N 9
ATOM 5205 C CA . PRO A 1 28 ? -0.562 -10.138 -0.640 1.00 0.58 76 PRO A CA 9
ATOM 5206 C C . PRO A 1 28 ? -1.795 -10.593 -1.434 1.00 0.51 76 PRO A C 9
ATOM 5207 O O . PRO A 1 28 ? -2.863 -10.003 -1.320 1.00 0.51 76 PRO A O 9
ATOM 5218 N N . ARG A 1 29 ? -1.654 -11.626 -2.239 1.00 0.53 77 ARG A N 9
ATOM 5219 C CA . ARG A 1 29 ? -2.812 -12.121 -3.057 1.00 0.54 77 ARG A CA 9
ATOM 5220 C C . ARG A 1 29 ? -4.066 -12.232 -2.170 1.00 0.49 77 ARG A C 9
ATOM 5221 O O . ARG A 1 29 ? -4.031 -12.784 -1.079 1.00 0.53 77 ARG A O 9
ATOM 5242 N N . GLY A 1 30 ? -5.164 -11.677 -2.620 1.00 0.55 78 GLY A N 9
ATOM 5243 C CA . GLY A 1 30 ? -6.420 -11.708 -1.805 1.00 0.62 78 GLY A CA 9
ATOM 5244 C C . GLY A 1 30 ? -6.633 -10.342 -1.137 1.00 0.55 78 GLY A C 9
ATOM 5245 O O . GLY A 1 30 ? -7.741 -9.984 -0.793 1.00 0.60 78 GLY A O 9
ATOM 5249 N N . THR A 1 31 ? -5.577 -9.579 -0.959 1.00 0.49 79 THR A N 9
ATOM 5250 C CA . THR A 1 31 ? -5.706 -8.229 -0.320 1.00 0.47 79 THR A CA 9
ATOM 5251 C C . THR A 1 31 ? -5.484 -7.135 -1.376 1.00 0.61 79 THR A C 9
ATOM 5252 O O . THR A 1 31 ? -4.675 -7.284 -2.278 1.00 1.16 79 THR A O 9
ATOM 5263 N N . SER A 1 32 ? -6.191 -6.040 -1.267 1.00 0.38 80 SER A N 9
ATOM 5264 C CA . SER A 1 32 ? -6.029 -4.926 -2.258 1.00 0.46 80 SER A CA 9
ATOM 5265 C C . SER A 1 32 ? -5.430 -3.691 -1.571 1.00 0.52 80 SER A C 9
ATOM 5266 O O . SER A 1 32 ? -5.563 -3.504 -0.373 1.00 1.46 80 SER A O 9
ATOM 5274 N N . CYS A 1 33 ? -4.781 -2.838 -2.327 1.00 0.58 81 CYS A N 9
ATOM 5275 C CA . CYS A 1 33 ? -4.185 -1.602 -1.730 1.00 0.43 81 CYS A CA 9
ATOM 5276 C C . CYS A 1 33 ? -5.317 -0.654 -1.323 1.00 0.41 81 CYS A C 9
ATOM 5277 O O . CYS A 1 33 ? -5.799 0.135 -2.120 1.00 0.52 81 CYS A O 9
ATOM 5284 N N . ASN A 1 34 ? -5.750 -0.734 -0.086 1.00 0.37 82 ASN A N 9
ATOM 5285 C CA . ASN A 1 34 ? -6.859 0.146 0.398 1.00 0.50 82 ASN A CA 9
ATOM 5286 C C . ASN A 1 34 ? -6.363 1.602 0.457 1.00 0.46 82 ASN A C 9
ATOM 5287 O O . ASN A 1 34 ? -6.048 2.117 1.508 1.00 0.44 82 ASN A O 9
ATOM 5298 N N . SER A 1 35 ? -6.278 2.253 -0.684 1.00 0.52 83 SER A N 9
ATOM 5299 C CA . SER A 1 35 ? -5.782 3.676 -0.747 1.00 0.53 83 SER A CA 9
ATOM 5300 C C . SER A 1 35 ? -6.461 4.566 0.307 1.00 0.56 83 SER A C 9
ATOM 5301 O O . SER A 1 35 ? -5.873 5.524 0.786 1.00 0.64 83 SER A O 9
ATOM 5309 N N . PHE A 1 36 ? -7.682 4.267 0.676 1.00 0.57 84 PHE A N 9
ATOM 5310 C CA . PHE A 1 36 ? -8.380 5.105 1.700 1.00 0.61 84 PHE A CA 9
ATOM 5311 C C . PHE A 1 36 ? -7.711 4.903 3.069 1.00 0.56 84 PHE A C 9
ATOM 5312 O O . PHE A 1 36 ? -7.416 5.860 3.764 1.00 0.56 84 PHE A O 9
ATOM 5329 N N . LEU A 1 37 ? -7.463 3.669 3.449 1.00 0.54 85 LEU A N 9
ATOM 5330 C CA . LEU A 1 37 ? -6.809 3.383 4.771 1.00 0.54 85 LEU A CA 9
ATOM 5331 C C . LEU A 1 37 ? -5.288 3.173 4.602 1.00 0.41 85 LEU A C 9
ATOM 5332 O O . LEU A 1 37 ? -4.558 3.160 5.575 1.00 0.41 85 LEU A O 9
ATOM 5348 N N . LEU A 1 38 ? -4.816 2.995 3.383 1.00 0.34 86 LEU A N 9
ATOM 5349 C CA . LEU A 1 38 ? -3.351 2.774 3.129 1.00 0.29 86 LEU A CA 9
ATOM 5350 C C . LEU A 1 38 ? -2.933 1.390 3.665 1.00 0.28 86 LEU A C 9
ATOM 5351 O O . LEU A 1 38 ? -1.871 1.231 4.244 1.00 0.36 86 LEU A O 9
ATOM 5367 N N . LYS A 1 39 ? -3.762 0.388 3.473 1.00 0.31 87 LYS A N 9
ATOM 5368 C CA . LYS A 1 39 ? -3.420 -0.986 3.975 1.00 0.39 87 LYS A CA 9
ATOM 5369 C C . LYS A 1 39 ? -3.787 -2.056 2.932 1.00 0.51 87 LYS A C 9
ATOM 5370 O O . LYS A 1 39 ? -4.571 -1.819 2.027 1.00 1.07 87 LYS A O 9
ATOM 5389 N N . CYS A 1 40 ? -3.221 -3.237 3.061 1.00 0.36 88 CYS A N 9
ATOM 5390 C CA . CYS A 1 40 ? -3.524 -4.336 2.089 1.00 0.41 88 CYS A CA 9
ATOM 5391 C C . CYS A 1 40 ? -4.777 -5.090 2.534 1.00 0.45 88 CYS A C 9
ATOM 5392 O O . CYS A 1 40 ? -4.704 -6.084 3.237 1.00 0.68 88 CYS A O 9
ATOM 5399 N N . LEU A 1 41 ? -5.918 -4.621 2.115 1.00 0.44 89 LEU A N 9
ATOM 5400 C CA . LEU A 1 41 ? -7.200 -5.284 2.479 1.00 0.58 89 LEU A CA 9
ATOM 5401 C C . LEU A 1 41 ? -8.163 -5.176 1.287 1.00 0.94 89 LEU A C 9
ATOM 5402 O O . LEU A 1 41 ? -8.767 -4.128 1.114 1.00 1.57 89 LEU A O 9
ATOM 5419 N N . TYR A 1 1 ? 10.750 -6.737 -13.742 1.00 4.14 49 TYR A N 10
ATOM 5420 C CA . TYR A 1 1 ? 10.131 -5.375 -13.747 1.00 3.83 49 TYR A CA 10
ATOM 5421 C C . TYR A 1 1 ? 10.363 -4.694 -12.389 1.00 3.21 49 TYR A C 10
ATOM 5422 O O . TYR A 1 1 ? 10.594 -5.351 -11.390 1.00 3.59 49 TYR A O 10
ATOM 5442 N N . GLY A 1 2 ? 10.301 -3.383 -12.349 1.00 2.70 50 GLY A N 10
ATOM 5443 C CA . GLY A 1 2 ? 10.516 -2.647 -11.061 1.00 2.43 50 GLY A CA 10
ATOM 5444 C C . GLY A 1 2 ? 9.278 -2.782 -10.170 1.00 2.14 50 GLY A C 10
ATOM 5445 O O . GLY A 1 2 ? 8.543 -1.835 -9.971 1.00 2.79 50 GLY A O 10
ATOM 5449 N N . GLN A 1 3 ? 9.049 -3.956 -9.633 1.00 1.74 51 GLN A N 10
ATOM 5450 C CA . GLN A 1 3 ? 7.863 -4.174 -8.744 1.00 1.63 51 GLN A CA 10
ATOM 5451 C C . GLN A 1 3 ? 8.248 -3.894 -7.283 1.00 1.31 51 GLN A C 10
ATOM 5452 O O . GLN A 1 3 ? 9.309 -4.282 -6.825 1.00 1.69 51 GLN A O 10
ATOM 5466 N N . VAL A 1 4 ? 7.385 -3.235 -6.550 1.00 1.27 52 VAL A N 10
ATOM 5467 C CA . VAL A 1 4 ? 7.679 -2.937 -5.109 1.00 1.07 52 VAL A CA 10
ATOM 5468 C C . VAL A 1 4 ? 7.698 -4.248 -4.303 1.00 0.87 52 VAL A C 10
ATOM 5469 O O . VAL A 1 4 ? 7.116 -5.239 -4.716 1.00 0.81 52 VAL A O 10
ATOM 5482 N N . PRO A 1 5 ? 8.352 -4.213 -3.161 1.00 0.82 53 PRO A N 10
ATOM 5483 C CA . PRO A 1 5 ? 8.452 -5.383 -2.252 1.00 0.70 53 PRO A CA 10
ATOM 5484 C C . PRO A 1 5 ? 7.041 -5.856 -1.862 1.00 0.58 53 PRO A C 10
ATOM 5485 O O . PRO A 1 5 ? 6.107 -5.075 -1.817 1.00 0.86 53 PRO A O 10
ATOM 5496 N N . MET A 1 6 ? 6.872 -7.127 -1.596 1.00 0.55 54 MET A N 10
ATOM 5497 C CA . MET A 1 6 ? 5.515 -7.638 -1.228 1.00 0.55 54 MET A CA 10
ATOM 5498 C C . MET A 1 6 ? 5.129 -7.130 0.171 1.00 0.50 54 MET A C 10
ATOM 5499 O O . MET A 1 6 ? 5.861 -7.295 1.131 1.00 0.70 54 MET A O 10
ATOM 5513 N N . CYS A 1 7 ? 3.984 -6.503 0.277 1.00 0.45 55 CYS A N 10
ATOM 5514 C CA . CYS A 1 7 ? 3.515 -5.959 1.590 1.00 0.58 55 CYS A CA 10
ATOM 5515 C C . CYS A 1 7 ? 2.663 -6.998 2.331 1.00 0.60 55 CYS A C 10
ATOM 5516 O O . CYS A 1 7 ? 2.123 -7.917 1.736 1.00 1.19 55 CYS A O 10
ATOM 5523 N N . ASP A 1 8 ? 2.528 -6.848 3.626 1.00 0.57 56 ASP A N 10
ATOM 5524 C CA . ASP A 1 8 ? 1.703 -7.807 4.422 1.00 0.53 56 ASP A CA 10
ATOM 5525 C C . ASP A 1 8 ? 0.242 -7.308 4.499 1.00 0.49 56 ASP A C 10
ATOM 5526 O O . ASP A 1 8 ? -0.139 -6.354 3.836 1.00 0.52 56 ASP A O 10
ATOM 5535 N N . ALA A 1 9 ? -0.577 -7.948 5.304 1.00 0.52 57 ALA A N 10
ATOM 5536 C CA . ALA A 1 9 ? -2.009 -7.524 5.434 1.00 0.57 57 ALA A CA 10
ATOM 5537 C C . ALA A 1 9 ? -2.112 -6.306 6.363 1.00 0.59 57 ALA A C 10
ATOM 5538 O O . ALA A 1 9 ? -2.908 -5.410 6.134 1.00 1.25 57 ALA A O 10
ATOM 5545 N N . GLY A 1 10 ? -1.319 -6.263 7.405 1.00 0.59 58 GLY A N 10
ATOM 5546 C CA . GLY A 1 10 ? -1.365 -5.099 8.348 1.00 0.62 58 GLY A CA 10
ATOM 5547 C C . GLY A 1 10 ? -0.128 -4.225 8.144 1.00 0.58 58 GLY A C 10
ATOM 5548 O O . GLY A 1 10 ? 0.554 -3.878 9.088 1.00 1.09 58 GLY A O 10
ATOM 5552 N N . GLU A 1 11 ? 0.165 -3.873 6.914 1.00 0.51 59 GLU A N 10
ATOM 5553 C CA . GLU A 1 11 ? 1.364 -3.024 6.632 1.00 0.42 59 GLU A CA 10
ATOM 5554 C C . GLU A 1 11 ? 0.975 -1.848 5.720 1.00 0.36 59 GLU A C 10
ATOM 5555 O O . GLU A 1 11 ? -0.100 -1.822 5.139 1.00 0.45 59 GLU A O 10
ATOM 5567 N N . GLN A 1 12 ? 1.848 -0.881 5.581 1.00 0.36 60 GLN A N 10
ATOM 5568 C CA . GLN A 1 12 ? 1.550 0.292 4.700 1.00 0.37 60 GLN A CA 10
ATOM 5569 C C . GLN A 1 12 ? 1.998 -0.030 3.267 1.00 0.34 60 GLN A C 10
ATOM 5570 O O . GLN A 1 12 ? 3.178 -0.067 2.971 1.00 0.38 60 GLN A O 10
ATOM 5584 N N . CYS A 1 13 ? 1.065 -0.273 2.376 1.00 0.33 61 CYS A N 10
ATOM 5585 C CA . CYS A 1 13 ? 1.450 -0.607 0.962 1.00 0.35 61 CYS A CA 10
ATOM 5586 C C . CYS A 1 13 ? 1.570 0.664 0.107 1.00 0.33 61 CYS A C 10
ATOM 5587 O O . CYS A 1 13 ? 2.128 0.633 -0.979 1.00 0.33 61 CYS A O 10
ATOM 5594 N N . ALA A 1 14 ? 1.062 1.777 0.578 1.00 0.33 62 ALA A N 10
ATOM 5595 C CA . ALA A 1 14 ? 1.148 3.038 -0.219 1.00 0.34 62 ALA A CA 10
ATOM 5596 C C . ALA A 1 14 ? 0.818 4.254 0.661 1.00 0.38 62 ALA A C 10
ATOM 5597 O O . ALA A 1 14 ? 0.019 4.172 1.576 1.00 0.45 62 ALA A O 10
ATOM 5604 N N . VAL A 1 15 ? 1.423 5.380 0.376 1.00 0.39 63 VAL A N 10
ATOM 5605 C CA . VAL A 1 15 ? 1.145 6.613 1.177 1.00 0.42 63 VAL A CA 10
ATOM 5606 C C . VAL A 1 15 ? 0.041 7.436 0.489 1.00 0.26 63 VAL A C 10
ATOM 5607 O O . VAL A 1 15 ? 0.041 7.617 -0.721 1.00 0.50 63 VAL A O 10
ATOM 5620 N N . ARG A 1 16 ? -0.899 7.927 1.261 1.00 0.45 64 ARG A N 10
ATOM 5621 C CA . ARG A 1 16 ? -2.021 8.737 0.694 1.00 0.39 64 ARG A CA 10
ATOM 5622 C C . ARG A 1 16 ? -1.743 10.233 0.945 1.00 0.39 64 ARG A C 10
ATOM 5623 O O . ARG A 1 16 ? -1.891 10.727 2.050 1.00 0.59 64 ARG A O 10
ATOM 5644 N N . LYS A 1 17 ? -1.324 10.946 -0.079 1.00 0.48 65 LYS A N 10
ATOM 5645 C CA . LYS A 1 17 ? -1.013 12.406 0.081 1.00 0.63 65 LYS A CA 10
ATOM 5646 C C . LYS A 1 17 ? -0.984 13.102 -1.295 1.00 0.86 65 LYS A C 10
ATOM 5647 O O . LYS A 1 17 ? -0.068 12.917 -2.083 1.00 1.70 65 LYS A O 10
ATOM 5666 N N . GLY A 1 18 ? -1.983 13.903 -1.589 1.00 1.04 66 GLY A N 10
ATOM 5667 C CA . GLY A 1 18 ? -2.029 14.619 -2.907 1.00 1.27 66 GLY A CA 10
ATOM 5668 C C . GLY A 1 18 ? -2.574 13.690 -4.004 1.00 1.25 66 GLY A C 10
ATOM 5669 O O . GLY A 1 18 ? -2.900 12.541 -3.757 1.00 1.76 66 GLY A O 10
ATOM 5673 N N . ALA A 1 19 ? -2.668 14.180 -5.219 1.00 1.22 67 ALA A N 10
ATOM 5674 C CA . ALA A 1 19 ? -3.190 13.335 -6.346 1.00 1.42 67 ALA A CA 10
ATOM 5675 C C . ALA A 1 19 ? -2.083 12.389 -6.858 1.00 0.91 67 ALA A C 10
ATOM 5676 O O . ALA A 1 19 ? -1.793 12.325 -8.045 1.00 1.34 67 ALA A O 10
ATOM 5683 N N . ARG A 1 20 ? -1.472 11.644 -5.967 1.00 0.53 68 ARG A N 10
ATOM 5684 C CA . ARG A 1 20 ? -0.391 10.692 -6.375 1.00 0.80 68 ARG A CA 10
ATOM 5685 C C . ARG A 1 20 ? -0.131 9.702 -5.232 1.00 0.71 68 ARG A C 10
ATOM 5686 O O . ARG A 1 20 ? 0.549 10.016 -4.264 1.00 1.00 68 ARG A O 10
ATOM 5707 N N . ILE A 1 21 ? -0.672 8.514 -5.332 1.00 0.51 69 ILE A N 10
ATOM 5708 C CA . ILE A 1 21 ? -0.469 7.498 -4.254 1.00 0.43 69 ILE A CA 10
ATOM 5709 C C . ILE A 1 21 ? 0.979 6.989 -4.292 1.00 0.46 69 ILE A C 10
ATOM 5710 O O . ILE A 1 21 ? 1.463 6.539 -5.316 1.00 0.60 69 ILE A O 10
ATOM 5726 N N . GLY A 1 22 ? 1.669 7.056 -3.178 1.00 0.44 70 GLY A N 10
ATOM 5727 C CA . GLY A 1 22 ? 3.089 6.578 -3.132 1.00 0.52 70 GLY A CA 10
ATOM 5728 C C . GLY A 1 22 ? 3.112 5.089 -2.795 1.00 0.56 70 GLY A C 10
ATOM 5729 O O . GLY A 1 22 ? 3.012 4.712 -1.644 1.00 1.02 70 GLY A O 10
ATOM 5733 N N . LYS A 1 23 ? 3.237 4.247 -3.790 1.00 0.40 71 LYS A N 10
ATOM 5734 C CA . LYS A 1 23 ? 3.261 2.769 -3.539 1.00 0.38 71 LYS A CA 10
ATOM 5735 C C . LYS A 1 23 ? 4.519 2.383 -2.746 1.00 0.36 71 LYS A C 10
ATOM 5736 O O . LYS A 1 23 ? 5.618 2.804 -3.062 1.00 0.45 71 LYS A O 10
ATOM 5755 N N . LEU A 1 24 ? 4.358 1.575 -1.726 1.00 0.34 72 LEU A N 10
ATOM 5756 C CA . LEU A 1 24 ? 5.535 1.139 -0.906 1.00 0.38 72 LEU A CA 10
ATOM 5757 C C . LEU A 1 24 ? 5.772 -0.362 -1.124 1.00 0.38 72 LEU A C 10
ATOM 5758 O O . LEU A 1 24 ? 6.868 -0.789 -1.440 1.00 0.61 72 LEU A O 10
ATOM 5774 N N . CYS A 1 25 ? 4.747 -1.161 -0.961 1.00 0.42 73 CYS A N 10
ATOM 5775 C CA . CYS A 1 25 ? 4.886 -2.639 -1.156 1.00 0.41 73 CYS A CA 10
ATOM 5776 C C . CYS A 1 25 ? 3.594 -3.194 -1.766 1.00 0.39 73 CYS A C 10
ATOM 5777 O O . CYS A 1 25 ? 2.510 -2.701 -1.502 1.00 0.57 73 CYS A O 10
ATOM 5784 N N . ASP A 1 26 ? 3.695 -4.212 -2.583 1.00 0.34 74 ASP A N 10
ATOM 5785 C CA . ASP A 1 26 ? 2.472 -4.792 -3.219 1.00 0.42 74 ASP A CA 10
ATOM 5786 C C . ASP A 1 26 ? 1.627 -5.528 -2.170 1.00 0.42 74 ASP A C 10
ATOM 5787 O O . ASP A 1 26 ? 2.145 -6.194 -1.295 1.00 0.88 74 ASP A O 10
ATOM 5796 N N . CYS A 1 27 ? 0.325 -5.403 -2.249 1.00 0.54 75 CYS A N 10
ATOM 5797 C CA . CYS A 1 27 ? -0.558 -6.087 -1.251 1.00 0.58 75 CYS A CA 10
ATOM 5798 C C . CYS A 1 27 ? -0.573 -7.602 -1.500 1.00 0.54 75 CYS A C 10
ATOM 5799 O O . CYS A 1 27 ? -0.451 -8.046 -2.628 1.00 0.54 75 CYS A O 10
ATOM 5806 N N . PRO A 1 28 ? -0.730 -8.349 -0.429 1.00 0.56 76 PRO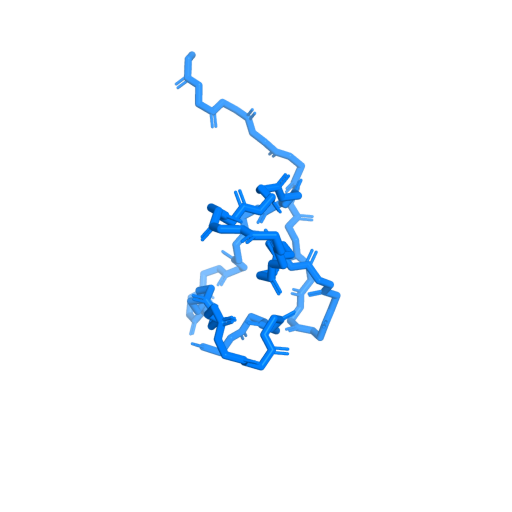 A N 10
ATOM 5807 C CA . PRO A 1 28 ? -0.776 -9.834 -0.462 1.00 0.58 76 PRO A CA 10
ATOM 5808 C C . PRO A 1 28 ? -1.845 -10.327 -1.453 1.00 0.51 76 PRO A C 10
ATOM 5809 O O . PRO A 1 28 ? -2.949 -9.800 -1.509 1.00 0.51 76 PRO A O 10
ATOM 5820 N N . ARG A 1 29 ? -1.507 -11.330 -2.237 1.00 0.53 77 ARG A N 10
ATOM 5821 C CA . ARG A 1 29 ? -2.460 -11.891 -3.253 1.00 0.54 77 ARG A CA 10
ATOM 5822 C C . ARG A 1 29 ? -3.880 -11.994 -2.674 1.00 0.49 77 ARG A C 10
ATOM 5823 O O . ARG A 1 29 ? -4.121 -12.682 -1.695 1.00 0.53 77 ARG A O 10
ATOM 5844 N N . GLY A 1 30 ? -4.817 -11.297 -3.277 1.00 0.55 78 GLY A N 10
ATOM 5845 C CA . GLY A 1 30 ? -6.230 -11.322 -2.783 1.00 0.62 78 GLY A CA 10
ATOM 5846 C C . GLY A 1 30 ? -6.581 -9.990 -2.106 1.00 0.55 78 GLY A C 10
ATOM 5847 O O . GLY A 1 30 ? -7.737 -9.624 -2.026 1.00 0.60 78 GLY A O 10
ATOM 5851 N N . THR A 1 31 ? -5.597 -9.269 -1.612 1.00 0.49 79 THR A N 10
ATOM 5852 C CA . THR A 1 31 ? -5.881 -7.963 -0.928 1.00 0.47 79 THR A CA 10
ATOM 5853 C C . THR A 1 31 ? -5.363 -6.786 -1.768 1.00 0.61 79 THR A C 10
ATOM 5854 O O . THR A 1 31 ? -4.399 -6.905 -2.506 1.00 1.16 79 THR A O 10
ATOM 5865 N N . SER A 1 32 ? -5.997 -5.649 -1.647 1.00 0.38 80 SER A N 10
ATOM 5866 C CA . SER A 1 32 ? -5.569 -4.439 -2.414 1.00 0.46 80 SER A CA 10
ATOM 5867 C C . SER A 1 32 ? -5.105 -3.349 -1.436 1.00 0.52 80 SER A C 10
ATOM 5868 O O . SER A 1 32 ? -5.026 -3.564 -0.242 1.00 1.46 80 SER A O 10
ATOM 5876 N N . CYS A 1 33 ? -4.825 -2.173 -1.933 1.00 0.58 81 CYS A N 10
ATOM 5877 C CA . CYS A 1 33 ? -4.391 -1.057 -1.043 1.00 0.43 81 CYS A CA 10
ATOM 5878 C C . CYS A 1 33 ? -5.592 -0.147 -0.804 1.00 0.41 81 CYS A C 10
ATOM 5879 O O . CYS A 1 33 ? -5.978 0.629 -1.657 1.00 0.52 81 CYS A O 10
ATOM 5886 N N . ASN A 1 34 ? -6.196 -0.266 0.350 1.00 0.37 82 ASN A N 10
ATOM 5887 C CA . ASN A 1 34 ? -7.404 0.551 0.689 1.00 0.50 82 ASN A CA 10
ATOM 5888 C C . ASN A 1 34 ? -7.195 2.047 0.369 1.00 0.46 82 ASN A C 10
ATOM 5889 O O . ASN A 1 34 ? -8.145 2.748 0.075 1.00 0.44 82 ASN A O 10
ATOM 5900 N N . SER A 1 35 ? -5.972 2.540 0.420 1.00 0.52 83 SER A N 10
ATOM 5901 C CA . SER A 1 35 ? -5.709 3.992 0.113 1.00 0.53 83 SER A CA 10
ATOM 5902 C C . SER A 1 35 ? -6.271 4.881 1.232 1.00 0.56 83 SER A C 10
ATOM 5903 O O . SER A 1 35 ? -5.548 5.649 1.848 1.00 0.64 83 SER A O 10
ATOM 5911 N N . PHE A 1 36 ? -7.549 4.772 1.519 1.00 0.57 84 PHE A N 10
ATOM 5912 C CA . PHE A 1 36 ? -8.148 5.599 2.614 1.00 0.61 84 PHE A CA 10
ATOM 5913 C C . PHE A 1 36 ? -7.585 5.108 3.953 1.00 0.56 84 PHE A C 10
ATOM 5914 O O . PHE A 1 36 ? -7.210 5.895 4.801 1.00 0.56 84 PHE A O 10
ATOM 5931 N N . LEU A 1 37 ? -7.507 3.813 4.135 1.00 0.54 85 LEU A N 10
ATOM 5932 C CA . LEU A 1 37 ? -6.948 3.248 5.405 1.00 0.54 85 LEU A CA 10
ATOM 5933 C C . LEU A 1 37 ? -5.430 3.020 5.257 1.00 0.41 85 LEU A C 10
ATOM 5934 O O . LEU A 1 37 ? -4.740 2.770 6.228 1.00 0.41 85 LEU A O 10
ATOM 5950 N N . LEU A 1 38 ? -4.912 3.099 4.046 1.00 0.34 86 LEU A N 10
ATOM 5951 C CA . LEU A 1 38 ? -3.445 2.889 3.804 1.00 0.29 86 LEU A CA 10
ATOM 5952 C C . LEU A 1 38 ? -3.024 1.462 4.211 1.00 0.28 86 LEU A C 10
ATOM 5953 O O . LEU A 1 38 ? -1.857 1.198 4.453 1.00 0.36 86 LEU A O 10
ATOM 5969 N N . LYS A 1 39 ? -3.959 0.541 4.269 1.00 0.31 87 LYS A N 10
ATOM 5970 C CA . LYS A 1 39 ? -3.623 -0.866 4.642 1.00 0.39 87 LYS A CA 10
ATOM 5971 C C . LYS A 1 39 ? -4.081 -1.818 3.527 1.00 0.51 87 LYS A C 10
ATOM 5972 O O . LYS A 1 39 ? -4.990 -1.514 2.766 1.00 1.07 87 LYS A O 10
ATOM 5991 N N . CYS A 1 40 ? -3.458 -2.969 3.427 1.00 0.36 88 CYS A N 10
ATOM 5992 C CA . CYS A 1 40 ? -3.851 -3.954 2.370 1.00 0.41 88 CYS A CA 10
ATOM 5993 C C . CYS A 1 40 ? -5.162 -4.643 2.766 1.00 0.45 88 CYS A C 10
ATOM 5994 O 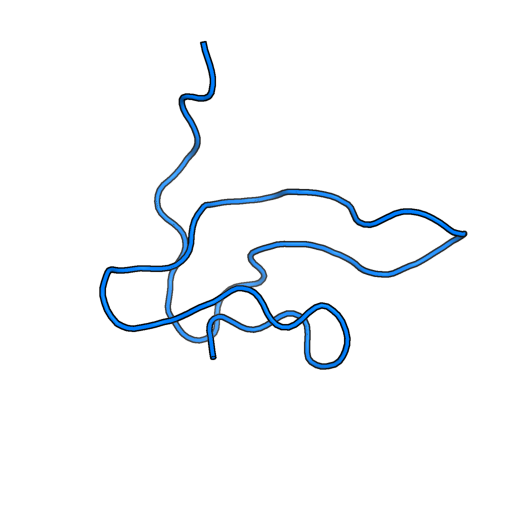O . CYS A 1 40 ? -5.278 -5.209 3.843 1.00 0.68 88 CYS A O 10
ATOM 6001 N N . LEU A 1 41 ? -6.149 -4.608 1.909 1.00 0.44 89 LEU A N 10
ATOM 6002 C CA . LEU A 1 41 ? -7.454 -5.266 2.233 1.00 0.58 89 LEU A CA 10
ATOM 6003 C C . LEU A 1 41 ? -7.930 -6.092 1.032 1.00 0.94 89 LEU A C 10
ATOM 6004 O O . LEU A 1 41 ? -8.183 -7.271 1.218 1.00 1.57 89 LEU A O 10
#

GO terms:
  GO:0001678 intracellular glucose homeostasis (P, IDA)
  GO:0005576 extracellular region (C, IDA)
  GO:0045777 positive regulation of blood pressure (P, IDA)
  GO:0032812 positive regulation of epinephrine secretion (P, IDA)
  GO:0051971 positive regulation of transmission of nerve impulse (P, IDA)
  GO:0045671 negative regulation of osteoclast differentiation (P, TAS)
  GO:0032099 negative regulation of appetite (P, TAS)
  GO:0045779 negative regulation of bone resorption (P, IMP)
  GO:0007165 signal transduction (P, TAS)
  GO:0007267 cell-cell signaling (P, TAS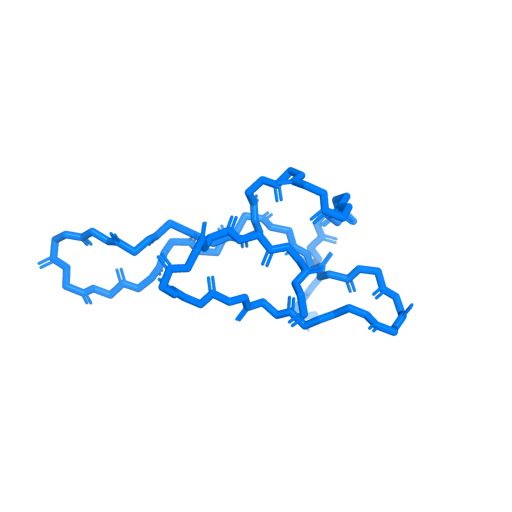)
  GO:0005515 protein binding (F, IPI)
  GO:0030141 secretory granule (C, IDA)